Protein AF-K0S4V6-F1 (afdb_monomer)

Foldseek 3Di:
DYDDDDDDDDDDDDDDDDDDDDDDDDDDDDDDDDDDDDDDDDDDDDDDDDDDDDDDDDDDDDDDDDDDDDDDDDDDDDDPDDDDDDDDDDDDDDDDDDDDDDDDDDDDDDDDDDDDDDDDDDDDDDDDDDDDDDDDDDPPPPPPPPPPFDDPQPDPLLPPEAEDDADVCSVPVPQLEGPCLVQQQAKEKEWEAASPDPQRVLCSVLLSLLLVLLQQFQDDTHYHYYYYHCVVSVSQDCPPSHVNDDDPGWMWIDARPHSDIDTADDDPSVPDDDPVSSNVRSVSVCVVRVTDTHPVSVPPRPPPPPDPPDPPPDPPDDDDPVVVVVVVVPPPPPDPPCDDPVNLLLLLLQLLVLVLLLPQADPLHDPLRLVLLLLLLVLQCQLDDPVGLSNVLSVLCNVQVVQVNHDPVSNVVSVVVSDPPVDDRDHPPQCPPDPRRNVVSNLSNQLSSLLSQQPRLPVDPDDDRQALLNSLVSVLSCLLRRPPDDPVLNVLLNVLSVVLSVVVVVVVVVDPDRNSLSSSVSSLVSVLVSQQVVVVVVPPPDPDQRFCVSRPPRCVLQVQQFAPVQQPPVRGRRDPVRGDSVSVSVSSNVD

pLDDT: mean 71.79, std 26.64, range [22.47, 98.56]

Solvent-accessible surface area (backbone atoms only — not comparable to full-atom values): 38513 Å² total; per-residue (Å²): 142,79,90,85,88,90,84,90,82,91,82,89,84,83,91,82,92,82,86,81,90,82,90,85,89,83,91,85,79,88,83,89,85,88,81,84,90,82,92,80,84,86,89,83,82,85,90,81,88,82,90,86,83,87,88,83,88,83,89,84,84,91,86,90,87,87,86,89,88,79,89,83,92,76,86,92,80,86,91,82,89,84,92,87,89,84,86,90,82,90,84,90,90,84,90,82,88,88,88,85,86,92,84,83,90,81,86,90,78,89,86,83,90,82,87,85,84,88,88,86,82,90,90,85,89,77,90,85,90,82,79,90,78,88,76,97,79,84,83,79,72,80,77,71,82,74,72,78,80,63,70,83,46,82,47,82,89,29,57,70,46,41,57,68,68,79,48,74,65,51,66,69,65,69,55,56,53,55,68,84,57,73,65,31,80,46,32,34,40,36,39,38,26,32,71,85,39,69,62,28,62,64,45,48,63,56,52,31,51,31,48,48,47,41,54,72,22,39,77,84,59,72,62,50,38,36,34,40,49,37,77,78,44,44,60,39,33,55,28,91,72,38,69,53,50,91,66,67,60,38,42,35,39,30,43,56,75,39,76,68,67,43,80,51,92,70,79,63,74,90,73,67,84,56,71,72,53,47,57,53,47,26,51,50,54,29,55,77,65,73,49,67,65,44,67,84,73,58,72,65,70,84,57,87,83,65,80,86,80,78,82,92,79,74,92,82,72,94,72,70,73,68,60,68,59,59,64,65,65,72,72,72,79,81,74,83,69,87,68,50,69,60,58,36,47,52,49,24,18,38,48,22,52,51,49,35,59,75,70,48,65,56,80,66,57,51,75,67,57,50,47,41,52,50,53,37,30,52,48,41,45,65,22,38,60,78,89,38,75,50,18,49,51,26,48,53,52,62,74,44,39,73,44,36,59,67,32,66,70,39,38,50,62,58,46,54,79,80,40,68,76,89,48,81,86,77,55,37,74,80,23,49,53,80,88,32,43,57,62,43,9,41,52,40,38,53,50,52,43,27,41,18,46,40,69,36,69,84,70,63,90,62,97,76,78,78,50,64,66,57,56,48,52,38,53,50,47,38,47,73,72,38,61,79,69,57,70,70,56,50,52,52,49,49,56,48,48,50,57,51,51,54,56,47,57,60,47,58,77,74,47,95,68,87,63,48,59,51,50,34,52,49,55,50,51,50,50,36,52,52,42,44,57,52,51,57,70,68,46,84,88,56,96,64,75,78,52,53,84,64,41,78,75,32,63,89,78,36,56,73,24,46,44,82,86,55,43,46,100,84,68,52,51,85,54,84,86,38,50,31,68,67,47,39,49,55,51,63,68,71,97

InterPro domains:
  IPR017905 ERV/ALR sulfhydryl oxidase domain [PF04777] (440-535)
  IPR017905 ERV/ALR sulfhydryl oxidase domain [PS51324] (431-552)
  IPR036249 Thioredoxin-like superfamily [SSF52833] (175-262)
  IPR036774 ERV/ALR sulfhydryl oxidase domain superfamily [G3DSA:1.20.120.310] (429-591)
  IPR036774 ERV/ALR sulfhydryl oxidase domain superfamily [SSF69000] (435-533)
  IPR039798 Sulfhydryl oxidase [PTHR22897] (344-590)

Structure (mmCIF, N/CA/C/O backbone):
data_AF-K0S4V6-F1
#
_entry.id   AF-K0S4V6-F1
#
loop_
_atom_site.group_PDB
_atom_site.id
_atom_site.type_symbol
_atom_site.label_atom_id
_atom_site.label_alt_id
_atom_site.label_comp_id
_atom_site.label_asym_id
_atom_site.label_entity_id
_atom_site.label_seq_id
_atom_site.pdbx_PDB_ins_code
_atom_site.Cartn_x
_atom_site.Cartn_y
_atom_site.Cartn_z
_atom_site.occupancy
_atom_site.B_iso_or_equiv
_atom_site.auth_seq_id
_atom_site.auth_comp_id
_atom_site.auth_asym_id
_atom_site.auth_atom_id
_atom_site.pdbx_PDB_model_num
ATOM 1 N N . ASN A 1 1 ? -47.707 49.809 -16.547 1.00 34.97 1 ASN A N 1
ATOM 2 C CA . ASN A 1 1 ? -46.265 50.135 -16.452 1.00 34.97 1 ASN A CA 1
ATOM 3 C C . ASN A 1 1 ? -45.597 49.041 -15.632 1.00 34.97 1 ASN A C 1
ATOM 5 O O . ASN A 1 1 ? -45.830 49.018 -14.440 1.00 34.97 1 ASN A O 1
ATOM 9 N N . GLY A 1 2 ? -44.877 48.043 -16.131 1.00 33.59 2 GLY A N 1
ATOM 10 C CA . GLY A 1 2 ? -44.271 47.769 -17.430 1.00 33.59 2 GLY A CA 1
ATOM 11 C C . GLY A 1 2 ? -42.982 46.970 -17.162 1.00 33.59 2 GLY A C 1
ATOM 12 O O . GLY A 1 2 ? -42.173 47.460 -16.389 1.00 33.59 2 GLY A O 1
ATOM 13 N N . GLN A 1 3 ? -42.832 45.805 -17.820 1.00 41.16 3 GLN A N 1
ATOM 14 C CA . GLN A 1 3 ? -41.577 45.060 -18.108 1.00 41.16 3 GLN A CA 1
ATOM 15 C C . GLN A 1 3 ? -40.821 44.435 -16.902 1.00 41.16 3 GLN A C 1
ATOM 17 O O . GLN A 1 3 ? -40.793 45.000 -15.823 1.00 41.16 3 GLN A O 1
ATOM 22 N N . ASN A 1 4 ? -40.170 43.265 -16.964 1.00 34.94 4 ASN A N 1
ATOM 23 C CA . ASN A 1 4 ? -39.728 42.414 -18.076 1.00 34.94 4 ASN A CA 1
ATOM 24 C C . ASN A 1 4 ? -39.458 40.953 -17.577 1.00 34.94 4 ASN A C 1
ATOM 26 O O . ASN A 1 4 ? -39.370 40.749 -16.365 1.00 34.94 4 ASN A O 1
ATOM 30 N N . PRO A 1 5 ? -39.308 39.960 -18.484 1.00 54.84 5 PRO A N 1
ATOM 31 C CA . PRO A 1 5 ? -39.377 38.513 -18.233 1.00 54.84 5 PRO A CA 1
ATOM 32 C C . PRO A 1 5 ? -38.027 37.754 -18.372 1.00 54.84 5 PRO A C 1
ATOM 34 O O . PRO A 1 5 ? -36.963 38.354 -18.489 1.00 54.84 5 PRO A O 1
ATOM 37 N N . ASP A 1 6 ? -38.145 36.418 -18.427 1.00 38.53 6 ASP A N 1
ATOM 38 C CA . ASP A 1 6 ? -37.245 35.400 -19.007 1.00 38.53 6 ASP A CA 1
ATOM 39 C C . ASP A 1 6 ? -36.190 34.693 -18.128 1.00 38.53 6 ASP A C 1
ATOM 41 O O . ASP A 1 6 ? -35.001 35.003 -18.110 1.00 38.53 6 ASP A O 1
ATOM 45 N N . ARG A 1 7 ? -36.623 33.563 -17.541 1.00 37.91 7 ARG A N 1
ATOM 46 C CA . ARG A 1 7 ? -35.805 32.349 -17.361 1.00 37.91 7 ARG A CA 1
ATOM 47 C C . ARG A 1 7 ? -36.448 31.198 -18.140 1.00 37.91 7 ARG A C 1
ATOM 49 O O . ARG A 1 7 ? -37.550 30.773 -17.807 1.00 37.91 7 ARG A O 1
ATOM 56 N N . ARG A 1 8 ? -35.751 30.675 -19.156 1.00 40.84 8 ARG A N 1
ATOM 57 C CA . ARG A 1 8 ? -36.116 29.428 -19.848 1.00 40.84 8 ARG A CA 1
ATOM 58 C C . ARG A 1 8 ? -35.541 28.223 -19.103 1.00 40.84 8 ARG A C 1
ATOM 60 O O . ARG A 1 8 ? -34.360 28.204 -18.771 1.00 40.84 8 ARG A O 1
ATOM 67 N N . ILE A 1 9 ? -36.385 27.216 -18.906 1.00 36.53 9 ILE A N 1
ATOM 68 C CA . ILE A 1 9 ? -36.043 25.842 -18.527 1.00 36.53 9 ILE A CA 1
ATOM 69 C C . ILE A 1 9 ? -36.369 24.963 -19.741 1.00 36.53 9 ILE A C 1
ATOM 71 O O . ILE A 1 9 ? -37.448 25.101 -20.313 1.00 36.53 9 ILE A O 1
ATOM 75 N N . PHE A 1 10 ? -35.474 24.041 -20.101 1.00 34.97 10 PHE A N 1
ATOM 76 C CA . PHE A 1 10 ? -35.839 22.815 -20.814 1.00 34.97 10 PHE A CA 1
ATOM 77 C C . PHE A 1 10 ? -35.756 21.656 -19.818 1.00 34.97 10 PHE A C 1
ATOM 79 O O . PHE A 1 10 ? -34.681 21.346 -19.311 1.00 34.97 10 PHE A O 1
ATOM 86 N N . SER A 1 11 ? -36.891 21.019 -19.540 1.00 32.19 11 SER A N 1
ATOM 87 C CA . SER A 1 11 ? -36.967 19.694 -18.931 1.00 32.19 11 SER A CA 1
ATOM 88 C C . SER A 1 11 ? -37.911 18.837 -19.772 1.00 32.19 11 SER A C 1
ATOM 90 O O . SER A 1 11 ? -39.077 19.169 -19.980 1.00 32.19 11 SER A O 1
ATOM 92 N N . VAL A 1 12 ? -37.373 17.741 -20.306 1.00 35.78 12 VAL A N 1
ATOM 93 C CA . VAL A 1 12 ? -38.133 16.677 -20.967 1.00 35.78 12 VAL A CA 1
ATOM 94 C C . VAL A 1 12 ? -38.637 15.745 -19.870 1.00 35.78 12 VAL A C 1
ATOM 96 O O . VAL A 1 12 ? -37.854 15.229 -19.075 1.00 35.78 12 VAL A O 1
ATOM 99 N N . GLY A 1 13 ? -39.957 15.592 -19.788 1.00 29.55 13 GLY A N 1
ATOM 100 C CA . GLY A 1 13 ? -40.622 14.755 -18.799 1.00 29.55 13 GLY A CA 1
ATOM 101 C C . GLY A 1 13 ? -40.742 13.296 -19.233 1.00 29.55 13 GLY A C 1
ATOM 102 O O . GLY A 1 13 ? -40.937 12.998 -20.407 1.00 29.55 13 GLY A O 1
ATOM 103 N N . VAL A 1 14 ? -40.736 12.399 -18.247 1.00 30.50 14 VAL A N 1
ATOM 104 C CA . VAL A 1 14 ? -41.346 11.069 -18.347 1.00 30.50 14 VAL A CA 1
ATOM 105 C C . VAL A 1 14 ? -42.246 10.887 -17.124 1.00 30.50 14 VAL A C 1
ATOM 107 O O . VAL A 1 14 ? -41.799 10.965 -15.982 1.00 30.50 14 VAL A O 1
ATOM 110 N N . LYS A 1 15 ? -43.547 10.716 -17.381 1.00 31.31 15 LYS A N 1
ATOM 111 C CA . LYS A 1 15 ? -44.601 10.432 -16.396 1.00 31.31 15 LYS A CA 1
ATOM 112 C C . LYS A 1 15 ? -44.577 8.950 -16.023 1.00 31.31 15 LYS A C 1
ATOM 114 O O . LYS A 1 15 ? -44.631 8.111 -16.915 1.00 31.31 15 LYS A O 1
ATOM 119 N N . VAL A 1 16 ? -44.676 8.643 -14.730 1.00 31.97 16 VAL A N 1
ATOM 120 C CA . VAL A 1 16 ? -45.232 7.369 -14.247 1.00 31.97 16 VAL A CA 1
ATOM 121 C C . VAL A 1 16 ? -46.293 7.670 -13.189 1.00 31.97 16 VAL A C 1
ATOM 123 O O . VAL A 1 16 ? -46.082 8.452 -12.264 1.00 31.97 16 VAL A O 1
ATOM 126 N N . VAL A 1 17 ? -47.472 7.091 -13.410 1.00 29.92 17 VAL A N 1
ATOM 127 C CA . VAL A 1 17 ? -48.723 7.287 -12.673 1.00 29.92 17 VAL A CA 1
ATOM 128 C C . VAL A 1 17 ? -48.683 6.542 -11.336 1.00 29.92 17 VAL A C 1
ATOM 130 O O . VAL A 1 17 ? -48.290 5.382 -11.272 1.00 29.92 17 VAL A O 1
ATOM 133 N N . LYS A 1 18 ? -49.135 7.214 -10.273 1.00 31.02 18 LYS A N 1
ATOM 134 C CA . LYS A 1 18 ? -49.306 6.689 -8.913 1.00 31.02 18 LYS A CA 1
ATOM 135 C C . LYS A 1 18 ? -50.813 6.577 -8.651 1.00 31.02 18 LYS A C 1
ATOM 137 O O . LYS A 1 18 ? -51.498 7.594 -8.721 1.00 31.02 18 LYS A O 1
ATOM 142 N N . HIS A 1 19 ? -51.334 5.381 -8.373 1.00 31.52 19 HIS A N 1
ATOM 143 C CA . HIS A 1 19 ? -52.726 5.205 -7.935 1.00 31.52 19 HIS A CA 1
ATOM 144 C C . HIS A 1 19 ? -52.827 5.172 -6.406 1.00 31.52 19 HIS A C 1
ATOM 146 O O . HIS A 1 19 ? -52.002 4.572 -5.718 1.00 31.52 19 HIS A O 1
ATOM 152 N N . MET A 1 20 ? -53.840 5.884 -5.912 1.00 29.66 20 MET A N 1
ATOM 153 C CA . MET A 1 20 ? -54.176 6.113 -4.510 1.00 29.66 20 MET A CA 1
ATOM 154 C C . MET A 1 20 ? -54.954 4.951 -3.879 1.00 29.66 20 MET A C 1
ATOM 156 O O . MET A 1 20 ? -55.671 4.210 -4.547 1.00 29.66 20 MET A O 1
ATOM 160 N N . VAL A 1 21 ? -54.830 4.886 -2.554 1.00 36.31 21 VAL A N 1
ATOM 161 C CA . VAL A 1 21 ? -55.610 4.096 -1.595 1.00 36.31 21 VAL A CA 1
ATOM 162 C C . VAL A 1 21 ? -57.058 4.600 -1.526 1.00 36.31 21 VAL A C 1
ATOM 164 O O . VAL A 1 21 ? -57.286 5.808 -1.525 1.00 36.31 21 VAL A O 1
ATOM 167 N N . GLY A 1 22 ? -58.019 3.680 -1.394 1.00 31.30 22 GLY A N 1
ATOM 168 C CA . GLY A 1 22 ? -59.409 3.967 -1.034 1.00 31.30 22 GLY A CA 1
ATOM 169 C C . GLY A 1 22 ? -59.827 3.186 0.214 1.00 31.30 22 GLY A C 1
ATOM 170 O O . GLY A 1 22 ? -59.616 1.978 0.295 1.00 31.30 22 GLY A O 1
ATOM 171 N N . ALA A 1 23 ? -60.400 3.898 1.182 1.00 38.62 23 ALA A N 1
ATOM 172 C CA . ALA A 1 23 ? -61.011 3.377 2.398 1.00 38.62 23 ALA A CA 1
ATOM 173 C C . ALA A 1 23 ? -62.499 3.057 2.168 1.00 38.62 23 ALA A C 1
ATOM 175 O O . ALA A 1 23 ? -63.179 3.838 1.508 1.00 38.62 23 ALA A O 1
ATOM 176 N N . ASN A 1 24 ? -62.992 1.942 2.722 1.00 38.16 24 ASN A N 1
ATOM 177 C CA . ASN A 1 24 ? -64.296 1.805 3.398 1.00 38.16 24 ASN A CA 1
ATOM 178 C C . ASN A 1 24 ? -64.592 0.330 3.708 1.00 38.16 24 ASN A C 1
ATOM 180 O O . ASN A 1 24 ? -64.452 -0.543 2.856 1.00 38.16 24 ASN A O 1
ATOM 184 N N . GLY A 1 25 ? -65.015 0.061 4.944 1.00 35.03 25 GLY A N 1
ATOM 185 C CA . GLY A 1 25 ? -65.530 -1.239 5.360 1.00 35.03 25 GLY A CA 1
ATOM 186 C C . GLY A 1 25 ? -67.044 -1.340 5.191 1.00 35.03 25 GLY A C 1
ATOM 187 O O . GLY A 1 25 ? -67.740 -0.351 5.383 1.00 35.03 25 GLY A O 1
ATOM 188 N N . GLN A 1 26 ? -67.545 -2.542 4.891 1.00 30.14 26 GLN A N 1
ATOM 189 C CA . GLN A 1 26 ? -68.660 -3.210 5.581 1.00 30.14 26 GLN A CA 1
ATOM 190 C C . GLN A 1 26 ? -68.952 -4.592 4.965 1.00 30.14 26 GLN A C 1
ATOM 192 O O . GLN A 1 26 ? -68.542 -4.904 3.852 1.00 30.14 26 GLN A O 1
ATOM 197 N N . ARG A 1 27 ? -69.591 -5.434 5.788 1.00 39.22 27 ARG A N 1
ATOM 198 C CA . ARG A 1 27 ? -69.864 -6.875 5.638 1.00 39.22 27 ARG A CA 1
ATOM 199 C C . ARG A 1 27 ? -70.899 -7.212 4.556 1.00 39.22 27 ARG A C 1
ATOM 201 O O . ARG A 1 27 ? -71.736 -6.377 4.246 1.00 39.22 27 ARG A O 1
ATOM 208 N N . LEU A 1 28 ? -70.886 -8.498 4.166 1.00 31.80 28 LEU A N 1
ATOM 209 C CA . LEU A 1 28 ? -71.962 -9.443 3.763 1.00 31.80 28 LEU A CA 1
ATOM 210 C C . LEU A 1 28 ? -71.355 -10.304 2.636 1.00 31.80 28 LEU A C 1
ATOM 212 O O . LEU A 1 28 ? -70.866 -9.760 1.661 1.00 31.80 28 LEU A O 1
ATOM 216 N N . GLY A 1 29 ? -71.158 -11.615 2.740 1.00 28.92 29 GLY A N 1
ATOM 217 C CA . GLY A 1 29 ? -72.111 -12.693 2.984 1.00 28.92 29 GLY A CA 1
ATOM 218 C C . GLY A 1 29 ? -71.706 -13.840 2.034 1.00 28.92 29 GLY A C 1
ATOM 219 O O . GLY A 1 29 ? -71.252 -13.584 0.922 1.00 28.92 29 GLY A O 1
ATOM 220 N N . HIS A 1 30 ? -71.783 -15.091 2.488 1.00 35.75 30 HIS A N 1
ATOM 221 C CA . HIS A 1 30 ? -71.529 -16.295 1.677 1.00 35.75 30 HIS A CA 1
ATOM 222 C C . HIS A 1 30 ? -72.458 -16.375 0.438 1.00 35.75 30 HIS A C 1
ATOM 224 O O . HIS A 1 30 ? -73.546 -15.801 0.464 1.00 35.75 30 HIS A O 1
ATOM 230 N N . PRO A 1 31 ? -72.082 -17.132 -0.617 1.00 45.75 31 PRO A N 1
ATOM 231 C CA . PRO A 1 31 ? -72.515 -18.531 -0.657 1.00 45.75 31 PRO A CA 1
ATOM 232 C C . PRO A 1 31 ? -71.454 -19.546 -1.117 1.00 45.75 31 PRO A C 1
ATOM 234 O O . PRO A 1 31 ? -70.441 -19.245 -1.739 1.00 45.75 31 PRO A O 1
ATOM 237 N N . PHE A 1 32 ? -71.765 -20.780 -0.738 1.00 36.44 32 PHE A N 1
ATOM 238 C CA . PHE A 1 32 ? -71.146 -22.065 -1.031 1.00 36.44 32 PHE A CA 1
ATOM 239 C C . PHE A 1 32 ? -70.834 -22.323 -2.515 1.00 36.44 32 PHE A C 1
ATOM 241 O O . PHE A 1 32 ? -71.678 -22.082 -3.373 1.00 36.44 32 PHE A O 1
ATOM 248 N N . LEU A 1 33 ? -69.737 -23.047 -2.773 1.00 35.38 33 LEU A N 1
ATOM 249 C CA . LEU A 1 33 ? -69.809 -24.258 -3.599 1.00 35.38 33 LEU A CA 1
ATOM 250 C C . LEU A 1 33 ? -68.686 -25.246 -3.253 1.00 35.38 33 LEU A C 1
ATOM 252 O O . LEU A 1 33 ? -67.505 -24.923 -3.191 1.00 35.38 33 LEU A O 1
ATOM 256 N N . VAL A 1 34 ? -69.136 -26.462 -2.969 1.00 37.47 34 VAL A N 1
ATOM 257 C CA . VAL A 1 34 ? -68.411 -27.647 -2.512 1.00 37.47 34 VAL A CA 1
ATOM 258 C C . VAL A 1 34 ? -67.776 -28.368 -3.702 1.00 37.47 34 VAL A C 1
ATOM 260 O O . VAL A 1 34 ? -68.464 -28.568 -4.701 1.00 37.47 34 VAL A O 1
ATOM 263 N N . LYS A 1 35 ? -66.541 -28.876 -3.555 1.00 35.59 35 LYS A N 1
ATOM 264 C CA . LYS A 1 35 ? -66.165 -30.243 -3.985 1.00 35.59 35 LYS A CA 1
ATOM 265 C C . LYS A 1 35 ? -64.764 -30.664 -3.514 1.00 35.59 35 LYS A C 1
ATOM 267 O O . LYS A 1 35 ? -63.775 -30.101 -3.954 1.00 35.59 35 LYS A O 1
ATOM 272 N N . GLY A 1 36 ? -64.748 -31.717 -2.683 1.00 32.47 36 GLY A N 1
ATOM 273 C CA . GLY A 1 36 ? 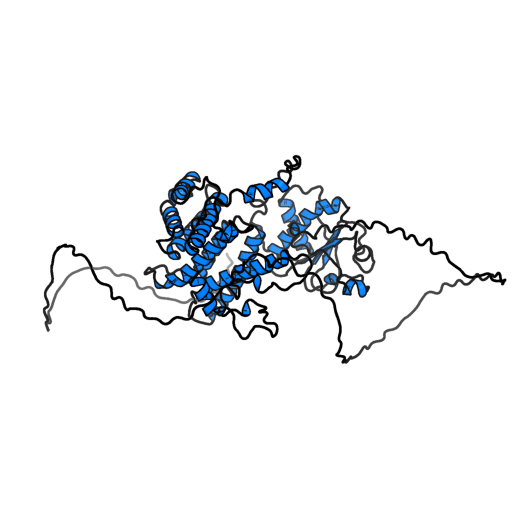-63.691 -32.734 -2.518 1.00 32.47 36 GLY A CA 1
ATOM 274 C C . GLY A 1 36 ? -62.357 -32.249 -1.931 1.00 32.47 36 GLY A C 1
ATOM 275 O O . GLY A 1 36 ? -61.620 -31.537 -2.585 1.00 32.47 36 GLY A O 1
ATOM 276 N N . GLY A 1 37 ? -61.924 -32.606 -0.724 1.00 33.62 37 GLY A N 1
ATOM 277 C CA . GLY A 1 37 ? -62.082 -33.881 -0.033 1.00 33.62 37 GLY A CA 1
ATOM 278 C C . GLY A 1 37 ? -60.794 -34.700 -0.156 1.00 33.62 37 GLY A C 1
ATOM 279 O O . GLY A 1 37 ? -60.650 -35.463 -1.105 1.00 33.62 37 GLY A O 1
ATOM 280 N N . ARG A 1 38 ? -59.885 -34.555 0.817 1.00 36.19 38 ARG A N 1
ATOM 281 C CA . ARG A 1 38 ? -59.048 -35.640 1.361 1.00 36.19 38 ARG A CA 1
ATOM 282 C C . ARG A 1 38 ? -58.453 -35.209 2.704 1.00 36.19 38 ARG A C 1
ATOM 284 O O . ARG A 1 38 ? -57.668 -34.273 2.790 1.00 36.19 38 ARG A O 1
ATOM 291 N N . HIS A 1 39 ? -58.896 -35.908 3.742 1.00 37.38 39 HIS A N 1
ATOM 292 C CA . HIS A 1 39 ? -58.399 -35.862 5.110 1.00 37.38 39 HIS A CA 1
ATOM 293 C C . HIS A 1 39 ? -57.004 -36.488 5.214 1.00 37.38 39 HIS A C 1
ATOM 295 O O . HIS A 1 39 ? -56.842 -37.626 4.786 1.00 37.38 39 HIS A O 1
ATOM 301 N N . ILE A 1 40 ? -56.075 -35.816 5.902 1.00 39.59 40 ILE A N 1
ATOM 302 C CA . ILE A 1 40 ? -55.100 -36.443 6.811 1.00 39.59 40 ILE A CA 1
ATOM 303 C C . ILE A 1 40 ? -54.988 -35.521 8.037 1.00 39.59 40 ILE A C 1
ATOM 305 O O . ILE A 1 40 ? -54.824 -34.311 7.896 1.00 39.59 40 ILE A O 1
ATOM 309 N N . GLY A 1 41 ? -55.196 -36.089 9.228 1.00 36.50 41 GLY A N 1
ATOM 310 C CA . GLY A 1 41 ? -55.280 -35.379 10.507 1.00 36.50 41 GLY A CA 1
ATOM 311 C C . GLY A 1 41 ? -53.931 -34.933 11.099 1.00 36.50 41 GLY A C 1
ATOM 312 O O . GLY A 1 41 ? -52.874 -35.212 10.534 1.00 36.50 41 GLY A O 1
ATOM 313 N N . PRO A 1 42 ? -53.964 -34.235 12.251 1.00 38.06 42 PRO A N 1
ATOM 314 C CA . PRO A 1 42 ? -52.797 -33.603 12.854 1.00 38.06 42 PRO A CA 1
ATOM 315 C C . PRO A 1 42 ? -52.023 -34.571 13.759 1.00 38.06 42 PRO A C 1
ATOM 317 O O . PRO A 1 42 ? -52.577 -35.146 14.695 1.00 38.06 42 PRO A O 1
ATOM 320 N N . PHE A 1 43 ? -50.714 -34.694 13.532 1.00 34.66 43 PHE A N 1
ATOM 321 C CA . PHE A 1 43 ? -49.803 -35.349 14.469 1.00 34.66 43 PHE A CA 1
ATOM 322 C C . PHE A 1 43 ? -49.385 -34.378 15.586 1.00 34.66 43 PHE A C 1
ATOM 324 O O . PHE A 1 43 ? -48.749 -33.354 15.343 1.00 34.66 43 PHE A O 1
ATOM 331 N N . ARG A 1 44 ? -49.717 -34.739 16.830 1.00 42.72 44 ARG A N 1
ATOM 332 C CA . ARG A 1 44 ? -49.036 -34.313 18.064 1.00 42.72 44 ARG A CA 1
ATOM 333 C C . ARG A 1 44 ? -48.214 -35.497 18.570 1.00 42.72 44 ARG A C 1
ATOM 335 O O . ARG A 1 44 ? -48.809 -36.545 18.751 1.00 42.72 44 ARG A O 1
ATOM 342 N N . PHE A 1 45 ? -46.937 -35.301 18.896 1.00 32.97 45 PHE A N 1
ATOM 343 C CA . PHE A 1 45 ? -46.191 -36.016 19.954 1.00 32.97 45 PHE A CA 1
ATOM 344 C C . PHE A 1 45 ? -44.974 -35.136 20.307 1.00 32.97 45 PHE A C 1
ATOM 346 O O . PHE A 1 45 ? -44.260 -34.702 19.413 1.00 32.97 45 PHE A O 1
ATOM 353 N N . GLN A 1 46 ? -44.892 -34.523 21.491 1.00 35.25 46 GLN A N 1
ATOM 354 C CA . GLN A 1 46 ? -44.478 -35.034 22.811 1.00 35.25 46 GLN A CA 1
ATOM 355 C C . GLN A 1 46 ? -43.008 -35.475 22.932 1.00 35.25 46 GLN A C 1
ATOM 357 O O . GLN A 1 46 ? -42.485 -36.252 22.143 1.00 35.25 46 GLN A O 1
ATOM 362 N N . ARG A 1 47 ? -42.388 -34.923 23.986 1.00 40.09 47 ARG A N 1
ATOM 363 C CA . ARG A 1 47 ? -41.039 -35.152 24.513 1.00 40.09 47 ARG A CA 1
ATOM 364 C C . ARG A 1 47 ? -40.782 -36.626 24.837 1.00 40.09 47 ARG A C 1
ATOM 366 O O . ARG A 1 47 ? -41.644 -37.281 25.410 1.00 40.09 47 ARG A O 1
ATOM 373 N N . GLY A 1 48 ? -39.539 -37.056 24.648 1.00 30.38 48 GLY A N 1
ATOM 374 C CA . GLY A 1 48 ? -38.979 -38.254 25.269 1.00 30.38 48 GLY A CA 1
ATOM 375 C C . GLY A 1 48 ? -37.494 -38.367 24.948 1.00 30.38 48 GLY A C 1
ATOM 376 O O . GLY A 1 48 ? -37.128 -38.539 23.792 1.00 30.38 48 GLY A O 1
ATOM 377 N N . GLY A 1 49 ? -36.641 -38.203 25.960 1.00 34.38 49 GLY A N 1
ATOM 378 C CA . GLY A 1 49 ? -35.217 -38.505 25.851 1.00 34.38 49 GLY A CA 1
ATOM 379 C C . GLY A 1 49 ? -34.952 -40.004 25.980 1.00 34.38 49 GLY A C 1
ATOM 380 O O . GLY A 1 49 ? -35.778 -40.723 26.526 1.00 34.38 49 GLY A O 1
ATOM 381 N N . HIS A 1 50 ? -33.795 -40.456 25.501 1.00 31.80 50 HIS A N 1
ATOM 382 C CA . HIS A 1 50 ? -32.871 -41.332 26.229 1.00 31.80 50 HIS A CA 1
ATOM 383 C C . HIS A 1 50 ? -31.611 -41.583 25.390 1.00 31.80 50 HIS A C 1
ATOM 385 O O . HIS A 1 50 ? -31.650 -41.688 24.168 1.00 31.80 50 HIS A O 1
ATOM 391 N N . ALA A 1 51 ? -30.488 -41.645 26.099 1.00 40.91 51 ALA A N 1
ATOM 392 C CA . ALA A 1 51 ? -29.162 -41.988 25.616 1.00 40.91 51 ALA A CA 1
ATOM 393 C C . ALA A 1 51 ? -29.073 -43.439 25.119 1.00 40.91 51 ALA A C 1
ATOM 395 O O . ALA A 1 51 ? -29.666 -44.317 25.736 1.00 40.91 51 ALA A O 1
ATOM 396 N N . PHE A 1 52 ? -28.226 -43.701 24.119 1.00 33.44 52 PHE A N 1
ATOM 397 C CA . PHE A 1 52 ? -27.458 -44.945 24.038 1.00 33.44 52 PHE A CA 1
ATOM 398 C C . PHE A 1 52 ? -26.142 -44.735 23.281 1.00 33.44 52 PHE A C 1
ATOM 400 O O . PHE A 1 52 ? -25.998 -43.859 22.433 1.00 33.44 52 PHE A O 1
ATOM 407 N N . ARG A 1 53 ? -25.168 -45.534 23.699 1.00 34.91 53 ARG A N 1
ATOM 408 C CA . ARG A 1 53 ? -23.730 -45.457 23.469 1.00 34.91 53 ARG A CA 1
ATOM 409 C C . ARG A 1 53 ? -23.333 -46.455 22.367 1.00 34.91 53 ARG A C 1
ATOM 411 O O . ARG A 1 53 ? -23.803 -47.584 22.390 1.00 34.91 53 ARG A O 1
ATOM 418 N N . ASP A 1 54 ? -22.359 -46.045 21.558 1.00 33.16 54 ASP A N 1
ATOM 419 C CA . ASP A 1 54 ? -21.198 -46.819 21.081 1.00 33.16 54 ASP A CA 1
ATOM 420 C C . ASP A 1 54 ? -21.244 -47.837 19.909 1.00 33.16 54 ASP A C 1
ATOM 422 O O . ASP A 1 54 ? -22.125 -48.680 19.787 1.00 33.16 54 ASP A O 1
ATOM 426 N N . ARG A 1 55 ? -20.101 -47.814 19.188 1.00 32.12 55 ARG A N 1
ATOM 427 C CA . ARG A 1 55 ? -19.464 -48.797 18.271 1.00 32.12 55 ARG A CA 1
ATOM 428 C C . ARG A 1 55 ? -19.994 -48.979 16.837 1.00 32.12 55 ARG A C 1
ATOM 430 O O . ARG A 1 55 ? -20.966 -49.681 16.600 1.00 32.12 55 ARG A O 1
ATOM 437 N N . SER A 1 56 ? -19.172 -48.615 15.843 1.00 31.59 56 SER A N 1
ATOM 438 C CA . SER A 1 56 ? -18.155 -49.525 15.254 1.00 31.59 56 SER A CA 1
ATOM 439 C C . SER A 1 56 ? -17.514 -48.972 13.962 1.00 31.59 56 SER A C 1
ATOM 441 O O . SER A 1 56 ? -18.189 -48.545 13.034 1.00 31.59 56 SER A O 1
ATOM 443 N N . SER A 1 57 ? -16.176 -49.006 13.907 1.00 32.94 57 SER A N 1
ATOM 444 C CA . SER A 1 57 ? -15.362 -48.896 12.683 1.00 32.94 57 SER A CA 1
ATOM 445 C C . SER A 1 57 ? -15.385 -50.197 11.870 1.00 32.94 57 SER A C 1
ATOM 447 O O . SER A 1 57 ? -15.523 -51.266 12.468 1.00 32.94 57 SER A O 1
ATOM 449 N N . PRO A 1 58 ? -14.983 -50.152 10.587 1.00 41.84 58 PRO A N 1
ATOM 450 C CA . PRO A 1 58 ? -14.276 -51.265 9.963 1.00 41.84 58 PRO A CA 1
ATOM 451 C C . PRO A 1 58 ? -12.821 -50.900 9.633 1.00 41.84 58 PRO A C 1
ATOM 453 O O . PRO A 1 58 ? -12.530 -49.953 8.907 1.00 41.84 58 PRO A O 1
ATOM 456 N N . LYS A 1 59 ? -11.901 -51.715 10.162 1.00 31.30 59 LYS A N 1
ATOM 457 C CA . LYS A 1 59 ? -10.511 -51.851 9.712 1.00 31.30 59 LYS A CA 1
ATOM 458 C C . LYS A 1 59 ? -10.479 -52.727 8.458 1.00 31.30 59 LYS A C 1
ATOM 460 O O . LYS A 1 59 ? -11.100 -53.785 8.471 1.00 31.30 59 LYS A O 1
ATOM 465 N N . TRP A 1 60 ? -9.661 -52.373 7.469 1.00 31.28 60 TRP A N 1
ATOM 466 C CA . TRP A 1 60 ? -9.081 -53.339 6.530 1.00 31.28 60 TRP A CA 1
ATOM 467 C C . TRP A 1 60 ? -7.553 -53.316 6.610 1.00 31.28 60 TRP A C 1
ATOM 469 O O . TRP A 1 60 ? -6.923 -52.305 6.918 1.00 31.28 60 TRP A O 1
ATOM 479 N N . SER A 1 61 ? -6.995 -54.510 6.457 1.00 30.97 61 SER A N 1
ATOM 480 C CA . SER A 1 61 ? -5.697 -54.973 6.933 1.00 30.97 61 SER A CA 1
ATOM 481 C C . SER A 1 61 ? -4.580 -54.925 5.889 1.00 30.97 61 SER A C 1
ATOM 483 O O . SER A 1 61 ? -4.801 -55.101 4.697 1.00 30.97 61 SER A O 1
ATOM 485 N N . LYS A 1 62 ? -3.354 -54.792 6.407 1.00 34.75 62 LYS A N 1
ATOM 486 C CA . LYS A 1 62 ? -2.039 -54.954 5.761 1.00 34.75 62 LYS A CA 1
ATOM 487 C C . LYS A 1 62 ? -1.740 -56.389 5.282 1.00 34.75 62 LYS A C 1
ATOM 489 O O . LYS A 1 62 ? -2.058 -57.330 6.003 1.00 34.75 62 LYS A O 1
ATOM 494 N N . ARG A 1 63 ? -0.909 -56.515 4.232 1.00 30.44 63 ARG A N 1
ATOM 495 C CA . ARG A 1 63 ? 0.360 -57.307 4.165 1.00 30.44 63 ARG A CA 1
ATOM 496 C C . ARG A 1 63 ? 1.059 -57.027 2.816 1.00 30.44 63 ARG A C 1
ATOM 498 O O . ARG A 1 63 ? 0.419 -57.159 1.788 1.00 30.44 63 ARG A O 1
ATOM 505 N N . TRP A 1 64 ? 2.229 -56.373 2.780 1.00 31.39 64 TRP A N 1
ATOM 506 C CA . TRP A 1 64 ? 3.626 -56.849 2.962 1.00 31.39 64 TRP A CA 1
ATOM 507 C C . TRP A 1 64 ? 4.275 -57.442 1.699 1.00 31.39 64 TRP A C 1
ATOM 509 O O . TRP A 1 64 ? 3.937 -58.552 1.316 1.00 31.39 64 TRP A O 1
ATOM 519 N N . SER A 1 65 ? 5.350 -56.802 1.221 1.00 29.98 65 SER A N 1
ATOM 520 C CA . SER A 1 65 ? 6.672 -57.446 1.166 1.00 29.98 65 SER A CA 1
ATOM 521 C C . SER A 1 65 ? 7.809 -56.421 1.083 1.00 29.98 65 SER A C 1
ATOM 523 O O . SER A 1 65 ? 7.666 -55.334 0.536 1.00 29.98 65 SER A O 1
ATOM 525 N N . ASN A 1 66 ? 8.923 -56.804 1.696 1.00 30.52 66 ASN A N 1
ATOM 526 C CA . ASN A 1 66 ? 10.091 -56.017 2.063 1.00 30.52 66 ASN A CA 1
ATOM 527 C C . ASN A 1 66 ? 11.100 -55.807 0.922 1.00 30.52 66 ASN A C 1
ATOM 529 O O . ASN A 1 66 ? 11.291 -56.690 0.094 1.00 30.52 66 ASN A O 1
ATOM 533 N N . GLY A 1 67 ? 11.879 -54.727 1.028 1.00 26.67 67 GLY A N 1
ATOM 534 C CA . GLY A 1 67 ? 13.197 -54.573 0.408 1.00 26.67 67 GLY A CA 1
ATOM 535 C C . GLY A 1 67 ? 14.032 -53.558 1.194 1.00 26.67 67 GLY A C 1
ATOM 536 O O . GLY A 1 67 ? 13.831 -52.357 1.068 1.00 26.67 67 GLY A O 1
ATOM 537 N N . LYS A 1 68 ? 14.913 -54.043 2.080 1.00 32.50 68 LYS A N 1
ATOM 538 C CA . LYS A 1 68 ? 15.817 -53.249 2.934 1.00 32.50 68 LYS A CA 1
ATOM 539 C C . LYS A 1 68 ? 17.138 -52.922 2.224 1.00 32.50 68 LYS A C 1
ATOM 541 O O . LYS A 1 68 ? 17.666 -53.785 1.530 1.00 32.50 68 LYS A O 1
ATOM 546 N N . LYS A 1 69 ? 17.717 -51.790 2.659 1.00 30.72 69 LYS A N 1
ATOM 547 C CA . LYS A 1 69 ? 19.138 -51.345 2.723 1.00 30.72 69 LYS A CA 1
ATOM 548 C C . LYS A 1 69 ? 19.384 -50.099 1.861 1.00 30.72 69 LYS A C 1
ATOM 550 O O . LYS A 1 69 ? 18.935 -50.060 0.734 1.00 30.72 69 LYS A O 1
ATOM 555 N N . ALA A 1 70 ? 20.137 -49.084 2.273 1.00 28.78 70 ALA A N 1
ATOM 556 C CA . ALA A 1 70 ? 20.680 -48.656 3.560 1.00 28.78 70 ALA A CA 1
ATOM 557 C C . ALA A 1 70 ? 21.253 -47.237 3.345 1.00 28.78 70 ALA A C 1
ATOM 559 O O . ALA A 1 70 ? 21.820 -46.973 2.294 1.00 28.78 70 ALA A O 1
ATOM 560 N N . ALA A 1 71 ? 21.124 -46.383 4.364 1.00 28.17 71 ALA A N 1
ATOM 561 C CA . ALA A 1 71 ? 21.998 -45.262 4.732 1.00 28.17 71 ALA A CA 1
ATOM 562 C C . ALA A 1 71 ? 22.530 -44.294 3.647 1.00 28.17 71 ALA A C 1
ATOM 564 O O . ALA A 1 71 ? 23.460 -44.615 2.916 1.00 28.17 71 ALA A O 1
ATOM 565 N N . ARG A 1 72 ? 22.152 -43.013 3.767 1.00 27.97 72 ARG A N 1
ATOM 566 C CA . ARG A 1 72 ? 23.058 -41.961 4.275 1.00 27.97 72 ARG A CA 1
ATOM 567 C C . ARG A 1 72 ? 22.274 -40.698 4.652 1.00 27.97 72 ARG A C 1
ATOM 569 O O . ARG A 1 72 ? 21.424 -40.230 3.908 1.00 27.97 72 ARG A O 1
ATOM 576 N N . ARG A 1 73 ? 22.567 -40.200 5.856 1.00 32.03 73 ARG A N 1
ATOM 577 C CA . ARG A 1 73 ? 22.199 -38.874 6.366 1.00 32.03 73 ARG A CA 1
ATOM 578 C C . ARG A 1 73 ? 22.984 -37.806 5.591 1.00 32.03 73 ARG A C 1
ATOM 580 O O . ARG A 1 73 ? 24.187 -37.978 5.420 1.00 32.03 73 ARG A O 1
ATOM 587 N N . ALA A 1 74 ? 22.331 -36.709 5.227 1.00 26.02 74 ALA A N 1
ATOM 588 C CA . ALA A 1 74 ? 22.942 -35.400 4.977 1.00 26.02 74 ALA A CA 1
ATOM 589 C C . ALA A 1 74 ? 21.859 -34.361 5.333 1.00 26.02 74 ALA A C 1
ATOM 591 O O . ALA A 1 74 ? 20.789 -34.383 4.738 1.00 26.02 74 ALA A O 1
ATOM 592 N N . ASN A 1 75 ? 21.912 -33.735 6.512 1.00 25.09 75 ASN A N 1
ATOM 593 C CA . ASN A 1 75 ? 22.563 -32.443 6.776 1.00 25.09 75 ASN A CA 1
ATOM 594 C C . ASN A 1 75 ? 22.228 -31.379 5.718 1.00 25.09 75 ASN A C 1
ATOM 596 O O . ASN A 1 75 ? 22.974 -31.170 4.766 1.00 25.09 75 ASN A O 1
ATOM 600 N N . CYS A 1 76 ? 21.088 -30.716 5.919 1.00 25.34 76 CYS A N 1
ATOM 601 C CA . CYS A 1 76 ? 20.755 -29.430 5.320 1.00 25.34 76 CYS A CA 1
ATOM 602 C C . CYS A 1 76 ? 21.342 -28.328 6.202 1.00 25.34 76 CYS A C 1
ATOM 604 O O . CYS A 1 76 ? 20.659 -27.851 7.091 1.00 25.34 76 CYS A O 1
ATOM 606 N N . ASP A 1 77 ? 22.602 -27.980 5.964 1.00 25.42 77 ASP A N 1
ATOM 607 C CA . ASP A 1 77 ? 23.242 -26.750 6.438 1.00 25.42 77 ASP A CA 1
ATOM 608 C C . ASP A 1 77 ? 24.496 -26.561 5.579 1.00 25.42 77 ASP A C 1
ATOM 610 O O . ASP A 1 77 ? 25.527 -27.146 5.894 1.00 25.42 77 ASP A O 1
ATOM 614 N N . GLN A 1 78 ? 24.360 -25.860 4.442 1.00 27.73 78 GLN A N 1
ATOM 615 C CA . GLN A 1 78 ? 25.416 -25.206 3.634 1.00 27.73 78 GLN A CA 1
ATOM 616 C C . GLN A 1 78 ? 24.955 -25.034 2.174 1.00 27.73 78 GLN A C 1
ATOM 618 O O . GLN A 1 78 ? 25.328 -25.809 1.301 1.00 27.73 78 GLN A O 1
ATOM 623 N N . VAL A 1 79 ? 24.174 -23.988 1.883 1.00 24.47 79 VAL A N 1
ATOM 624 C CA . VAL A 1 79 ? 24.136 -23.385 0.533 1.00 24.47 79 VAL A CA 1
ATOM 625 C C . VAL A 1 79 ? 24.000 -21.869 0.676 1.00 24.47 79 VAL A C 1
ATOM 627 O O . VAL A 1 79 ? 22.980 -21.279 0.348 1.00 24.47 79 VAL A O 1
ATOM 630 N N . PHE A 1 80 ? 25.033 -21.241 1.228 1.00 24.78 80 PHE A N 1
ATOM 631 C CA . PHE A 1 80 ? 25.277 -19.801 1.140 1.00 24.78 80 PHE A CA 1
ATOM 632 C C . PHE A 1 80 ? 26.782 -19.603 1.327 1.00 24.78 80 PHE A C 1
ATOM 634 O O . PHE A 1 80 ? 27.203 -19.396 2.452 1.00 24.78 80 PHE A O 1
ATOM 641 N N . ASP A 1 81 ? 27.580 -19.793 0.261 1.00 25.62 81 ASP A N 1
ATOM 642 C CA . ASP A 1 81 ? 28.948 -19.225 0.168 1.00 25.62 81 ASP A CA 1
ATOM 643 C C . ASP A 1 81 ? 29.683 -19.390 -1.182 1.00 25.62 81 ASP A C 1
ATOM 645 O O . ASP A 1 81 ? 30.896 -19.203 -1.277 1.00 25.62 81 ASP A O 1
ATOM 649 N N . HIS A 1 82 ? 28.993 -19.656 -2.292 1.00 25.08 82 HIS A N 1
ATOM 650 C CA . HIS A 1 82 ? 29.645 -19.678 -3.607 1.00 25.08 82 HIS A CA 1
ATOM 651 C C . HIS A 1 82 ? 28.808 -18.941 -4.632 1.00 25.08 82 HIS A C 1
ATOM 653 O O . HIS A 1 82 ? 27.846 -19.517 -5.099 1.00 25.08 82 HIS A O 1
ATOM 659 N N . PHE A 1 83 ? 29.169 -17.698 -4.976 1.00 25.28 83 PHE A N 1
ATOM 660 C CA . PHE A 1 83 ? 28.974 -17.136 -6.325 1.00 25.28 83 PHE A CA 1
ATOM 661 C C . PHE A 1 83 ? 29.769 -15.822 -6.496 1.00 25.28 83 PHE A C 1
ATOM 663 O O . PHE A 1 83 ? 29.207 -14.738 -6.629 1.00 25.28 83 PHE A O 1
ATOM 670 N N . CYS A 1 84 ? 31.103 -15.932 -6.517 1.00 22.97 84 CYS A N 1
ATOM 671 C CA . CYS A 1 84 ? 32.018 -14.933 -7.083 1.00 22.97 84 CYS A CA 1
ATOM 672 C C . CYS A 1 84 ? 33.109 -15.658 -7.890 1.00 22.97 84 CYS A C 1
ATOM 674 O O . CYS A 1 84 ? 33.992 -16.260 -7.289 1.00 22.97 84 CYS A O 1
ATOM 676 N N . ASN A 1 85 ? 33.005 -15.586 -9.225 1.00 23.58 85 ASN A N 1
ATOM 677 C CA . ASN A 1 85 ? 34.045 -15.677 -10.273 1.00 23.58 85 ASN A CA 1
ATOM 678 C C . ASN A 1 85 ? 33.628 -16.561 -11.456 1.00 23.58 85 ASN A C 1
ATOM 680 O O . ASN A 1 85 ? 33.318 -17.736 -11.296 1.00 23.58 85 ASN A O 1
ATOM 684 N N . GLY A 1 86 ? 33.693 -15.976 -12.654 1.00 22.47 86 GLY A N 1
ATOM 685 C CA . GLY A 1 86 ? 33.548 -16.659 -13.938 1.00 22.47 86 GLY A CA 1
ATOM 686 C C . GLY A 1 86 ? 33.418 -15.656 -15.086 1.00 22.47 86 GLY A C 1
ATOM 687 O O . GLY A 1 86 ? 32.323 -15.178 -15.353 1.00 22.47 86 GLY A O 1
ATOM 688 N N . GLN A 1 87 ? 34.556 -15.298 -15.686 1.00 22.72 87 GLN A N 1
ATOM 689 C CA . GLN A 1 87 ? 34.718 -14.524 -16.928 1.00 22.72 87 GLN A CA 1
ATOM 690 C C . GLN A 1 87 ? 34.469 -15.378 -18.195 1.00 22.72 87 GLN A C 1
ATOM 692 O O . GLN A 1 87 ? 34.464 -16.600 -18.077 1.00 22.72 87 GLN A O 1
ATOM 697 N N . THR A 1 88 ? 34.467 -14.671 -19.351 1.00 25.88 88 THR A N 1
ATOM 698 C CA . THR A 1 88 ? 34.681 -15.042 -20.789 1.00 25.88 88 THR A CA 1
ATOM 699 C C . THR A 1 88 ? 33.427 -15.297 -21.647 1.00 25.88 88 THR A C 1
ATOM 701 O O . THR A 1 88 ? 32.408 -15.716 -21.114 1.00 25.88 88 THR A O 1
ATOM 704 N N . HIS A 1 89 ? 33.415 -15.160 -22.989 1.00 22.59 89 HIS A N 1
ATOM 705 C CA . HIS A 1 89 ? 33.918 -14.170 -23.985 1.00 22.59 89 HIS A CA 1
ATOM 706 C C . HIS A 1 89 ? 33.115 -14.429 -25.302 1.00 22.59 89 HIS A C 1
ATOM 708 O O . HIS A 1 89 ? 32.794 -15.583 -25.570 1.00 22.59 89 HIS A O 1
ATOM 714 N N . ASP A 1 90 ? 32.853 -13.372 -26.088 1.00 26.67 90 ASP A N 1
ATOM 715 C CA . ASP A 1 90 ? 32.604 -13.249 -27.555 1.00 26.67 90 ASP A CA 1
ATOM 716 C C . ASP A 1 90 ? 31.526 -14.070 -28.318 1.00 26.67 90 ASP A C 1
ATOM 718 O O . ASP A 1 90 ? 31.599 -15.294 -28.386 1.00 26.67 90 ASP A O 1
ATOM 722 N N . ARG A 1 91 ? 30.632 -13.393 -29.080 1.00 25.31 91 ARG A N 1
ATOM 723 C CA . ARG A 1 91 ? 30.753 -13.136 -30.550 1.00 25.31 91 ARG A CA 1
ATOM 724 C C . ARG A 1 91 ? 29.479 -12.547 -31.215 1.00 25.31 91 ARG A C 1
ATOM 726 O O . ARG A 1 91 ? 28.406 -13.122 -31.118 1.00 25.31 91 ARG A O 1
ATOM 733 N N . GLU A 1 92 ? 29.694 -11.416 -31.897 1.00 26.22 92 GLU A N 1
ATOM 734 C CA . GLU A 1 92 ? 29.317 -10.955 -33.261 1.00 26.22 92 GLU A CA 1
ATOM 735 C C . GLU A 1 92 ? 27.988 -11.316 -33.997 1.00 26.22 92 GLU A C 1
ATOM 737 O O . GLU A 1 92 ? 27.509 -12.445 -33.983 1.00 26.22 92 GLU A O 1
ATOM 742 N N . ILE A 1 93 ? 27.604 -10.338 -34.852 1.00 25.27 93 ILE A N 1
ATOM 743 C CA . ILE A 1 93 ? 26.868 -10.353 -36.150 1.00 25.27 93 ILE A CA 1
ATOM 744 C C . ILE A 1 93 ? 25.378 -9.924 -36.139 1.00 25.27 93 ILE A C 1
ATOM 746 O O . ILE A 1 93 ? 24.506 -10.712 -35.792 1.00 25.27 93 ILE A O 1
ATOM 750 N N . PHE A 1 94 ? 25.080 -8.704 -36.634 1.00 25.97 94 PHE A N 1
ATOM 751 C CA . PHE A 1 94 ? 24.452 -8.459 -37.958 1.00 25.97 94 PHE A CA 1
ATOM 752 C C . PHE A 1 94 ? 24.437 -6.961 -38.350 1.00 25.97 94 PHE A C 1
ATOM 754 O O . PHE A 1 94 ? 23.916 -6.118 -37.624 1.00 25.97 94 PHE A O 1
ATOM 761 N N . ASP A 1 95 ? 24.977 -6.676 -39.541 1.00 25.86 95 ASP A N 1
ATOM 762 C CA . ASP A 1 95 ? 24.772 -5.468 -40.358 1.00 25.86 95 ASP A CA 1
ATOM 763 C C . ASP A 1 95 ? 23.412 -5.508 -41.089 1.00 25.86 95 ASP A C 1
ATOM 765 O O . ASP A 1 95 ? 22.985 -6.597 -41.479 1.00 25.86 95 ASP A O 1
ATOM 769 N N . GLN A 1 96 ? 22.810 -4.330 -41.364 1.00 28.09 96 GLN A N 1
ATOM 770 C CA . GLN A 1 96 ? 22.273 -3.860 -42.677 1.00 28.09 96 GLN A CA 1
ATOM 771 C C . GLN A 1 96 ? 21.207 -2.723 -42.553 1.00 28.09 96 GLN A C 1
ATOM 773 O O . GLN A 1 96 ? 20.043 -2.979 -42.273 1.00 28.09 96 GLN A O 1
ATOM 778 N N . VAL A 1 97 ? 21.641 -1.455 -42.717 1.00 26.34 97 VAL A N 1
ATOM 779 C CA . VAL A 1 97 ? 21.295 -0.406 -43.742 1.00 26.34 97 VAL A CA 1
ATOM 780 C C . VAL A 1 97 ? 19.904 -0.535 -44.454 1.00 26.34 97 VAL A C 1
ATOM 782 O O . VAL A 1 97 ? 19.569 -1.661 -44.807 1.00 26.34 97 VAL A O 1
ATOM 785 N N . PRO A 1 98 ? 19.111 0.537 -44.791 1.00 38.28 98 PRO A N 1
ATOM 786 C CA . PRO A 1 98 ? 19.574 1.794 -45.403 1.00 38.28 98 PRO A CA 1
ATOM 787 C C . PRO A 1 98 ? 18.934 3.149 -45.027 1.00 38.28 98 PRO A C 1
ATOM 789 O O . PRO A 1 98 ? 17.814 3.279 -44.544 1.00 38.28 98 PRO A O 1
ATOM 792 N N . ALA A 1 99 ? 19.727 4.166 -45.379 1.00 29.44 99 ALA A N 1
ATOM 793 C CA . ALA A 1 99 ? 19.509 5.608 -45.379 1.00 29.44 99 ALA A CA 1
ATOM 794 C C . ALA A 1 99 ? 18.478 6.121 -46.403 1.00 29.44 99 ALA A C 1
ATOM 796 O O . ALA A 1 99 ? 18.264 5.482 -47.427 1.00 29.44 99 ALA A O 1
ATOM 797 N N . PHE A 1 100 ? 17.968 7.342 -46.174 1.00 28.44 100 PHE A N 1
ATOM 798 C CA . PHE A 1 100 ? 17.386 8.265 -47.171 1.00 28.44 100 PHE A CA 1
ATOM 799 C C . PHE A 1 100 ? 17.371 9.720 -46.617 1.00 28.44 100 PHE A C 1
ATOM 801 O O . PHE A 1 100 ? 17.648 9.906 -45.434 1.00 28.44 100 PHE A O 1
ATOM 808 N N . PRO A 1 101 ? 17.208 10.779 -47.443 1.00 40.06 101 PRO A N 1
ATOM 809 C CA . PRO A 1 101 ? 18.309 11.694 -47.736 1.00 40.06 101 PRO A CA 1
ATOM 810 C C . PRO A 1 101 ? 18.145 13.122 -47.184 1.00 40.06 101 PRO A C 1
ATOM 812 O O . PRO A 1 101 ? 17.048 13.663 -47.061 1.00 40.06 101 PRO A O 1
ATOM 815 N N . LEU A 1 102 ? 19.292 13.770 -46.976 1.00 29.28 102 LEU A N 1
ATOM 816 C CA . LEU A 1 102 ? 19.440 15.206 -46.747 1.00 29.28 102 LEU A CA 1
ATOM 817 C C . LEU A 1 102 ? 19.278 15.997 -48.053 1.00 29.28 102 LEU A C 1
ATOM 819 O O . LEU A 1 102 ? 20.021 15.796 -49.010 1.00 29.28 102 LEU A O 1
ATOM 823 N N . THR A 1 103 ? 18.375 16.977 -48.047 1.00 29.09 103 THR A N 1
ATOM 824 C CA . THR A 1 103 ? 18.430 18.150 -48.933 1.00 29.09 103 THR A CA 1
ATOM 825 C C . THR A 1 103 ? 17.975 19.389 -48.164 1.00 29.09 103 THR A C 1
ATOM 827 O O . THR A 1 103 ? 16.803 19.506 -47.833 1.00 29.09 103 THR A O 1
ATOM 830 N N . ARG A 1 104 ? 18.878 20.344 -47.909 1.00 28.69 104 ARG A N 1
ATOM 831 C CA . ARG A 1 104 ? 18.835 21.678 -48.538 1.00 28.69 104 ARG A CA 1
ATOM 832 C C . ARG A 1 104 ? 19.939 22.599 -48.022 1.00 28.69 104 ARG A C 1
ATOM 834 O O . ARG A 1 104 ? 20.096 22.844 -46.835 1.00 28.69 104 ARG A O 1
ATOM 841 N N . VAL A 1 105 ? 20.638 23.138 -49.009 1.00 30.25 105 VAL A N 1
ATOM 842 C CA . VAL A 1 105 ? 21.525 24.299 -49.009 1.00 30.25 105 VAL A CA 1
ATOM 843 C C . VAL A 1 105 ? 20.755 25.563 -48.615 1.00 30.25 105 VAL A C 1
ATOM 845 O O . VAL A 1 105 ? 19.689 25.784 -49.184 1.00 30.25 105 VAL A O 1
ATOM 848 N N . MET A 1 106 ? 21.334 26.424 -47.767 1.00 28.91 106 MET A N 1
ATOM 849 C CA . MET A 1 106 ? 21.215 27.890 -47.874 1.00 28.91 106 MET A CA 1
ATOM 850 C C . MET A 1 106 ? 22.463 28.603 -47.313 1.00 28.91 106 MET A C 1
ATOM 852 O O . MET A 1 106 ? 22.711 28.624 -46.115 1.00 28.91 106 MET A O 1
ATOM 856 N N . THR A 1 107 ? 23.249 29.132 -48.256 1.00 28.91 107 THR A N 1
ATOM 857 C CA . THR A 1 107 ? 23.889 30.465 -48.305 1.00 28.91 107 THR A CA 1
ATOM 858 C C . THR A 1 107 ? 24.505 31.093 -47.046 1.00 28.91 107 THR A C 1
ATOM 860 O O . THR A 1 107 ? 23.812 31.600 -46.170 1.00 28.91 107 THR A O 1
ATOM 863 N N . LEU A 1 108 ? 25.838 31.207 -47.098 1.00 29.62 108 LEU A N 1
ATOM 864 C CA . LEU A 1 108 ? 26.682 32.173 -46.390 1.00 29.62 108 LEU A CA 1
ATOM 865 C C . LEU A 1 108 ? 26.699 33.533 -47.121 1.00 29.62 108 LEU A C 1
ATOM 867 O O . LEU A 1 108 ? 26.992 33.574 -48.315 1.00 29.62 108 LEU A O 1
ATOM 871 N N . GLU A 1 109 ? 26.545 34.634 -46.381 1.00 30.25 109 GLU A N 1
ATOM 872 C CA . GLU A 1 109 ? 27.121 35.945 -46.717 1.00 30.25 109 GLU A CA 1
ATOM 873 C C . GLU A 1 109 ? 27.768 36.597 -45.477 1.00 30.25 109 GLU A C 1
ATOM 875 O O . GLU A 1 109 ? 27.112 36.748 -44.455 1.00 30.25 109 GLU A O 1
ATOM 880 N N . LYS A 1 110 ? 29.054 36.973 -45.651 1.00 32.41 110 LYS A N 1
ATOM 881 C CA . LYS A 1 110 ? 29.829 38.149 -45.165 1.00 32.41 110 LYS A CA 1
ATOM 882 C C . LYS A 1 110 ? 29.726 38.546 -43.672 1.00 32.41 110 LYS A C 1
ATOM 884 O O . LYS A 1 110 ? 28.648 38.691 -43.131 1.00 32.41 110 LYS A O 1
ATOM 889 N N . PHE A 1 111 ? 30.793 38.846 -42.925 1.00 30.38 111 PHE A N 1
ATOM 890 C CA . PHE A 1 111 ? 31.944 39.739 -43.150 1.00 30.38 111 PHE A CA 1
ATOM 891 C C . PHE A 1 111 ? 33.003 39.461 -42.058 1.00 30.38 111 PHE A C 1
ATOM 893 O O . PHE A 1 111 ? 32.642 39.047 -40.961 1.00 30.38 111 PHE A O 1
ATOM 900 N N . GLY A 1 112 ? 34.269 39.830 -42.303 1.00 28.42 112 GLY A N 1
ATOM 901 C CA . GLY A 1 112 ? 35.150 40.297 -41.220 1.00 28.42 112 GLY A CA 1
ATOM 902 C C . GLY A 1 112 ? 36.582 39.764 -41.221 1.00 28.42 112 GLY A C 1
ATOM 903 O O . GLY A 1 112 ? 36.924 38.888 -40.439 1.00 28.42 112 GLY A O 1
ATOM 904 N N . LEU A 1 113 ? 37.428 40.344 -42.072 1.00 32.56 113 LEU A N 1
ATOM 905 C CA . LEU A 1 113 ? 38.888 40.236 -42.034 1.00 32.56 113 LEU A CA 1
ATOM 906 C C . LEU A 1 113 ? 39.456 40.896 -40.767 1.00 32.56 113 LEU A C 1
ATOM 908 O O . LEU A 1 113 ? 39.173 42.069 -40.547 1.00 32.56 113 LEU A O 1
ATOM 912 N N . VAL A 1 114 ? 40.358 40.221 -40.048 1.00 32.47 114 VAL A N 1
ATOM 913 C CA . VAL A 1 114 ? 41.510 40.862 -39.384 1.00 32.47 114 VAL A CA 1
ATOM 914 C C . VAL A 1 114 ? 42.711 39.921 -39.495 1.00 32.47 114 VAL A C 1
ATOM 916 O O . VAL A 1 114 ? 42.649 38.757 -39.110 1.00 32.47 114 VAL A O 1
ATOM 919 N N . SER A 1 115 ? 43.797 40.439 -40.066 1.00 35.41 115 SER A N 1
ATOM 920 C CA . SER A 1 115 ? 45.088 39.768 -40.215 1.00 35.41 115 SER A CA 1
ATOM 921 C C . SER A 1 115 ? 45.952 39.955 -38.969 1.00 35.41 115 SER A C 1
ATOM 923 O O . SER A 1 115 ? 45.928 41.049 -38.411 1.00 35.41 115 SER A O 1
ATOM 925 N N . GLN A 1 116 ? 46.839 39.006 -38.665 1.00 33.03 116 GLN A N 1
ATOM 926 C CA . GLN A 1 116 ? 48.242 39.345 -38.397 1.00 33.03 116 GLN A CA 1
ATOM 927 C C . GLN A 1 116 ? 49.149 38.113 -38.481 1.00 33.03 116 GLN A C 1
ATOM 929 O O . GLN A 1 116 ? 49.006 37.147 -37.737 1.00 33.03 116 GLN A O 1
ATOM 934 N N . ASP A 1 117 ? 50.086 38.199 -39.420 1.00 36.75 117 ASP A N 1
ATOM 935 C CA . ASP A 1 117 ? 51.279 37.372 -39.555 1.00 36.75 117 ASP A CA 1
ATOM 936 C C . ASP A 1 117 ? 52.440 37.952 -38.721 1.00 36.75 117 ASP A C 1
ATOM 938 O O . ASP A 1 117 ? 52.439 39.136 -38.380 1.00 36.75 117 ASP A O 1
ATOM 942 N N . GLN A 1 118 ? 53.489 37.129 -38.572 1.00 33.69 118 GLN A N 1
ATOM 943 C CA . GLN A 1 118 ? 54.827 37.360 -37.983 1.00 33.69 118 GLN A CA 1
ATOM 944 C C . GLN A 1 118 ? 54.928 36.982 -36.493 1.00 33.69 118 GLN A C 1
ATOM 946 O O . GLN A 1 118 ? 54.221 37.505 -35.649 1.00 33.69 118 GLN A O 1
ATOM 951 N N . ILE A 1 119 ? 55.786 36.036 -36.086 1.00 34.66 119 ILE A N 1
ATOM 952 C CA . ILE A 1 119 ? 57.257 36.106 -36.147 1.00 34.66 119 ILE A CA 1
ATOM 953 C C . ILE A 1 119 ? 57.883 34.708 -36.368 1.00 34.66 119 ILE A C 1
ATOM 955 O O . ILE A 1 119 ? 57.583 33.745 -35.665 1.00 34.66 119 ILE A O 1
ATOM 959 N N . LYS A 1 120 ? 58.832 34.626 -37.313 1.00 40.09 120 LYS A N 1
ATOM 960 C CA . LYS A 1 120 ? 59.831 33.549 -37.470 1.00 40.09 120 LYS A CA 1
ATOM 961 C C . LYS A 1 120 ? 61.194 34.038 -36.964 1.00 40.09 120 LYS A C 1
ATOM 963 O O . LYS A 1 120 ? 61.598 35.145 -37.298 1.00 40.09 120 LYS A O 1
ATOM 968 N N . GLY A 1 121 ? 61.960 33.160 -36.313 1.00 31.44 121 GLY A N 1
ATOM 969 C CA . GLY A 1 121 ? 63.409 33.324 -36.106 1.00 31.44 121 GLY A CA 1
ATOM 970 C C . GLY A 1 121 ? 63.958 32.332 -35.071 1.00 31.44 121 GLY A C 1
ATOM 971 O O . GLY A 1 121 ? 63.825 32.572 -33.886 1.00 31.44 121 GLY A O 1
ATOM 972 N N . ARG A 1 122 ? 64.372 31.112 -35.445 1.00 35.75 122 ARG A N 1
ATOM 973 C CA . ARG A 1 122 ? 65.702 30.729 -35.978 1.00 35.75 122 ARG A CA 1
ATOM 974 C C . ARG A 1 122 ? 66.767 30.610 -34.875 1.00 35.75 122 ARG A C 1
ATOM 976 O O . ARG A 1 122 ? 67.305 31.623 -34.468 1.00 35.75 122 ARG A O 1
ATOM 983 N N . LEU A 1 123 ? 67.160 29.376 -34.534 1.00 34.41 123 LEU A N 1
ATOM 984 C CA . LEU A 1 123 ? 68.561 28.976 -34.314 1.00 34.41 123 LEU A CA 1
ATOM 985 C C . LEU A 1 123 ? 68.713 27.454 -34.524 1.00 34.41 123 LEU A C 1
ATOM 987 O O . LEU A 1 123 ? 67.886 26.658 -34.091 1.00 34.41 123 LEU A O 1
ATOM 991 N N . LYS A 1 124 ? 69.747 27.096 -35.292 1.00 44.09 124 LYS A N 1
ATOM 992 C CA . LYS A 1 124 ? 70.156 25.755 -35.740 1.00 44.09 124 LYS A CA 1
ATOM 993 C C . LYS A 1 124 ? 71.357 25.275 -34.914 1.00 44.09 124 LYS A C 1
ATOM 995 O O . LYS A 1 124 ? 72.198 26.097 -34.568 1.00 44.09 124 LYS A O 1
ATOM 1000 N N . GLY A 1 125 ? 71.513 23.949 -34.845 1.00 32.56 125 GLY A N 1
ATOM 1001 C CA . GLY A 1 125 ? 72.785 23.231 -34.633 1.00 32.56 125 GLY A CA 1
ATOM 1002 C C . GLY A 1 125 ? 72.894 22.612 -33.238 1.00 32.56 125 GLY A C 1
ATOM 1003 O O . GLY A 1 125 ? 72.554 23.265 -32.268 1.00 32.56 125 GLY A O 1
ATOM 1004 N N . GLY A 1 126 ? 73.322 21.370 -33.028 1.00 33.84 126 GLY A N 1
ATOM 1005 C CA . GLY A 1 126 ? 73.830 20.303 -33.886 1.00 33.84 126 GLY A CA 1
ATOM 1006 C C . GLY A 1 126 ? 74.170 19.090 -32.993 1.00 33.84 126 GLY A C 1
ATOM 1007 O O . GLY A 1 126 ? 74.351 19.257 -31.792 1.00 33.84 126 GLY A O 1
ATOM 1008 N N . ARG A 1 127 ? 74.161 17.896 -33.607 1.00 40.94 127 ARG A N 1
ATOM 1009 C CA . ARG A 1 127 ? 74.869 16.623 -33.303 1.00 40.94 127 ARG A CA 1
ATOM 1010 C C . ARG A 1 127 ? 75.939 16.669 -32.181 1.00 40.94 127 ARG A C 1
ATOM 1012 O O . ARG A 1 127 ? 76.661 17.646 -32.099 1.00 40.94 127 ARG A O 1
ATOM 1019 N N . ASP A 1 128 ? 76.136 15.683 -31.299 1.00 35.62 128 ASP A N 1
ATOM 1020 C CA . ASP A 1 128 ? 76.258 14.224 -31.473 1.00 35.62 128 ASP A CA 1
ATOM 1021 C C . ASP A 1 128 ? 75.945 13.453 -30.167 1.00 35.62 128 ASP A C 1
ATOM 1023 O O . ASP A 1 128 ? 75.832 14.031 -29.087 1.00 35.62 128 ASP A O 1
ATOM 1027 N N . GLY A 1 129 ? 75.749 12.135 -30.289 1.00 41.72 129 GLY A N 1
ATOM 1028 C CA . GLY A 1 129 ? 75.081 11.287 -29.300 1.00 41.72 129 GLY A CA 1
ATOM 1029 C C . GLY A 1 129 ? 75.904 10.707 -28.148 1.00 41.72 129 GLY A C 1
ATOM 1030 O O . GLY A 1 129 ? 77.125 10.773 -28.113 1.00 41.72 129 GLY A O 1
ATOM 1031 N N . LEU A 1 130 ? 75.192 10.047 -27.227 1.00 36.25 130 LEU A N 1
ATOM 1032 C CA . LEU A 1 130 ? 75.746 9.081 -26.280 1.00 36.25 130 LEU A CA 1
ATOM 1033 C C . LEU A 1 130 ? 74.631 8.209 -25.660 1.00 36.25 130 LEU A C 1
ATOM 1035 O O . LEU A 1 130 ? 73.751 8.711 -24.975 1.00 36.25 130 LEU A O 1
ATOM 1039 N N . LYS A 1 131 ? 74.740 6.900 -25.930 1.00 37.22 131 LYS A N 1
ATOM 1040 C CA . LYS A 1 131 ? 74.439 5.712 -25.099 1.00 37.22 131 LYS A CA 1
ATOM 1041 C C . LYS A 1 131 ? 73.054 5.528 -24.432 1.00 37.22 131 LYS A C 1
ATOM 1043 O O . LYS A 1 131 ? 72.612 6.315 -23.605 1.00 37.22 131 LYS A O 1
ATOM 1048 N N . LEU A 1 132 ? 72.477 4.345 -24.710 1.00 47.25 132 LEU A N 1
ATOM 1049 C CA . LEU A 1 132 ? 71.581 3.570 -23.828 1.00 47.25 132 LEU A CA 1
ATOM 1050 C C . LEU A 1 132 ? 72.101 3.629 -22.370 1.00 47.25 132 LEU A C 1
ATOM 1052 O O . LEU A 1 132 ? 73.310 3.546 -22.169 1.00 47.25 132 LEU A O 1
ATOM 1056 N N . ASN A 1 133 ? 71.301 3.754 -21.308 1.00 37.25 133 ASN A N 1
ATOM 1057 C CA . ASN A 1 133 ? 70.347 2.774 -20.791 1.00 37.25 133 ASN A CA 1
ATOM 1058 C C . ASN A 1 133 ? 69.739 3.337 -19.485 1.00 37.25 133 ASN A C 1
ATOM 1060 O O . ASN A 1 133 ? 70.397 4.097 -18.783 1.00 37.25 133 ASN A O 1
ATOM 1064 N N . GLU A 1 134 ? 68.543 2.853 -19.149 1.00 39.28 134 GLU A N 1
ATOM 1065 C CA . GLU A 1 134 ? 67.960 2.756 -17.799 1.00 39.28 134 GLU A CA 1
ATOM 1066 C C . GLU A 1 134 ? 67.714 4.021 -16.957 1.00 39.28 134 GLU A C 1
ATOM 1068 O O . GLU A 1 134 ? 68.610 4.731 -16.515 1.00 39.28 134 GLU A O 1
ATOM 1073 N N . GLY A 1 135 ? 66.445 4.205 -16.573 1.00 35.34 135 GLY A N 1
ATOM 1074 C CA . GLY A 1 135 ? 66.118 5.076 -15.447 1.00 35.34 135 GLY A CA 1
ATOM 1075 C C . GLY A 1 135 ? 64.665 5.503 -15.338 1.00 35.34 135 GLY A C 1
ATOM 1076 O O . GLY A 1 135 ? 64.385 6.693 -15.266 1.00 35.34 135 GLY A O 1
ATOM 1077 N N . LYS A 1 136 ? 63.726 4.547 -15.285 1.00 46.75 136 LYS A N 1
ATOM 1078 C CA . LYS A 1 136 ? 62.354 4.768 -14.794 1.00 46.75 136 LYS A CA 1
ATOM 1079 C C . LYS A 1 136 ? 62.386 5.587 -13.495 1.00 46.75 136 LYS A C 1
ATOM 1081 O O . LYS A 1 136 ? 62.661 5.014 -12.444 1.00 46.75 136 LYS A O 1
ATOM 1086 N N . ARG A 1 137 ? 62.060 6.883 -13.525 1.00 47.97 137 ARG A N 1
ATOM 1087 C CA . ARG A 1 137 ? 61.572 7.645 -12.359 1.00 47.97 137 ARG A CA 1
ATOM 1088 C C . ARG A 1 137 ? 61.130 9.053 -12.765 1.00 47.97 137 ARG A C 1
ATOM 1090 O O . ARG A 1 137 ? 61.868 9.769 -13.422 1.00 47.97 137 ARG A O 1
ATOM 1097 N N . ARG A 1 138 ? 59.963 9.443 -12.234 1.00 47.16 138 ARG A N 1
ATOM 1098 C CA . ARG A 1 138 ? 59.294 10.763 -12.276 1.00 47.16 138 ARG A CA 1
ATOM 1099 C C . ARG A 1 138 ? 58.292 11.009 -13.410 1.00 47.16 138 ARG A C 1
ATOM 1101 O O . ARG A 1 138 ? 58.361 11.996 -14.121 1.00 47.16 138 ARG A O 1
ATOM 1108 N N . ALA A 1 139 ? 57.232 10.207 -13.398 1.00 45.31 139 ALA A N 1
ATOM 1109 C CA . ALA A 1 139 ? 55.876 10.721 -13.586 1.00 45.31 139 ALA A CA 1
ATOM 1110 C C . ALA A 1 139 ? 55.042 10.306 -12.363 1.00 45.31 139 ALA A C 1
ATOM 1112 O O . ALA A 1 139 ? 54.231 9.387 -12.410 1.00 45.31 139 ALA A O 1
ATOM 1113 N N . LYS A 1 140 ? 55.314 10.923 -11.203 1.00 44.25 140 LYS A N 1
ATOM 1114 C CA . LYS A 1 140 ? 54.434 10.800 -10.034 1.00 44.25 140 LYS A CA 1
ATOM 1115 C C . LYS A 1 140 ? 53.303 11.798 -10.261 1.00 44.25 140 LYS A C 1
ATOM 1117 O O . LYS A 1 140 ? 53.377 12.933 -9.802 1.00 44.25 140 LYS A O 1
ATOM 1122 N N . ALA A 1 141 ? 52.322 11.384 -11.061 1.00 47.94 141 ALA A N 1
ATOM 1123 C CA . ALA A 1 141 ? 51.057 12.084 -11.189 1.00 47.94 141 ALA A CA 1
ATOM 1124 C C . ALA A 1 141 ? 50.521 12.332 -9.774 1.00 47.94 141 ALA A C 1
ATOM 1126 O O . ALA A 1 141 ? 50.384 11.395 -8.980 1.00 47.94 141 ALA A O 1
ATOM 1127 N N . LYS A 1 142 ? 50.287 13.604 -9.435 1.00 45.09 142 LYS A N 1
ATOM 1128 C CA . LYS A 1 142 ? 49.446 13.974 -8.299 1.00 45.09 142 LYS A CA 1
ATOM 1129 C C . LYS A 1 142 ? 48.091 13.327 -8.570 1.00 45.09 142 LYS A C 1
ATOM 1131 O O . LYS A 1 142 ? 47.322 13.830 -9.378 1.00 45.09 142 LYS A O 1
ATOM 1136 N N . LYS A 1 143 ? 47.836 12.173 -7.955 1.00 48.28 143 LYS A N 1
ATOM 1137 C CA . LYS A 1 143 ? 46.496 11.603 -7.862 1.00 48.28 143 LYS A CA 1
ATOM 1138 C C . LYS A 1 143 ? 45.752 12.522 -6.905 1.00 48.28 143 LYS A C 1
ATOM 1140 O O . LYS A 1 143 ? 45.832 12.359 -5.691 1.00 48.28 143 LYS A O 1
ATOM 1145 N N . GLU A 1 144 ? 45.205 13.589 -7.472 1.00 53.09 144 GLU A N 1
ATOM 1146 C CA . GLU A 1 144 ? 44.346 14.529 -6.777 1.00 53.09 144 GLU A CA 1
ATOM 1147 C C . GLU A 1 144 ? 43.248 13.695 -6.119 1.00 53.09 144 GLU A C 1
ATOM 1149 O O . GLU A 1 144 ? 42.625 12.842 -6.758 1.00 53.09 144 GLU A O 1
ATOM 1154 N N . VAL A 1 145 ? 43.118 13.828 -4.801 1.00 50.31 145 VAL A N 1
ATOM 1155 C CA . VAL A 1 145 ? 42.057 13.168 -4.050 1.00 50.31 145 VAL A CA 1
ATOM 1156 C C . VAL A 1 145 ? 40.779 13.877 -4.470 1.00 50.31 145 VAL A C 1
ATOM 1158 O O . VAL A 1 145 ? 40.386 14.866 -3.862 1.00 50.31 145 VAL A O 1
ATOM 1161 N N . VAL A 1 146 ? 40.173 13.407 -5.561 1.00 56.53 146 VAL A N 1
ATOM 1162 C CA . VAL A 1 146 ? 38.825 13.793 -5.958 1.00 56.53 146 VAL A CA 1
ATOM 1163 C C . VAL A 1 146 ? 37.923 13.245 -4.863 1.00 56.53 146 VAL A C 1
ATOM 1165 O O . VAL A 1 146 ? 37.544 12.073 -4.863 1.00 56.53 146 VAL A O 1
ATOM 1168 N N . THR A 1 147 ? 37.660 14.069 -3.852 1.00 63.84 147 THR A N 1
ATOM 1169 C CA . THR A 1 147 ? 36.594 13.831 -2.891 1.00 63.84 147 THR A CA 1
ATOM 1170 C C . THR A 1 147 ? 35.322 13.702 -3.709 1.00 63.84 147 THR A C 1
ATOM 1172 O O . THR A 1 147 ? 34.833 14.677 -4.270 1.00 63.84 147 THR A O 1
ATOM 1175 N N . SER A 1 148 ? 34.838 12.466 -3.848 1.00 79.56 148 SER A N 1
ATOM 1176 C CA . SER A 1 148 ? 33.611 12.150 -4.572 1.00 79.56 148 SER A CA 1
ATOM 1177 C C . SER A 1 148 ? 32.485 13.017 -4.018 1.00 79.56 148 SER A C 1
ATOM 1179 O O . SER A 1 148 ? 31.970 12.744 -2.933 1.00 79.56 148 SER A O 1
ATOM 1181 N N . LEU A 1 149 ? 32.127 14.079 -4.741 1.00 85.25 149 LEU A N 1
ATOM 1182 C CA . LEU A 1 149 ? 31.029 14.959 -4.369 1.00 85.25 149 LEU A CA 1
ATOM 1183 C C . LEU A 1 149 ? 29.747 14.125 -4.350 1.00 85.25 149 LEU A C 1
ATOM 1185 O O . LEU A 1 149 ? 29.345 13.555 -5.364 1.00 85.25 149 LEU A O 1
ATOM 1189 N N . THR A 1 150 ? 29.134 14.013 -3.175 1.00 90.94 150 THR A N 1
ATOM 1190 C CA . THR A 1 150 ? 27.884 13.280 -2.997 1.00 90.94 150 THR A CA 1
ATOM 1191 C C . THR A 1 150 ? 26.719 14.102 -3.532 1.00 90.94 150 THR A C 1
ATOM 1193 O O . THR A 1 150 ? 26.630 15.311 -3.313 1.00 90.94 150 THR A O 1
ATOM 1196 N N . ASN A 1 151 ? 25.818 13.437 -4.247 1.00 93.94 151 ASN A N 1
ATOM 1197 C CA . ASN A 1 151 ? 24.583 14.041 -4.731 1.00 93.94 151 ASN A CA 1
ATOM 1198 C C . ASN A 1 151 ? 23.631 14.316 -3.560 1.00 93.94 151 ASN A C 1
ATOM 1200 O O . ASN A 1 151 ? 23.501 13.484 -2.658 1.00 93.94 151 ASN A O 1
ATOM 1204 N N . LEU A 1 152 ? 22.955 15.469 -3.577 1.00 92.69 152 LEU A N 1
ATOM 1205 C CA . LEU A 1 152 ? 21.961 15.808 -2.564 1.00 92.69 152 LEU A CA 1
ATOM 1206 C C . LEU A 1 152 ? 20.662 15.024 -2.754 1.00 92.69 152 LEU A C 1
ATOM 1208 O O . LEU A 1 152 ? 20.043 14.763 -1.734 1.00 92.69 152 LEU A O 1
ATOM 1212 N N . PHE A 1 153 ? 20.244 14.643 -3.971 1.00 93.00 153 PHE A N 1
ATOM 1213 C CA . PHE A 1 153 ? 18.924 14.038 -4.227 1.00 93.00 153 PHE A CA 1
ATOM 1214 C C . PHE A 1 153 ? 18.950 12.524 -4.536 1.00 93.00 153 PHE A C 1
ATOM 1216 O O . PHE A 1 153 ? 17.976 11.969 -5.038 1.00 93.00 153 PHE A O 1
ATOM 1223 N N . ASP A 1 154 ? 20.040 11.821 -4.204 1.00 86.50 154 ASP A N 1
ATOM 1224 C CA . ASP A 1 154 ? 20.212 10.374 -4.465 1.00 86.50 154 ASP A CA 1
ATOM 1225 C C . ASP A 1 154 ? 19.646 9.462 -3.348 1.00 86.50 154 ASP A C 1
ATOM 1227 O O . ASP A 1 154 ? 19.934 8.263 -3.271 1.00 86.50 154 ASP A O 1
ATOM 1231 N N . SER A 1 155 ? 18.861 10.026 -2.424 1.00 83.31 155 SER A N 1
ATOM 1232 C CA . SER A 1 155 ? 18.252 9.332 -1.288 1.00 83.31 155 SER A CA 1
ATOM 1233 C C . SER A 1 155 ? 16.756 9.071 -1.510 1.00 83.31 155 SER A C 1
ATOM 1235 O O . SER A 1 155 ? 16.035 9.816 -2.172 1.00 83.31 155 SER A O 1
ATOM 1237 N N . LYS A 1 156 ? 16.241 7.994 -0.904 1.00 67.69 156 LYS A N 1
ATOM 1238 C CA . LYS A 1 156 ? 14.819 7.612 -1.008 1.00 67.69 156 LYS A CA 1
ATOM 1239 C C . LYS A 1 156 ? 13.876 8.646 -0.393 1.00 67.69 156 LYS A C 1
ATOM 1241 O O . LYS A 1 156 ? 12.729 8.757 -0.822 1.00 67.69 156 LYS A O 1
ATOM 1246 N N . GLU A 1 157 ? 14.348 9.393 0.598 1.00 74.38 157 GLU A N 1
ATOM 1247 C CA . GLU A 1 157 ? 13.573 10.434 1.278 1.00 74.38 157 GLU A CA 1
ATOM 1248 C C . GLU A 1 157 ? 13.299 11.631 0.366 1.00 74.38 157 GLU A C 1
ATOM 1250 O O . GLU A 1 157 ? 12.406 12.424 0.655 1.00 74.38 157 GLU A O 1
ATOM 1255 N N . GLN A 1 158 ? 14.014 11.727 -0.759 1.00 87.94 158 GLN A N 1
ATOM 1256 C CA . GLN A 1 158 ? 13.883 12.804 -1.733 1.00 87.94 158 GLN A CA 1
ATOM 1257 C C . GLN A 1 158 ? 12.964 12.454 -2.909 1.00 87.94 158 GLN A C 1
ATOM 1259 O O . GLN A 1 158 ? 12.744 13.297 -3.769 1.00 87.94 158 GLN A O 1
ATOM 1264 N N . HIS A 1 159 ? 12.343 11.267 -2.944 1.00 81.25 159 HIS A N 1
ATOM 1265 C CA . HIS A 1 159 ? 11.313 10.972 -3.949 1.00 81.25 159 HIS A CA 1
ATOM 1266 C C . HIS A 1 159 ? 10.158 11.999 -3.840 1.00 81.25 159 HIS A C 1
ATOM 1268 O O . HIS A 1 159 ? 9.668 12.224 -2.720 1.00 81.25 159 HIS A O 1
ATOM 1274 N N . PRO A 1 160 ? 9.697 12.619 -4.951 1.00 91.81 160 PRO A N 1
ATOM 1275 C CA . PRO A 1 160 ? 9.806 12.170 -6.346 1.00 91.81 160 PRO A CA 1
ATOM 1276 C C . PRO A 1 160 ? 10.930 12.782 -7.202 1.00 91.81 160 PRO A C 1
ATOM 1278 O O . PRO A 1 160 ? 10.839 12.690 -8.422 1.00 91.81 160 PRO A O 1
ATOM 1281 N N . ILE A 1 161 ? 11.959 13.393 -6.610 1.00 96.19 161 ILE A N 1
ATOM 1282 C CA . ILE A 1 161 ? 13.050 14.024 -7.370 1.00 96.19 161 ILE A CA 1
ATOM 1283 C C . ILE A 1 161 ? 13.918 12.973 -8.084 1.00 96.19 161 ILE A C 1
ATOM 1285 O O . ILE A 1 161 ? 14.276 11.954 -7.489 1.00 96.19 161 ILE A O 1
ATOM 1289 N N . ILE A 1 162 ? 14.266 13.238 -9.344 1.00 93.69 162 ILE A N 1
ATOM 1290 C CA . ILE A 1 162 ? 15.166 12.438 -10.181 1.00 93.69 162 ILE A CA 1
ATOM 1291 C C . ILE A 1 162 ? 16.524 13.147 -10.242 1.00 93.69 162 ILE A C 1
ATOM 1293 O O . ILE A 1 162 ? 16.660 14.223 -10.819 1.00 93.69 162 ILE A O 1
ATOM 1297 N N . GLU A 1 163 ? 17.549 12.563 -9.628 1.00 96.12 163 GLU A N 1
ATOM 1298 C CA . GLU A 1 163 ? 18.914 13.088 -9.724 1.00 96.12 163 GLU A CA 1
ATOM 1299 C C . GLU A 1 163 ? 19.490 12.802 -11.118 1.00 96.12 163 GLU A C 1
ATOM 1301 O O . GLU A 1 163 ? 19.568 11.642 -11.530 1.00 96.12 163 GLU A O 1
ATOM 1306 N N . PHE A 1 164 ? 19.936 13.844 -11.818 1.00 95.19 164 PHE A N 1
ATOM 1307 C CA . PHE A 1 164 ? 20.557 13.706 -13.127 1.00 95.19 164 PHE A CA 1
ATOM 1308 C C . PHE A 1 164 ? 21.886 12.950 -13.028 1.00 95.19 164 PHE A C 1
ATOM 1310 O O . PHE A 1 164 ? 22.813 13.318 -12.295 1.00 95.19 164 PHE A O 1
ATOM 1317 N N . LYS A 1 165 ? 21.974 11.868 -13.796 1.00 93.62 165 LYS A N 1
ATOM 1318 C CA . LYS A 1 165 ? 23.183 11.081 -14.007 1.00 93.62 165 LYS A CA 1
ATOM 1319 C C . LYS A 1 165 ? 23.245 10.829 -15.515 1.00 93.62 165 LYS A C 1
ATOM 1321 O O . LYS A 1 165 ? 22.352 10.132 -15.985 1.00 93.62 165 LYS A O 1
ATOM 1326 N N . PRO A 1 166 ? 24.207 11.419 -16.248 1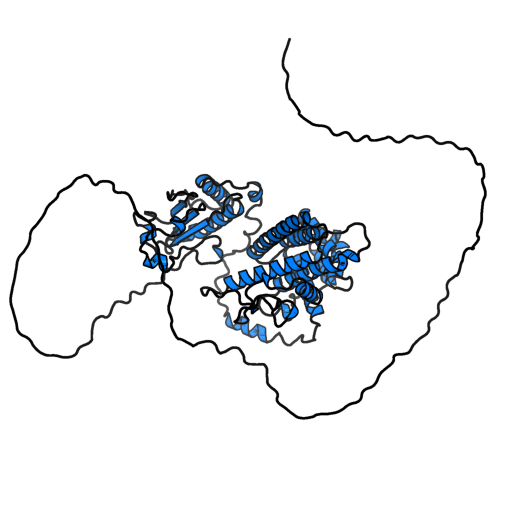.00 88.19 166 PRO A N 1
ATOM 1327 C CA . PRO A 1 166 ? 24.338 11.144 -17.671 1.00 88.19 166 PRO A CA 1
ATOM 1328 C C . PRO A 1 166 ? 24.554 9.643 -17.850 1.00 88.19 166 PRO A C 1
ATOM 1330 O O . PRO A 1 166 ? 25.303 9.032 -17.073 1.00 88.19 166 PRO A O 1
ATOM 1333 N N . GLU A 1 167 ? 23.859 9.052 -18.817 1.00 83.56 167 GLU A N 1
ATOM 1334 C CA . GLU A 1 167 ? 24.147 7.680 -19.223 1.00 83.56 167 GLU A CA 1
ATOM 1335 C C . GLU A 1 167 ? 25.543 7.622 -19.866 1.00 83.56 167 GLU A C 1
ATOM 1337 O O . GLU A 1 167 ? 26.106 8.653 -20.241 1.00 83.56 167 GLU A O 1
ATOM 1342 N N . GLU A 1 168 ? 26.152 6.435 -19.956 1.00 81.00 168 GLU A N 1
ATOM 1343 C CA . GLU A 1 168 ? 27.465 6.305 -20.615 1.00 81.00 168 GLU A CA 1
ATOM 1344 C C . GLU A 1 168 ? 27.409 6.837 -22.061 1.00 81.00 168 GLU A C 1
ATOM 1346 O O . GLU A 1 168 ? 28.333 7.515 -22.497 1.00 81.00 168 GLU A O 1
ATOM 1351 N N . GLU A 1 169 ? 26.273 6.668 -22.744 1.00 73.94 169 GLU A N 1
ATOM 1352 C CA . GLU A 1 169 ? 26.022 7.212 -24.085 1.00 73.94 169 GLU A CA 1
ATOM 1353 C C . GLU A 1 169 ? 25.957 8.756 -24.112 1.00 73.94 169 GLU A C 1
ATOM 1355 O O . GLU A 1 169 ? 26.512 9.389 -25.015 1.00 73.94 169 GLU A O 1
ATOM 1360 N N . ASP A 1 170 ? 25.355 9.390 -23.097 1.00 70.88 170 ASP A N 1
ATOM 1361 C CA . ASP A 1 170 ? 25.340 10.858 -22.944 1.00 70.88 170 ASP A CA 1
ATOM 1362 C C . ASP A 1 170 ? 26.751 11.400 -22.650 1.00 70.88 170 ASP A C 1
ATOM 1364 O O . ASP A 1 170 ? 27.116 12.501 -23.062 1.00 70.88 170 ASP A O 1
ATOM 1368 N N . ALA A 1 171 ? 27.562 10.622 -21.925 1.00 74.44 171 ALA A N 1
ATOM 1369 C CA . ALA A 1 171 ? 28.944 10.979 -21.625 1.00 74.44 171 ALA A CA 1
ATOM 1370 C C . ALA A 1 171 ? 29.856 10.876 -22.862 1.00 74.44 171 ALA A C 1
ATOM 1372 O O . ALA A 1 171 ? 30.807 11.651 -22.982 1.00 74.44 171 ALA A O 1
ATOM 1373 N N . GLU A 1 172 ? 29.573 9.946 -23.778 1.00 75.69 172 GLU A N 1
ATOM 1374 C CA . GLU A 1 172 ? 30.351 9.726 -25.004 1.00 75.69 172 GLU A CA 1
ATOM 1375 C C . GLU A 1 172 ? 29.941 10.643 -26.163 1.00 75.69 172 GLU A C 1
ATOM 1377 O O . GLU A 1 172 ? 30.793 11.065 -26.948 1.00 75.69 172 GLU A O 1
ATOM 1382 N N . SER A 1 173 ? 28.658 10.995 -26.266 1.00 69.94 173 SER A N 1
ATOM 1383 C CA . SER A 1 173 ? 28.114 11.780 -27.385 1.00 69.94 173 SER A CA 1
ATOM 1384 C C . SER A 1 173 ? 28.490 13.267 -27.366 1.00 69.94 173 SER A C 1
ATOM 1386 O O . SER A 1 173 ? 28.181 13.987 -28.317 1.00 69.94 173 SER A O 1
ATOM 1388 N N . ALA A 1 174 ? 29.184 13.740 -26.323 1.00 58.72 174 ALA A N 1
ATOM 1389 C CA . ALA A 1 174 ? 29.592 15.136 -26.127 1.00 58.72 174 ALA A CA 1
ATOM 1390 C C . ALA A 1 174 ? 28.444 16.163 -26.238 1.00 58.72 174 ALA A C 1
ATOM 1392 O O . ALA A 1 174 ? 28.701 17.370 -26.285 1.00 58.72 174 ALA A O 1
ATOM 1393 N N . SER A 1 175 ? 27.179 15.725 -26.258 1.00 67.88 175 SER A N 1
ATOM 1394 C CA . SER A 1 175 ? 26.044 16.633 -26.214 1.00 67.88 175 SER A CA 1
ATOM 1395 C C . SER A 1 175 ? 25.910 17.150 -24.787 1.00 67.88 175 SER A C 1
ATOM 1397 O O . SER A 1 175 ? 25.488 16.435 -23.882 1.00 67.88 175 SER A O 1
ATOM 1399 N N . LEU A 1 176 ? 26.279 18.413 -24.582 1.00 74.75 176 LEU A N 1
ATOM 1400 C CA . LEU A 1 176 ? 26.187 19.091 -23.285 1.00 74.75 176 LEU A CA 1
ATOM 1401 C C . LEU A 1 176 ? 24.741 19.242 -22.784 1.00 74.75 176 LEU A C 1
ATOM 1403 O O . LEU A 1 176 ? 24.521 19.558 -21.615 1.00 74.75 176 LEU A O 1
ATOM 1407 N N . THR A 1 177 ? 23.762 19.021 -23.661 1.00 84.44 177 THR A N 1
ATOM 1408 C CA . THR A 1 177 ? 22.336 19.097 -23.363 1.00 84.44 177 THR A CA 1
ATOM 1409 C C . THR A 1 177 ? 21.846 17.763 -22.788 1.00 84.44 177 THR A C 1
ATOM 1411 O O . THR A 1 177 ? 21.866 16.761 -23.499 1.00 84.44 177 THR A O 1
ATOM 1414 N N . PRO A 1 178 ? 21.377 17.718 -21.526 1.00 88.44 178 PRO A N 1
ATOM 1415 C CA . PRO A 1 178 ? 20.851 16.493 -20.932 1.00 88.44 178 PRO A CA 1
ATOM 1416 C C . PRO A 1 178 ? 19.694 15.896 -21.739 1.00 88.44 178 PRO A C 1
ATOM 1418 O O . PRO A 1 178 ? 18.845 16.632 -22.241 1.00 88.44 178 PRO A O 1
ATOM 1421 N N . SER A 1 179 ? 19.579 14.569 -21.775 1.00 86.81 179 SER A N 1
ATOM 1422 C CA . SER A 1 179 ? 18.474 13.854 -22.439 1.00 86.81 179 SER A CA 1
ATOM 1423 C C . SER A 1 179 ? 17.083 14.317 -21.971 1.00 86.81 179 SER A C 1
ATOM 1425 O O . SER A 1 179 ? 16.176 14.522 -22.781 1.00 86.81 179 SER A O 1
ATOM 1427 N N . PHE A 1 180 ? 16.934 14.636 -20.678 1.00 87.19 180 PHE A N 1
ATOM 1428 C CA . PHE A 1 180 ? 15.698 15.212 -20.129 1.00 87.19 180 PHE A CA 1
ATOM 1429 C C . PHE A 1 180 ? 15.405 16.651 -20.603 1.00 87.19 180 PHE A C 1
ATOM 1431 O O . PHE A 1 180 ? 14.365 17.206 -20.262 1.00 87.19 180 PHE A O 1
ATOM 1438 N N . VAL A 1 181 ? 16.283 17.298 -21.364 1.00 88.25 181 VAL A N 1
ATOM 1439 C CA . VAL A 1 181 ? 15.995 18.572 -22.045 1.00 88.25 181 VAL A CA 1
ATOM 1440 C C . VAL A 1 181 ? 15.543 18.327 -23.486 1.00 88.25 181 VAL A C 1
ATOM 1442 O O . VAL A 1 181 ? 14.765 19.111 -24.017 1.00 88.25 181 VAL A O 1
ATOM 1445 N N . LEU A 1 182 ? 15.965 17.226 -24.109 1.00 83.50 182 LEU A N 1
ATOM 1446 C CA . LEU A 1 182 ? 15.649 16.910 -25.505 1.00 83.50 182 LEU A CA 1
ATOM 1447 C C . LEU A 1 182 ? 14.258 16.275 -25.659 1.00 83.50 182 LEU A C 1
ATOM 1449 O O . LEU A 1 182 ? 13.516 16.597 -26.585 1.00 83.50 182 LEU A O 1
ATOM 1453 N N . GLU A 1 183 ? 13.857 15.415 -24.723 1.00 75.75 183 GLU A N 1
ATOM 1454 C CA . GLU A 1 183 ? 12.593 14.676 -24.810 1.00 75.75 183 GLU A CA 1
ATOM 1455 C C . GLU A 1 183 ? 11.446 15.398 -24.091 1.00 75.75 183 GLU A C 1
ATOM 1457 O O . GLU A 1 183 ? 10.951 14.922 -23.071 1.00 75.75 183 GLU A O 1
ATOM 1462 N N . VAL A 1 184 ? 11.037 16.592 -24.529 1.00 66.81 184 VAL A N 1
ATOM 1463 C CA . VAL A 1 184 ? 10.085 17.438 -23.769 1.00 66.81 184 VAL A CA 1
ATOM 1464 C C . VAL A 1 184 ? 8.618 17.026 -23.944 1.00 66.81 184 VAL A C 1
ATOM 1466 O O . VAL A 1 184 ? 7.760 17.831 -24.302 1.00 66.81 184 VAL A O 1
ATOM 1469 N N . THR A 1 185 ? 8.279 15.766 -23.680 1.00 79.44 185 THR A N 1
ATOM 1470 C CA . THR A 1 185 ? 6.874 15.324 -23.699 1.00 79.44 185 THR A CA 1
ATOM 1471 C C . THR A 1 185 ? 6.083 15.898 -22.522 1.00 79.44 185 THR A C 1
ATOM 1473 O O . THR A 1 185 ? 4.905 16.226 -22.661 1.00 79.44 185 THR A O 1
ATOM 1476 N N . TRP A 1 186 ? 6.730 16.095 -21.370 1.00 89.12 186 TRP A N 1
ATOM 1477 C CA . TRP A 1 186 ? 6.081 16.490 -20.118 1.00 89.12 186 TRP A CA 1
ATOM 1478 C C . TRP A 1 186 ? 6.694 17.760 -19.520 1.00 89.12 186 TRP A C 1
ATOM 1480 O O . TRP A 1 186 ? 7.878 18.018 -19.733 1.00 89.12 186 TRP A O 1
ATOM 1490 N N . PRO A 1 187 ? 5.925 18.557 -18.754 1.00 94.06 187 PRO A N 1
ATOM 1491 C CA . PRO A 1 187 ? 6.479 19.672 -17.996 1.00 94.06 187 PRO A CA 1
ATOM 1492 C C . PRO A 1 187 ? 7.507 19.180 -16.971 1.00 94.06 187 PRO A C 1
ATOM 1494 O O . PRO A 1 187 ? 7.248 18.219 -16.238 1.00 94.06 187 PRO A O 1
ATOM 1497 N N . ARG A 1 188 ? 8.651 19.862 -16.882 1.00 95.44 188 ARG A N 1
ATOM 1498 C CA . ARG A 1 188 ? 9.725 19.520 -15.939 1.00 95.44 188 ARG A CA 1
ATOM 1499 C C . ARG A 1 188 ? 10.106 20.714 -15.086 1.00 95.44 188 ARG A C 1
ATOM 1501 O O . ARG A 1 188 ? 10.159 21.841 -15.567 1.00 95.44 188 ARG A O 1
ATOM 1508 N N . VAL A 1 189 ? 10.404 20.456 -13.821 1.00 96.69 189 VAL A N 1
ATOM 1509 C CA . VAL A 1 189 ? 10.980 21.444 -12.907 1.00 96.69 189 VAL A CA 1
ATOM 1510 C C . VAL A 1 189 ? 12.363 20.954 -12.512 1.00 96.69 189 VAL A C 1
ATOM 1512 O O . VAL A 1 189 ? 12.491 19.885 -11.922 1.00 96.69 189 VAL A O 1
ATOM 1515 N N . VAL A 1 190 ? 13.399 21.724 -12.820 1.00 97.25 190 VAL A N 1
ATOM 1516 C CA . VAL A 1 190 ? 14.802 21.338 -12.643 1.00 97.25 190 VAL A CA 1
ATOM 1517 C C . VAL A 1 190 ? 15.432 22.215 -11.568 1.00 97.25 190 VAL A C 1
ATOM 1519 O O . VAL A 1 190 ? 15.419 23.437 -11.679 1.00 97.25 190 VAL A O 1
ATOM 1522 N N . LEU A 1 191 ? 15.988 21.606 -10.523 1.00 97.62 191 LEU A N 1
ATOM 1523 C CA . LEU A 1 191 ? 16.800 22.295 -9.524 1.00 97.62 191 LEU A CA 1
ATOM 1524 C C . LEU A 1 191 ? 18.284 22.116 -9.843 1.00 97.62 191 LEU A C 1
ATOM 1526 O O . LEU A 1 191 ? 18.835 21.023 -9.705 1.00 97.62 191 LEU A O 1
ATOM 1530 N N . LEU A 1 192 ? 18.952 23.210 -10.186 1.00 97.69 192 LEU A N 1
ATOM 1531 C CA . LEU A 1 192 ? 20.401 23.255 -10.323 1.00 97.69 192 LEU A CA 1
ATOM 1532 C C . LEU A 1 192 ? 21.023 23.624 -8.975 1.00 97.69 192 LEU A C 1
ATOM 1534 O O . LEU A 1 192 ? 20.685 24.650 -8.377 1.00 97.69 192 LEU A O 1
ATOM 1538 N N . TYR A 1 193 ? 21.905 22.768 -8.459 1.00 97.88 193 TYR A N 1
ATOM 1539 C CA . TYR A 1 193 ? 22.426 22.896 -7.100 1.00 97.88 193 TYR A CA 1
ATOM 1540 C C . TYR A 1 193 ? 23.914 22.554 -7.000 1.00 97.88 193 TYR A C 1
ATOM 1542 O O . TYR A 1 193 ? 24.478 21.863 -7.841 1.00 97.88 193 TYR A O 1
ATOM 1550 N N . HIS A 1 194 ? 24.552 22.987 -5.910 1.00 97.06 194 HIS A N 1
ATOM 1551 C CA . HIS A 1 194 ? 25.902 22.556 -5.546 1.00 97.06 194 HIS A CA 1
ATOM 1552 C C . HIS A 1 194 ? 25.892 21.920 -4.146 1.00 97.06 194 HIS A C 1
ATOM 1554 O O . HIS A 1 194 ? 25.429 22.563 -3.197 1.00 97.06 194 HIS A O 1
ATOM 1560 N N . PRO A 1 195 ? 26.411 20.693 -3.952 1.00 95.44 195 PRO A N 1
ATOM 1561 C CA . PRO A 1 195 ? 26.265 19.942 -2.699 1.00 95.44 195 PRO A CA 1
ATOM 1562 C C . PRO A 1 195 ? 26.965 20.601 -1.507 1.00 95.44 195 PRO A C 1
ATOM 1564 O O . PRO A 1 195 ? 26.582 20.387 -0.358 1.00 95.44 195 PRO A O 1
ATOM 1567 N N . GLN A 1 196 ? 27.970 21.444 -1.759 1.00 95.56 196 GLN A N 1
ATOM 1568 C CA . GLN A 1 196 ? 28.649 22.214 -0.713 1.00 95.56 196 GLN A CA 1
ATOM 1569 C C . GLN A 1 196 ? 27.959 23.550 -0.387 1.00 95.56 196 GLN A C 1
ATOM 1571 O O . GLN A 1 196 ? 28.285 24.153 0.631 1.00 95.56 196 GLN A O 1
ATOM 1576 N N . SER A 1 197 ? 26.996 24.013 -1.196 1.00 95.88 197 SER A N 1
ATOM 1577 C CA . SER A 1 197 ? 26.303 25.285 -0.954 1.00 95.88 197 SER A CA 1
ATOM 1578 C C . SER A 1 197 ? 25.324 25.158 0.225 1.00 95.88 197 SER A C 1
ATOM 1580 O O . SER A 1 197 ? 24.377 24.365 0.154 1.00 95.88 197 SER A O 1
ATOM 1582 N N . PRO A 1 198 ? 25.470 25.958 1.302 1.00 94.94 198 PRO A N 1
ATOM 1583 C CA . PRO A 1 198 ? 24.540 25.929 2.433 1.00 94.94 198 PRO A CA 1
ATOM 1584 C C . PRO A 1 198 ? 23.105 26.294 2.035 1.00 94.94 198 PRO A C 1
ATOM 1586 O O . PRO A 1 198 ? 22.151 25.766 2.603 1.00 94.94 198 PRO A O 1
ATOM 1589 N N . ARG A 1 199 ? 22.939 27.166 1.030 1.00 93.94 199 ARG A N 1
ATOM 1590 C CA . ARG A 1 199 ? 21.623 27.521 0.480 1.00 93.94 199 ARG A CA 1
ATOM 1591 C C . ARG A 1 199 ? 20.959 26.325 -0.210 1.00 93.94 199 ARG A C 1
ATOM 1593 O O . ARG A 1 199 ? 19.782 26.078 0.032 1.00 93.94 199 ARG A O 1
ATOM 1600 N N . CYS A 1 200 ? 21.722 25.546 -0.981 1.00 95.81 200 CYS A N 1
ATOM 1601 C CA . CYS A 1 200 ? 21.230 24.329 -1.640 1.00 95.81 200 CYS A CA 1
ATOM 1602 C C . CYS A 1 200 ? 20.805 23.246 -0.632 1.00 95.81 200 CYS A C 1
ATOM 1604 O O . CYS A 1 200 ? 19.804 22.566 -0.831 1.00 95.81 200 CYS A O 1
ATOM 1606 N N . LYS A 1 201 ? 21.518 23.114 0.492 1.00 94.38 201 LYS A N 1
ATOM 1607 C CA . LYS A 1 201 ? 21.112 22.194 1.568 1.00 94.38 201 LYS A CA 1
ATOM 1608 C C . LYS A 1 201 ? 19.804 22.627 2.235 1.00 94.38 201 LYS A C 1
ATOM 1610 O O . LYS A 1 201 ? 18.952 21.793 2.507 1.00 94.38 201 LYS A O 1
ATOM 1615 N N . LYS A 1 202 ? 19.615 23.933 2.460 1.00 91.81 202 LYS A N 1
ATOM 1616 C CA . LYS A 1 202 ? 18.382 24.471 3.064 1.00 91.81 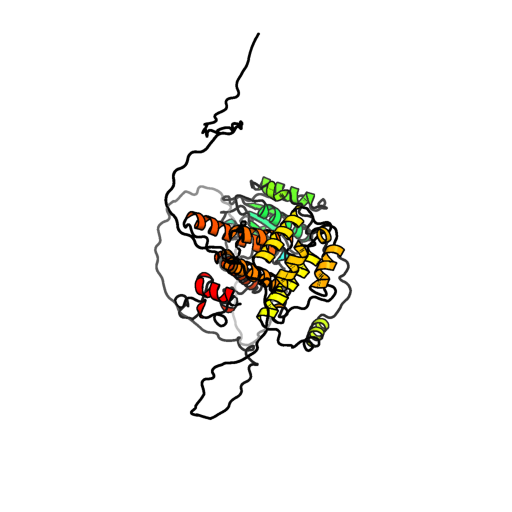202 LYS A CA 1
ATOM 1617 C C . LYS A 1 202 ? 17.155 24.315 2.158 1.00 91.81 202 LYS A C 1
ATOM 1619 O O . LYS A 1 202 ? 16.080 24.001 2.656 1.00 91.81 202 LYS A O 1
ATOM 1624 N N . ILE A 1 203 ? 17.300 24.511 0.844 1.00 93.94 203 ILE A N 1
ATOM 1625 C CA . ILE A 1 203 ? 16.174 24.402 -0.104 1.00 93.94 203 ILE A CA 1
ATOM 1626 C C . ILE A 1 203 ? 15.763 22.948 -0.381 1.00 93.94 203 ILE A C 1
ATOM 1628 O O . ILE A 1 203 ? 14.639 22.708 -0.809 1.00 93.94 203 ILE A O 1
ATOM 1632 N N . GLN A 1 204 ? 16.640 21.976 -0.110 1.00 93.88 204 GLN A N 1
ATOM 1633 C CA . GLN A 1 204 ? 16.438 20.557 -0.414 1.00 93.88 204 GLN A CA 1
ATOM 1634 C C . GLN A 1 204 ? 15.093 20.019 0.091 1.00 93.88 204 GLN A C 1
ATOM 1636 O O . GLN A 1 204 ? 14.332 19.439 -0.681 1.00 93.88 204 GLN A O 1
ATOM 1641 N N . PHE A 1 205 ? 14.777 20.244 1.369 1.00 92.31 205 PHE A N 1
ATOM 1642 C CA . PHE A 1 205 ? 13.512 19.802 1.956 1.00 92.31 205 PHE A CA 1
ATOM 1643 C C . PHE A 1 205 ? 12.310 20.467 1.275 1.00 92.31 205 PHE A C 1
ATOM 1645 O O . PHE A 1 205 ? 11.363 19.785 0.887 1.00 92.31 205 PHE A O 1
ATOM 1652 N N . LEU A 1 206 ? 12.368 21.788 1.079 1.00 93.75 206 LEU A N 1
ATOM 1653 C CA . LEU A 1 206 ? 11.286 22.550 0.458 1.00 93.75 206 LEU A CA 1
ATOM 1654 C C . LEU A 1 206 ? 11.027 22.083 -0.980 1.00 93.75 206 LEU A C 1
ATOM 1656 O O . LEU A 1 206 ? 9.879 21.863 -1.351 1.00 93.75 206 LEU A O 1
ATOM 1660 N N . TYR A 1 207 ? 12.083 21.855 -1.761 1.00 96.06 207 TYR A N 1
ATOM 1661 C CA . TYR A 1 207 ? 11.979 21.366 -3.134 1.00 96.06 207 TYR A CA 1
ATOM 1662 C C . TYR A 1 207 ? 11.301 19.988 -3.210 1.00 96.06 207 TYR A C 1
ATOM 1664 O O . TYR A 1 207 ? 10.385 19.792 -4.009 1.00 96.06 207 TYR A O 1
ATOM 1672 N N . VAL A 1 208 ? 11.658 19.061 -2.312 1.00 94.06 208 VAL A N 1
ATOM 1673 C CA . VAL A 1 208 ? 11.005 17.741 -2.212 1.00 94.06 208 VAL A CA 1
ATOM 1674 C C . VAL A 1 208 ? 9.521 17.875 -1.854 1.00 94.06 208 VAL A C 1
ATOM 1676 O O . VAL A 1 208 ? 8.680 17.185 -2.437 1.00 94.06 208 VAL A O 1
ATOM 1679 N N . GLN A 1 209 ? 9.171 18.758 -0.914 1.00 93.19 209 GLN A N 1
ATOM 1680 C CA . GLN A 1 209 ? 7.774 18.967 -0.520 1.00 93.19 209 GLN A CA 1
ATOM 1681 C C . GLN A 1 209 ? 6.945 19.597 -1.641 1.00 93.19 209 GLN A C 1
ATOM 1683 O O . GLN A 1 209 ? 5.826 19.148 -1.897 1.00 93.19 209 GLN A O 1
ATOM 1688 N N . VAL A 1 210 ? 7.508 20.569 -2.361 1.00 95.12 210 VAL A N 1
ATOM 1689 C CA . VAL A 1 210 ? 6.865 21.171 -3.534 1.00 95.12 210 VAL A CA 1
ATOM 1690 C C . VAL A 1 210 ? 6.632 20.119 -4.615 1.00 95.12 210 VAL A C 1
ATOM 1692 O O . VAL A 1 210 ? 5.513 19.998 -5.108 1.00 95.12 210 VAL A O 1
ATOM 1695 N N . ALA A 1 211 ? 7.629 19.281 -4.908 1.00 95.75 211 ALA A N 1
ATOM 1696 C CA . ALA A 1 211 ? 7.494 18.204 -5.884 1.00 95.75 211 ALA A CA 1
ATOM 1697 C C . ALA A 1 211 ? 6.375 17.215 -5.527 1.00 95.75 211 ALA A C 1
ATOM 1699 O O . ALA A 1 211 ? 5.563 16.840 -6.374 1.00 95.75 211 ALA A O 1
ATOM 1700 N N . ARG A 1 212 ? 6.269 16.836 -4.248 1.00 91.69 212 ARG A N 1
ATOM 1701 C CA . ARG A 1 212 ? 5.165 16.000 -3.742 1.00 91.69 212 ARG A CA 1
ATOM 1702 C C . ARG A 1 212 ? 3.816 16.700 -3.824 1.00 91.69 212 ARG A C 1
ATOM 1704 O O . ARG A 1 212 ? 2.812 16.044 -4.088 1.00 91.69 212 ARG A O 1
ATOM 1711 N N . GLY A 1 213 ? 3.762 17.996 -3.534 1.00 91.38 213 GLY A N 1
ATOM 1712 C CA . GLY A 1 213 ? 2.541 18.794 -3.609 1.00 91.38 213 GLY A CA 1
ATOM 1713 C C . GLY A 1 213 ? 2.016 18.886 -5.039 1.00 91.38 213 GLY A C 1
ATOM 1714 O O . GLY A 1 213 ? 0.871 18.513 -5.291 1.00 91.38 213 GLY A O 1
ATOM 1715 N N . VAL A 1 214 ? 2.877 19.290 -5.976 1.00 94.25 214 VAL A N 1
ATOM 1716 C CA . VAL A 1 214 ? 2.537 19.409 -7.401 1.00 94.25 214 VAL A CA 1
ATOM 1717 C C . VAL A 1 214 ? 2.118 18.054 -7.964 1.00 94.25 214 VAL A C 1
ATOM 1719 O O . VAL A 1 214 ? 1.016 17.948 -8.491 1.00 94.25 214 VAL A O 1
ATOM 1722 N N . LYS A 1 215 ? 2.920 16.996 -7.772 1.00 90.75 215 LYS A N 1
ATOM 1723 C CA . LYS A 1 215 ? 2.632 15.660 -8.324 1.00 90.75 215 LYS A CA 1
ATOM 1724 C C . LYS A 1 215 ? 1.317 15.060 -7.813 1.00 90.75 215 LYS A C 1
ATOM 1726 O O . LYS A 1 215 ? 0.618 14.392 -8.564 1.00 90.75 215 LYS A O 1
ATOM 1731 N N . ARG A 1 216 ? 0.954 15.301 -6.546 1.00 87.31 216 ARG A N 1
ATOM 1732 C CA . ARG A 1 216 ? -0.327 14.832 -5.979 1.00 87.31 216 ARG A CA 1
ATOM 1733 C C . ARG A 1 216 ? -1.537 15.584 -6.534 1.00 87.31 216 ARG A C 1
ATOM 1735 O O . ARG A 1 216 ? -2.624 15.015 -6.613 1.00 87.31 216 ARG A O 1
ATOM 1742 N N . ARG A 1 217 ? -1.370 16.868 -6.861 1.00 89.50 217 ARG A N 1
ATOM 1743 C CA . ARG A 1 217 ? -2.472 17.769 -7.230 1.00 89.50 217 ARG A CA 1
ATOM 1744 C C . ARG A 1 217 ? -2.600 17.991 -8.738 1.00 89.50 217 ARG A C 1
ATOM 1746 O O . ARG A 1 217 ? -3.654 18.442 -9.175 1.00 89.50 217 ARG A O 1
ATOM 1753 N N . SER A 1 218 ? -1.590 17.659 -9.537 1.00 89.38 218 SER A N 1
ATOM 1754 C CA . SER A 1 218 ? -1.660 17.690 -10.999 1.00 89.38 218 SER A CA 1
ATOM 1755 C C . SER A 1 218 ? -2.577 16.574 -11.507 1.00 89.38 218 SER A C 1
ATOM 1757 O O . SER A 1 218 ? -2.270 15.396 -11.339 1.00 89.38 218 SER A O 1
ATOM 1759 N N . SER A 1 219 ? -3.710 16.928 -12.116 1.00 74.69 219 SER A N 1
ATOM 1760 C CA . SER A 1 219 ? -4.726 15.957 -12.557 1.00 74.69 219 SER A CA 1
ATOM 1761 C C . SER A 1 219 ? -4.633 15.566 -14.033 1.00 74.69 219 SER A C 1
ATOM 1763 O O . SER A 1 219 ? -5.220 14.564 -14.425 1.00 74.69 219 SER A O 1
ATOM 1765 N N . ARG A 1 220 ? -3.932 16.355 -14.860 1.00 76.00 220 ARG A N 1
ATOM 1766 C CA . ARG A 1 220 ? -3.973 16.217 -16.329 1.00 76.00 220 ARG A CA 1
ATOM 1767 C C . ARG A 1 220 ? -2.660 15.808 -16.975 1.00 76.00 220 ARG A C 1
ATOM 1769 O O . ARG A 1 220 ? -2.689 15.116 -17.983 1.00 76.00 220 ARG A O 1
ATOM 1776 N N . LEU A 1 221 ? -1.535 16.268 -16.436 1.00 79.19 221 LEU A N 1
ATOM 1777 C CA . LEU A 1 221 ? -0.214 16.020 -17.004 1.00 79.19 221 LEU A CA 1
ATOM 1778 C C . LEU A 1 221 ? 0.736 15.588 -15.883 1.00 79.19 221 LEU A C 1
ATOM 1780 O O . LEU A 1 221 ? 0.763 16.261 -14.846 1.00 79.19 221 LEU A O 1
ATOM 1784 N N . PRO A 1 222 ? 1.502 14.498 -16.059 1.00 85.56 222 PRO A N 1
ATOM 1785 C CA . PRO A 1 222 ? 2.595 14.175 -15.161 1.00 85.56 222 PRO A CA 1
ATOM 1786 C C . PRO A 1 222 ? 3.638 15.295 -15.224 1.00 85.56 222 PRO A C 1
ATOM 1788 O O . PRO A 1 222 ? 3.983 15.782 -16.297 1.00 85.56 222 PRO A O 1
ATOM 1791 N N . VAL A 1 223 ? 4.111 15.715 -14.054 1.00 93.88 223 VAL A N 1
ATOM 1792 C CA . VAL A 1 223 ? 5.175 16.713 -13.913 1.00 93.88 223 VAL A CA 1
ATOM 1793 C C . VAL A 1 223 ? 6.382 16.013 -13.324 1.00 93.88 223 VAL A C 1
ATOM 1795 O O . VAL A 1 223 ? 6.281 15.368 -12.273 1.00 93.88 223 VAL A O 1
ATOM 1798 N N . GLU A 1 224 ? 7.518 16.136 -13.995 1.00 94.69 224 GLU A N 1
ATOM 1799 C CA . GLU A 1 224 ? 8.768 15.545 -13.536 1.00 94.69 224 GLU A CA 1
ATOM 1800 C C . GLU A 1 224 ? 9.607 16.580 -12.789 1.00 94.69 224 GLU A C 1
ATOM 1802 O O . GLU A 1 224 ? 9.620 17.764 -13.125 1.00 94.69 224 GLU A O 1
ATOM 1807 N N . PHE A 1 225 ? 10.319 16.126 -11.763 1.00 96.94 225 PHE A N 1
ATOM 1808 C CA . PHE A 1 225 ? 11.203 16.973 -10.977 1.00 96.94 225 PHE A CA 1
ATOM 1809 C C . PHE A 1 225 ? 12.616 16.413 -11.050 1.00 96.94 225 PHE A C 1
ATOM 1811 O O . PHE A 1 225 ? 12.834 15.271 -10.647 1.00 96.94 225 PHE A O 1
ATOM 1818 N N . TYR A 1 226 ? 13.559 17.213 -11.539 1.00 97.06 226 TYR A N 1
ATOM 1819 C CA . TYR A 1 226 ? 14.957 16.824 -11.712 1.00 97.06 226 TYR A CA 1
ATOM 1820 C C . TYR A 1 226 ? 15.876 17.648 -10.820 1.00 97.06 226 TYR A C 1
ATOM 1822 O O . TYR A 1 226 ? 15.607 18.812 -10.542 1.00 97.06 226 TYR A O 1
ATOM 1830 N N . ALA A 1 227 ? 17.001 17.071 -10.414 1.00 97.69 227 ALA A N 1
ATOM 1831 C CA . ALA A 1 227 ? 18.065 17.805 -9.743 1.00 97.69 227 ALA A CA 1
ATOM 1832 C C . ALA A 1 227 ? 19.403 17.598 -10.458 1.00 97.69 227 ALA A C 1
ATOM 1834 O O . ALA A 1 227 ? 19.765 16.466 -10.771 1.00 97.69 227 ALA A O 1
ATOM 1835 N N . VAL A 1 228 ? 20.138 18.686 -10.697 1.00 97.12 228 VAL A N 1
ATOM 1836 C CA . VAL A 1 228 ? 21.439 18.680 -11.381 1.00 97.12 228 VAL A CA 1
ATOM 1837 C C . VAL A 1 228 ? 22.523 19.164 -10.424 1.00 97.12 228 VAL A C 1
ATOM 1839 O O . VAL A 1 228 ? 22.514 20.312 -9.973 1.00 97.12 228 VAL A O 1
ATOM 1842 N N . ASN A 1 229 ? 23.480 18.284 -10.126 1.00 97.06 229 ASN A N 1
ATOM 1843 C CA . ASN A 1 229 ? 24.652 18.602 -9.316 1.00 97.06 229 ASN A CA 1
ATOM 1844 C C . ASN A 1 229 ? 25.697 19.384 -10.132 1.00 97.06 229 ASN A C 1
ATOM 1846 O O . ASN A 1 229 ? 26.566 18.787 -10.767 1.00 97.06 229 ASN A O 1
ATOM 1850 N N . CYS A 1 230 ? 25.676 20.712 -10.059 1.00 96.88 230 CYS A N 1
ATOM 1851 C CA . CYS A 1 230 ? 26.627 21.589 -10.751 1.00 96.88 230 CYS A CA 1
ATOM 1852 C C . CYS A 1 230 ? 28.067 21.483 -10.234 1.00 96.88 230 CYS A C 1
ATOM 1854 O O . CYS A 1 230 ? 28.992 21.904 -10.919 1.00 96.88 230 CYS A O 1
ATOM 1856 N N . GLY A 1 231 ? 28.284 20.900 -9.048 1.00 95.06 231 GLY A N 1
ATOM 1857 C CA . GLY A 1 231 ? 29.635 20.575 -8.581 1.00 95.06 231 GLY A CA 1
ATOM 1858 C C . GLY A 1 231 ? 30.255 19.404 -9.345 1.00 95.06 231 GLY A C 1
ATOM 1859 O O . GLY A 1 231 ? 31.475 19.292 -9.414 1.00 95.06 231 GLY A O 1
ATOM 1860 N N . LYS A 1 232 ? 29.416 18.535 -9.922 1.00 94.12 232 LYS A N 1
ATOM 1861 C CA . LYS A 1 232 ? 29.839 17.378 -10.717 1.00 94.12 232 LYS A CA 1
ATOM 1862 C C . LYS A 1 232 ? 29.693 17.611 -12.224 1.00 94.12 232 LYS A C 1
ATOM 1864 O O . LYS A 1 232 ? 30.554 17.176 -12.977 1.00 94.12 232 LYS A O 1
ATOM 1869 N N . TYR A 1 233 ? 28.633 18.294 -12.652 1.00 94.00 233 TYR A N 1
ATOM 1870 C CA . TYR A 1 233 ? 28.283 18.518 -14.059 1.00 94.00 233 TYR A CA 1
ATOM 1871 C C . TYR A 1 233 ? 28.340 20.009 -14.397 1.00 94.00 233 TYR A C 1
ATOM 1873 O O . TYR A 1 233 ? 27.330 20.635 -14.713 1.00 94.00 233 TYR A O 1
ATOM 1881 N N . ARG A 1 234 ? 29.535 20.592 -14.270 1.00 93.50 234 ARG A N 1
ATOM 1882 C CA . ARG A 1 234 ? 29.743 22.033 -14.440 1.00 93.50 234 ARG A CA 1
ATOM 1883 C C . ARG A 1 234 ? 29.337 22.519 -15.830 1.00 93.50 234 ARG A C 1
ATOM 1885 O O . ARG A 1 234 ? 28.653 23.530 -15.930 1.00 93.50 234 ARG A O 1
ATOM 1892 N N . ASP A 1 235 ? 29.673 21.758 -16.868 1.00 91.69 235 ASP A N 1
ATOM 1893 C CA . ASP A 1 235 ? 29.399 22.140 -18.256 1.00 91.69 235 ASP A CA 1
ATOM 1894 C C . ASP A 1 235 ? 27.893 22.205 -18.556 1.00 91.69 235 ASP A C 1
ATOM 1896 O O . ASP A 1 235 ? 27.445 23.101 -19.262 1.00 91.69 235 ASP A O 1
ATOM 1900 N N . VAL A 1 236 ? 27.082 21.338 -17.942 1.00 92.88 236 VAL A N 1
ATOM 1901 C CA . VAL A 1 236 ? 25.611 21.389 -18.059 1.00 92.88 236 VAL A CA 1
ATOM 1902 C C . VAL A 1 236 ? 25.049 22.678 -17.444 1.00 92.88 236 VAL A C 1
ATOM 1904 O O . VAL A 1 236 ? 24.076 23.241 -17.945 1.00 92.88 236 VAL A O 1
ATOM 1907 N N . CYS A 1 237 ? 25.652 23.157 -16.354 1.00 95.25 237 CYS A N 1
ATOM 1908 C CA . CYS A 1 237 ? 25.173 24.331 -15.630 1.00 95.25 237 CYS A CA 1
ATOM 1909 C C . CYS A 1 237 ? 25.686 25.656 -16.217 1.00 95.25 237 CYS A C 1
ATOM 1911 O O . CYS A 1 237 ? 24.906 26.595 -16.333 1.00 95.25 237 CYS A O 1
ATOM 1913 N N . GLU A 1 238 ? 26.973 25.745 -16.565 1.00 93.44 238 GLU A N 1
ATOM 1914 C CA . GLU A 1 238 ? 27.635 27.003 -16.950 1.00 93.44 238 GLU A CA 1
ATOM 1915 C C . GLU A 1 238 ? 27.705 27.236 -18.465 1.00 93.44 238 GLU A C 1
ATOM 1917 O O . GLU A 1 238 ? 27.890 28.379 -18.874 1.00 93.44 238 GLU A O 1
ATOM 1922 N N . SER A 1 239 ? 27.578 26.204 -19.308 1.00 87.44 239 SER A N 1
ATOM 1923 C CA . SER A 1 239 ? 27.746 26.397 -20.754 1.00 87.44 239 SER A CA 1
ATOM 1924 C C . SER A 1 239 ? 26.597 27.186 -21.391 1.00 87.44 239 SER A C 1
ATOM 1926 O O . SER A 1 239 ? 25.443 27.113 -20.956 1.00 87.44 239 SER A O 1
ATOM 1928 N N . ASP A 1 240 ? 26.912 27.883 -22.486 1.00 85.06 240 ASP A N 1
ATOM 1929 C CA . ASP A 1 240 ? 25.938 28.561 -23.359 1.00 85.06 240 ASP A CA 1
ATOM 1930 C C . ASP A 1 240 ? 24.974 27.573 -24.049 1.00 85.06 240 ASP A C 1
ATOM 1932 O O . ASP A 1 240 ? 23.924 27.964 -24.548 1.00 85.06 240 ASP A O 1
ATOM 1936 N N . GLN A 1 241 ? 25.339 26.286 -24.096 1.00 81.81 241 GLN A N 1
ATOM 1937 C CA . GLN A 1 241 ? 24.515 25.194 -24.636 1.00 81.81 241 GLN A CA 1
ATOM 1938 C C . GLN A 1 241 ? 23.693 24.468 -23.553 1.00 81.81 241 GLN A C 1
ATOM 1940 O O . GLN A 1 241 ? 22.871 23.607 -23.874 1.00 81.81 241 GLN A O 1
ATOM 1945 N N . GLY A 1 242 ? 23.951 24.777 -22.280 1.00 85.56 242 GLY A N 1
ATOM 1946 C CA . GLY A 1 242 ? 23.270 24.229 -21.114 1.00 85.56 242 GLY A CA 1
ATOM 1947 C C . GLY A 1 242 ? 22.249 25.214 -20.550 1.00 85.56 242 GLY A C 1
ATOM 1948 O O . GLY A 1 242 ? 21.485 25.829 -21.286 1.00 85.56 242 GLY A O 1
ATOM 1949 N N . PHE A 1 243 ? 22.232 25.364 -19.224 1.00 90.50 243 PHE A N 1
ATOM 1950 C CA . PHE A 1 243 ? 21.311 26.285 -18.541 1.00 90.50 243 PHE A CA 1
ATOM 1951 C C . PHE A 1 243 ? 21.873 27.702 -18.334 1.00 90.50 243 PHE A C 1
ATOM 1953 O O . PHE A 1 243 ? 21.136 28.575 -17.879 1.00 90.50 243 PHE A O 1
ATOM 1960 N N . SER A 1 244 ? 23.162 27.930 -18.620 1.00 93.75 244 SER A N 1
ATOM 1961 C CA . SER A 1 244 ? 23.856 29.223 -18.468 1.00 93.75 244 SER A CA 1
ATOM 1962 C C . SER A 1 244 ? 23.624 29.915 -17.112 1.00 93.75 244 SER A C 1
ATOM 1964 O O . SER A 1 244 ? 23.478 31.138 -17.025 1.00 93.75 244 SER A O 1
ATOM 1966 N N . ILE A 1 245 ? 23.574 29.138 -16.026 1.00 94.62 245 ILE A N 1
ATOM 1967 C CA . ILE A 1 245 ? 23.282 29.669 -14.693 1.00 94.62 245 ILE A CA 1
ATOM 1968 C C . ILE A 1 245 ? 24.531 30.249 -14.028 1.00 94.62 245 ILE A C 1
ATOM 1970 O O . ILE A 1 245 ? 25.604 29.651 -14.022 1.00 94.62 245 ILE A O 1
ATOM 1974 N N . GLN A 1 246 ? 24.376 31.409 -13.391 1.00 94.62 246 GLN A N 1
ATOM 1975 C CA . GLN A 1 246 ? 25.476 32.084 -12.688 1.00 94.62 246 GLN A CA 1
ATOM 1976 C C . GLN A 1 246 ? 25.522 31.759 -11.191 1.00 94.62 246 GLN A C 1
ATOM 1978 O O . GLN A 1 246 ? 26.559 31.912 -10.545 1.00 94.62 246 GLN A O 1
ATOM 1983 N N . THR A 1 247 ? 24.394 31.343 -10.608 1.00 95.38 247 THR A N 1
ATOM 1984 C CA . THR A 1 247 ? 24.281 31.099 -9.166 1.00 95.38 247 THR A CA 1
ATOM 1985 C C . THR A 1 247 ? 23.488 29.830 -8.865 1.00 95.38 247 THR A C 1
ATOM 1987 O O . THR A 1 247 ? 22.792 29.295 -9.725 1.00 95.38 247 THR A O 1
ATOM 1990 N N . VAL A 1 248 ? 23.632 29.313 -7.641 1.00 96.25 248 VAL A N 1
ATOM 1991 C CA . VAL A 1 248 ? 22.876 28.162 -7.124 1.00 96.25 248 VAL A CA 1
ATOM 1992 C C . VAL A 1 248 ? 22.368 28.442 -5.699 1.00 96.25 248 VAL A C 1
ATOM 1994 O O . VAL A 1 248 ? 23.073 29.090 -4.910 1.00 96.25 248 VAL A O 1
ATOM 1997 N N . PRO A 1 249 ? 21.204 27.901 -5.291 1.00 96.88 249 PRO A N 1
ATOM 1998 C CA . PRO A 1 249 ? 20.291 27.088 -6.099 1.00 96.88 249 PRO A CA 1
ATOM 1999 C C . PRO A 1 249 ? 19.522 27.929 -7.126 1.00 96.88 249 PRO A C 1
ATOM 2001 O O . PRO A 1 249 ? 19.114 29.036 -6.794 1.00 96.88 249 PRO A O 1
ATOM 2004 N N . THR A 1 250 ? 19.285 27.368 -8.311 1.00 96.50 250 THR A N 1
ATOM 2005 C CA . THR A 1 250 ? 18.445 27.971 -9.363 1.00 96.50 250 THR A CA 1
ATOM 2006 C C . THR A 1 250 ? 17.386 26.959 -9.777 1.00 96.50 250 THR A C 1
ATOM 2008 O O . THR A 1 250 ? 17.715 25.793 -10.008 1.00 96.50 250 THR A O 1
ATOM 2011 N N . LEU A 1 251 ? 16.116 27.372 -9.819 1.00 96.25 251 LEU A N 1
ATOM 2012 C CA . LEU A 1 251 ? 15.035 26.539 -10.340 1.00 96.25 251 LEU A CA 1
ATOM 2013 C C . LEU A 1 251 ? 14.691 26.966 -11.757 1.00 96.25 251 LEU A C 1
ATOM 2015 O O . LEU A 1 251 ? 14.480 28.142 -12.027 1.00 96.25 251 LEU A O 1
ATOM 2019 N N . VAL A 1 252 ? 14.550 25.978 -12.626 1.00 96.56 252 VAL A N 1
ATOM 2020 C CA . VAL A 1 252 ? 14.212 26.176 -14.026 1.00 96.56 252 VAL A CA 1
ATOM 2021 C C . VAL A 1 252 ? 12.964 25.370 -14.362 1.00 96.56 252 VAL A C 1
ATOM 2023 O O . VAL A 1 252 ? 12.852 24.195 -14.008 1.00 96.56 252 VAL A O 1
ATOM 2026 N N . GLY A 1 253 ? 12.010 26.008 -15.030 1.00 96.12 253 GLY A N 1
ATOM 2027 C CA . GLY A 1 253 ? 10.830 25.375 -15.600 1.00 96.12 253 GLY A CA 1
ATOM 2028 C C . GLY A 1 253 ? 11.028 25.069 -17.082 1.00 96.12 253 GLY A C 1
ATOM 2029 O O . GLY A 1 253 ? 11.448 25.939 -17.840 1.00 96.12 253 GLY A O 1
ATOM 2030 N N . LEU A 1 254 ? 10.687 23.849 -17.498 1.00 95.25 254 LEU A N 1
ATOM 2031 C CA . LEU A 1 254 ? 10.600 23.427 -18.899 1.00 95.25 254 LEU A CA 1
ATOM 2032 C C . LEU A 1 254 ? 9.136 23.103 -19.217 1.00 95.25 254 LEU A C 1
ATOM 2034 O O . LEU A 1 254 ? 8.537 22.226 -18.582 1.00 95.25 254 LEU A O 1
ATOM 2038 N N . ARG A 1 255 ? 8.526 23.822 -20.164 1.00 92.56 255 ARG A N 1
ATOM 2039 C CA . ARG A 1 255 ? 7.124 23.584 -20.554 1.00 92.56 255 ARG A CA 1
ATOM 2040 C C . ARG A 1 255 ? 7.037 22.393 -21.501 1.00 92.56 255 ARG A C 1
ATOM 2042 O O . ARG A 1 255 ? 7.941 22.164 -22.291 1.00 92.56 255 ARG A O 1
ATOM 2049 N N . SER A 1 256 ? 5.927 21.658 -21.459 1.00 87.31 256 SER A N 1
ATOM 2050 C CA . SER A 1 256 ? 5.687 20.560 -22.408 1.00 87.31 256 SER A CA 1
ATOM 2051 C C . SER A 1 256 ? 5.813 21.064 -23.853 1.00 87.31 256 SER A C 1
ATOM 2053 O O . SER A 1 256 ? 5.211 22.077 -24.214 1.00 87.31 256 SER A O 1
ATOM 2055 N N . GLY A 1 257 ? 6.624 20.375 -24.655 1.00 81.62 257 GLY A N 1
ATOM 2056 C CA . GLY A 1 257 ? 6.883 20.689 -26.059 1.00 81.62 257 GLY A CA 1
ATOM 2057 C C . GLY A 1 257 ? 7.790 21.896 -26.322 1.00 81.62 257 GLY A C 1
ATOM 2058 O O . GLY A 1 257 ? 7.941 22.265 -27.484 1.00 81.62 257 GLY A O 1
ATOM 2059 N N . GLN A 1 258 ? 8.380 22.523 -25.297 1.00 84.94 258 GLN A N 1
ATOM 2060 C CA . GLN A 1 258 ? 9.277 23.674 -25.456 1.00 84.94 258 GLN A CA 1
ATOM 2061 C C . GLN A 1 258 ? 10.629 23.410 -24.791 1.00 84.94 258 GLN A C 1
ATOM 2063 O O . GLN A 1 258 ? 10.692 23.009 -23.634 1.00 84.94 258 GLN A O 1
ATOM 2068 N N . ILE A 1 259 ? 11.710 23.669 -25.528 1.00 82.62 259 ILE A N 1
ATOM 2069 C CA . ILE A 1 259 ? 13.088 23.588 -25.011 1.00 82.62 259 ILE A CA 1
ATOM 2070 C C . ILE A 1 259 ? 13.430 24.853 -24.206 1.00 82.62 259 ILE A C 1
ATOM 2072 O O . ILE A 1 259 ? 14.296 24.819 -23.334 1.00 82.62 259 ILE A O 1
ATOM 2076 N N . ASP A 1 260 ? 12.710 25.951 -24.460 1.00 85.06 260 ASP A N 1
ATOM 2077 C CA . ASP A 1 260 ? 12.905 27.218 -23.767 1.00 85.06 260 ASP A CA 1
ATOM 2078 C C . ASP A 1 260 ? 12.680 27.050 -22.267 1.00 85.06 260 ASP A C 1
ATOM 2080 O O . ASP A 1 260 ? 11.597 26.696 -21.783 1.00 85.06 260 ASP A O 1
ATOM 2084 N N . SER A 1 261 ? 13.749 27.320 -21.535 1.00 88.56 261 SER A N 1
ATOM 2085 C CA . SER A 1 261 ? 13.780 27.250 -20.090 1.00 88.56 261 SER A CA 1
ATOM 2086 C C . SER A 1 261 ? 13.518 28.635 -19.503 1.00 88.56 261 SER A C 1
ATOM 2088 O O . SER A 1 261 ? 13.969 29.640 -20.054 1.00 88.56 261 SER A O 1
ATOM 2090 N N . PHE A 1 262 ? 12.779 28.708 -18.400 1.00 92.75 262 PHE A N 1
ATOM 2091 C CA . PHE A 1 262 ? 12.556 29.963 -17.681 1.00 92.75 262 PHE A CA 1
ATOM 2092 C C . PHE A 1 262 ? 12.835 29.779 -16.193 1.00 92.75 262 PHE A C 1
ATOM 2094 O O . PHE A 1 262 ? 12.564 28.719 -15.625 1.00 92.75 262 PHE A O 1
ATOM 2101 N N . GLU A 1 263 ? 13.402 30.804 -15.563 1.00 94.12 263 GLU A N 1
ATOM 2102 C CA . GLU A 1 263 ? 13.694 30.776 -14.133 1.00 94.12 263 GLU A CA 1
ATOM 2103 C C . GLU A 1 263 ? 12.391 30.854 -13.328 1.00 94.12 263 GLU A C 1
ATOM 2105 O O . GLU A 1 263 ? 11.490 31.634 -13.646 1.00 94.12 263 GLU A O 1
ATOM 2110 N N . LEU A 1 264 ? 12.274 30.001 -12.309 1.00 91.19 264 LEU A N 1
ATOM 2111 C CA . LEU A 1 264 ? 11.127 29.959 -11.407 1.00 91.19 264 LEU A CA 1
ATOM 2112 C C . LEU A 1 264 ? 11.464 30.682 -10.106 1.00 91.19 264 LEU A C 1
ATOM 2114 O O . LEU A 1 264 ? 12.402 30.304 -9.399 1.00 91.19 264 LEU A O 1
ATOM 2118 N N . ASP A 1 265 ? 10.623 31.642 -9.729 1.00 88.44 265 ASP A N 1
ATOM 2119 C CA . ASP A 1 265 ? 10.773 32.350 -8.461 1.00 88.44 265 ASP A CA 1
ATOM 2120 C C . ASP A 1 265 ? 10.386 31.443 -7.287 1.00 88.44 265 ASP A C 1
ATOM 2122 O O . ASP A 1 265 ? 9.207 31.165 -7.032 1.00 88.44 265 ASP A O 1
ATOM 2126 N N . PHE A 1 266 ? 11.392 30.992 -6.535 1.00 82.75 266 PHE A N 1
ATOM 2127 C CA . PHE A 1 266 ? 11.189 30.336 -5.248 1.00 82.75 266 PHE A CA 1
ATOM 2128 C C . PHE A 1 266 ? 11.151 31.389 -4.141 1.00 82.75 266 PHE A C 1
ATOM 2130 O O . PHE A 1 266 ? 12.074 32.193 -4.005 1.00 82.75 266 PHE A O 1
ATOM 2137 N N . ALA A 1 267 ? 10.099 31.374 -3.317 1.00 76.12 267 ALA A N 1
ATOM 2138 C CA . ALA A 1 267 ? 10.008 32.276 -2.174 1.00 76.12 267 ALA A CA 1
ATOM 2139 C C . ALA A 1 267 ? 11.282 32.167 -1.318 1.00 76.12 267 ALA A C 1
ATOM 2141 O O . ALA A 1 267 ? 11.704 31.064 -0.957 1.00 76.12 267 ALA A O 1
ATOM 2142 N N . SER A 1 268 ? 11.911 33.312 -1.019 1.00 71.31 268 SER A N 1
ATOM 2143 C CA . SER A 1 268 ? 13.206 33.333 -0.336 1.00 71.31 268 SER A CA 1
ATOM 2144 C C . SER A 1 268 ? 13.148 32.513 0.964 1.00 71.31 268 SER A C 1
ATOM 2146 O O . SER A 1 268 ? 12.290 32.783 1.820 1.00 71.31 268 SER A O 1
ATOM 2148 N N . PRO A 1 269 ? 14.081 31.559 1.170 1.00 63.28 269 PRO A N 1
ATOM 2149 C CA . PRO A 1 269 ? 14.077 30.657 2.321 1.00 63.28 269 PRO A CA 1
ATOM 2150 C C . PRO A 1 269 ? 14.194 31.383 3.669 1.00 63.28 269 PRO A C 1
ATOM 2152 O O . PRO A 1 269 ? 13.916 30.790 4.705 1.00 63.28 269 PRO A O 1
ATOM 2155 N N . SER A 1 270 ? 14.565 32.669 3.680 1.00 63.59 270 SER A N 1
ATOM 2156 C CA . SER A 1 270 ? 14.612 33.505 4.887 1.00 63.59 270 SER A CA 1
ATOM 2157 C C . SER A 1 270 ? 13.243 33.770 5.530 1.00 63.59 270 SER A C 1
ATOM 2159 O O . SER A 1 270 ? 13.206 34.233 6.663 1.00 63.59 270 SER A O 1
ATOM 2161 N N . SER A 1 271 ? 12.137 33.482 4.836 1.00 57.50 271 SER A N 1
ATOM 2162 C CA . SER A 1 271 ? 10.762 33.707 5.320 1.00 57.50 271 SER A CA 1
ATOM 2163 C C . SER A 1 271 ? 9.960 32.420 5.564 1.00 57.50 271 SER A C 1
ATOM 2165 O O . SER A 1 271 ? 8.791 32.472 5.942 1.00 57.50 271 SER A O 1
ATOM 2167 N N . VAL A 1 272 ? 10.570 31.250 5.350 1.00 55.53 272 VAL A N 1
ATOM 2168 C CA . VAL A 1 272 ? 9.867 29.960 5.355 1.00 55.53 272 VAL A CA 1
ATOM 2169 C C . VAL A 1 272 ? 9.895 29.360 6.761 1.00 55.53 272 VAL A C 1
ATOM 2171 O O . VAL A 1 272 ? 10.712 28.499 7.075 1.00 55.53 272 VAL A O 1
ATOM 2174 N N . GLN A 1 273 ? 8.990 29.819 7.621 1.00 52.78 273 GLN A N 1
ATOM 2175 C CA . GLN A 1 273 ? 8.594 29.090 8.826 1.00 52.78 273 GLN A CA 1
ATOM 2176 C C . GLN A 1 273 ? 7.094 28.791 8.734 1.00 52.78 273 GLN A C 1
ATOM 2178 O O . GLN A 1 273 ? 6.273 29.542 9.247 1.00 52.78 273 GLN A O 1
ATOM 2183 N N . GLY A 1 274 ? 6.718 27.717 8.029 1.00 65.88 274 GLY A N 1
ATOM 2184 C CA . GLY A 1 274 ? 5.329 27.247 8.027 1.00 65.88 274 GLY A CA 1
ATOM 2185 C C . GLY A 1 274 ? 4.918 26.373 6.840 1.00 65.88 274 GLY A C 1
ATOM 2186 O O . GLY A 1 274 ? 5.425 26.512 5.729 1.00 65.88 274 GLY A O 1
ATOM 2187 N N . ILE A 1 275 ? 3.942 25.489 7.081 1.00 61.84 275 ILE A N 1
ATOM 2188 C CA . ILE A 1 275 ? 3.261 24.673 6.055 1.00 61.84 275 ILE A CA 1
ATOM 2189 C C . ILE A 1 275 ? 2.513 25.548 5.045 1.00 61.84 275 ILE A C 1
ATOM 2191 O O . ILE A 1 275 ? 2.510 25.247 3.855 1.00 61.84 275 ILE A O 1
ATOM 2195 N N . GLU A 1 276 ? 1.945 26.666 5.501 1.00 75.00 276 GLU A N 1
ATOM 2196 C CA . GLU A 1 276 ? 1.227 27.615 4.644 1.00 75.00 276 GLU A CA 1
ATOM 2197 C C . GLU A 1 276 ? 2.118 28.154 3.511 1.00 75.00 276 GLU A C 1
ATOM 2199 O O . GLU A 1 276 ? 1.646 28.471 2.418 1.00 75.00 276 GLU A O 1
ATOM 2204 N N . THR A 1 277 ? 3.431 28.202 3.740 1.00 81.94 277 THR A N 1
ATOM 2205 C CA . THR A 1 277 ? 4.408 28.627 2.740 1.00 81.94 277 THR A CA 1
ATOM 2206 C C . THR A 1 277 ? 4.623 27.566 1.657 1.00 81.94 277 THR A C 1
ATOM 2208 O O . THR A 1 277 ? 4.866 27.921 0.504 1.00 81.94 277 THR A O 1
ATOM 2211 N N . ILE A 1 278 ? 4.487 26.272 1.978 1.00 89.44 278 ILE A N 1
ATOM 2212 C CA . ILE A 1 278 ? 4.661 25.171 1.014 1.00 89.44 278 ILE A CA 1
ATOM 2213 C C . ILE A 1 278 ? 3.506 25.158 0.017 1.00 89.44 278 ILE A C 1
ATOM 2215 O O . ILE A 1 278 ? 3.756 25.129 -1.184 1.00 89.44 278 ILE A O 1
ATOM 2219 N N . ASP A 1 279 ? 2.261 25.242 0.487 1.00 88.88 279 ASP A N 1
ATOM 2220 C CA . ASP A 1 279 ? 1.092 25.225 -0.399 1.00 88.88 279 ASP A CA 1
ATOM 2221 C C . ASP A 1 279 ? 1.076 26.443 -1.329 1.00 88.88 279 ASP A C 1
ATOM 2223 O O . ASP A 1 279 ? 0.864 26.296 -2.532 1.00 88.88 279 ASP A O 1
ATOM 2227 N N . LYS A 1 280 ? 1.415 27.635 -0.818 1.00 91.50 280 LYS A N 1
ATOM 2228 C CA . LYS A 1 280 ? 1.593 28.835 -1.655 1.00 91.50 280 LYS A CA 1
ATOM 2229 C C . LYS A 1 280 ? 2.692 28.649 -2.705 1.00 91.50 280 LYS A C 1
ATOM 2231 O O . LYS A 1 280 ? 2.530 29.085 -3.842 1.00 91.50 280 LYS A O 1
ATOM 2236 N N . THR A 1 281 ? 3.788 27.977 -2.346 1.00 93.12 281 THR A N 1
ATOM 2237 C CA . THR A 1 281 ? 4.886 27.677 -3.281 1.00 93.12 281 THR A CA 1
ATOM 2238 C C . THR A 1 281 ? 4.453 26.659 -4.337 1.00 93.12 281 THR A C 1
ATOM 2240 O O . THR A 1 281 ? 4.762 26.836 -5.510 1.00 93.12 281 THR A O 1
ATOM 2243 N N . VAL A 1 282 ? 3.689 25.630 -3.958 1.00 94.50 282 VAL A N 1
ATOM 2244 C CA . VAL A 1 282 ? 3.112 24.640 -4.884 1.00 94.50 282 VAL A CA 1
ATOM 2245 C C . VAL A 1 282 ? 2.191 25.313 -5.901 1.00 94.50 282 VAL A C 1
ATOM 2247 O O . VAL A 1 282 ? 2.328 25.060 -7.096 1.00 94.50 282 VAL A O 1
ATOM 2250 N N . GLU A 1 283 ? 1.292 26.188 -5.445 1.00 94.19 283 GLU A N 1
ATOM 2251 C CA . GLU A 1 283 ? 0.402 26.960 -6.324 1.00 94.19 283 GLU A CA 1
ATOM 2252 C C . GLU A 1 283 ? 1.194 27.901 -7.240 1.00 94.19 283 GLU A C 1
ATOM 2254 O O . GLU A 1 283 ? 0.937 27.938 -8.439 1.00 94.19 283 GLU A O 1
ATOM 2259 N N . SER A 1 284 ? 2.198 28.606 -6.705 1.00 94.81 284 SER A N 1
ATOM 2260 C CA . SER A 1 284 ? 3.055 29.508 -7.486 1.00 94.81 284 SER A CA 1
ATOM 2261 C C . SER A 1 284 ? 3.817 28.768 -8.588 1.00 94.81 284 SER A C 1
ATOM 2263 O O . SER A 1 284 ? 3.766 29.169 -9.751 1.00 94.81 284 SER A O 1
ATOM 2265 N N . VAL A 1 285 ? 4.470 27.646 -8.257 1.00 95.25 285 VAL A N 1
ATOM 2266 C CA . VAL A 1 285 ? 5.192 26.822 -9.239 1.00 95.25 285 VAL A CA 1
ATOM 2267 C C . VAL A 1 285 ? 4.228 26.283 -10.291 1.00 95.25 285 VAL A C 1
ATOM 2269 O O . VAL A 1 285 ? 4.510 26.370 -11.483 1.00 95.25 285 VAL A O 1
ATOM 2272 N N . ALA A 1 286 ? 3.063 25.773 -9.886 1.00 94.69 286 ALA A N 1
ATOM 2273 C CA . ALA A 1 286 ? 2.074 25.283 -10.836 1.00 94.69 286 ALA A CA 1
ATOM 2274 C C . ALA A 1 286 ? 1.549 26.387 -11.761 1.00 94.69 286 ALA A C 1
ATOM 2276 O O . ALA A 1 286 ? 1.455 26.172 -12.968 1.00 94.69 286 ALA A O 1
ATOM 2277 N N . GLN A 1 287 ? 1.275 27.578 -11.226 1.00 94.81 287 GLN A N 1
ATOM 2278 C CA . GLN A 1 287 ? 0.821 28.728 -12.001 1.00 94.81 287 GLN A CA 1
ATOM 2279 C C . GLN A 1 287 ? 1.870 29.169 -13.029 1.00 94.81 287 GLN A C 1
ATOM 2281 O O . GLN A 1 287 ? 1.532 29.354 -14.197 1.00 94.81 287 GLN A O 1
ATOM 2286 N N . GLN A 1 288 ? 3.139 29.287 -12.624 1.00 94.81 288 GLN A N 1
ATOM 2287 C CA . GLN A 1 288 ? 4.245 29.654 -13.518 1.00 94.81 288 GLN A CA 1
ATOM 2288 C C . GLN A 1 288 ? 4.461 28.609 -14.631 1.00 94.81 288 GLN A C 1
ATOM 2290 O O . GLN A 1 288 ? 4.749 28.960 -15.779 1.00 94.81 288 GLN A O 1
ATOM 2295 N N . MET A 1 289 ? 4.237 27.330 -14.314 1.00 94.12 289 MET A N 1
ATOM 2296 C CA . MET A 1 289 ? 4.315 26.203 -15.251 1.00 94.12 289 MET A CA 1
ATOM 2297 C C . MET A 1 289 ? 3.047 26.004 -16.102 1.00 94.12 289 MET A C 1
ATOM 2299 O O . MET A 1 289 ? 3.027 25.122 -16.960 1.00 94.12 289 MET A O 1
ATOM 2303 N N . GLY A 1 290 ? 1.980 26.783 -15.884 1.00 94.06 290 GLY A N 1
ATOM 2304 C CA . GLY A 1 290 ? 0.702 26.615 -16.588 1.00 94.06 290 GLY A CA 1
ATOM 2305 C C . GLY A 1 290 ? -0.038 25.314 -16.240 1.00 94.06 290 GLY A C 1
ATOM 2306 O O . GLY A 1 290 ? -0.813 24.799 -17.045 1.00 94.06 290 GLY A O 1
ATOM 2307 N N . LEU A 1 291 ? 0.209 24.756 -15.054 1.00 93.19 291 LEU A N 1
ATOM 2308 C CA . LEU A 1 291 ? -0.377 23.507 -14.579 1.00 93.19 291 LEU A CA 1
ATOM 2309 C C . LEU A 1 291 ? -1.704 23.765 -13.858 1.00 93.19 291 LEU A C 1
ATOM 2311 O O . LEU A 1 291 ? -1.809 24.629 -12.990 1.00 93.19 291 LEU A O 1
ATOM 2315 N N . SER A 1 292 ? -2.722 22.962 -14.170 1.00 93.12 292 SER A N 1
ATOM 2316 C CA . SER A 1 292 ? -3.988 22.972 -13.432 1.00 93.12 292 SER A CA 1
ATOM 2317 C C . SER A 1 292 ? -3.893 22.035 -12.228 1.00 93.12 292 SER A C 1
ATOM 2319 O O . SER A 1 292 ? -3.756 20.820 -12.394 1.00 93.12 292 SER A O 1
ATOM 2321 N N . LEU A 1 293 ? -3.953 22.603 -11.020 1.00 93.75 293 LEU A N 1
ATOM 2322 C CA . LEU A 1 293 ? -4.010 21.835 -9.778 1.00 93.75 293 LEU A CA 1
ATOM 2323 C C . LEU A 1 293 ? -5.456 21.589 -9.348 1.00 93.75 293 LEU A C 1
ATOM 2325 O O . LEU A 1 293 ? -6.290 22.495 -9.339 1.00 93.75 293 LEU A O 1
ATOM 2329 N N . ASP A 1 294 ? -5.734 20.363 -8.920 1.00 87.19 294 ASP A N 1
ATOM 2330 C CA . ASP A 1 294 ? -6.998 20.003 -8.297 1.00 87.19 294 ASP A CA 1
ATOM 2331 C C . ASP A 1 294 ? -7.071 20.600 -6.880 1.00 87.19 294 ASP A C 1
ATOM 2333 O O . ASP A 1 294 ? -6.239 20.322 -6.004 1.00 87.19 294 ASP A O 1
ATOM 2337 N N . LYS A 1 295 ? -8.061 21.472 -6.658 1.00 84.19 295 LYS A N 1
ATOM 2338 C CA . LYS A 1 295 ? -8.317 22.100 -5.355 1.00 84.19 295 LYS A CA 1
ATOM 2339 C C . LYS A 1 295 ? -8.905 21.105 -4.353 1.00 84.19 295 LYS A C 1
ATOM 2341 O O . LYS A 1 295 ? -8.602 21.217 -3.169 1.00 84.19 295 LYS A O 1
ATOM 2346 N N . ALA A 1 296 ? -9.676 20.115 -4.811 1.00 76.00 296 ALA A N 1
ATOM 2347 C CA . ALA A 1 296 ? -10.304 19.125 -3.935 1.00 76.00 296 ALA A CA 1
ATOM 2348 C C . ALA A 1 296 ? -9.265 18.206 -3.271 1.00 76.00 296 ALA A C 1
ATOM 2350 O O . ALA A 1 296 ? -9.432 17.807 -2.123 1.00 76.00 296 ALA A O 1
ATOM 2351 N N . LYS A 1 297 ? -8.139 17.946 -3.950 1.00 75.06 297 LYS A N 1
ATOM 2352 C CA . LYS A 1 297 ? -7.009 17.179 -3.398 1.00 75.06 297 LYS A CA 1
ATOM 2353 C C . LYS A 1 297 ? -6.129 17.976 -2.421 1.00 75.06 297 LYS A C 1
ATOM 2355 O O . LYS A 1 297 ? -5.278 17.388 -1.761 1.00 75.06 297 LYS A O 1
ATOM 2360 N N . GLY A 1 298 ? -6.291 19.301 -2.344 1.00 59.84 298 GLY A N 1
ATOM 2361 C CA . GLY A 1 298 ? -5.442 20.198 -1.549 1.00 59.84 298 GLY A CA 1
ATOM 2362 C C . GLY A 1 298 ? -5.986 20.570 -0.166 1.00 59.84 298 GLY A C 1
ATOM 2363 O O . GLY A 1 298 ? -5.231 21.074 0.655 1.00 59.84 298 GLY A O 1
ATOM 2364 N N . SER A 1 299 ? -7.270 20.330 0.125 1.00 53.94 299 SER A N 1
ATOM 2365 C CA . SER A 1 299 ? -7.891 20.756 1.393 1.00 53.94 299 SER A CA 1
ATOM 2366 C C . SER A 1 299 ? -7.582 19.852 2.594 1.00 53.94 299 SER A C 1
ATOM 2368 O O . SER A 1 299 ? -7.953 20.180 3.720 1.00 53.94 299 SER A O 1
ATOM 2370 N N . GLY A 1 300 ? -6.901 18.721 2.386 1.00 57.50 300 GLY A N 1
ATOM 2371 C CA . GLY A 1 300 ? -6.338 17.922 3.472 1.00 57.50 300 GLY A CA 1
ATOM 2372 C C . GLY A 1 300 ? -5.025 18.543 3.940 1.00 57.50 300 GLY A C 1
ATOM 2373 O O . GLY A 1 300 ? -4.015 18.392 3.260 1.00 57.50 300 GLY A O 1
ATOM 2374 N N . SER A 1 301 ? -5.045 19.251 5.076 1.00 45.88 301 SER A N 1
ATOM 2375 C CA . SER A 1 301 ? -3.859 19.852 5.706 1.00 45.88 301 SER A CA 1
ATOM 2376 C C . SER A 1 301 ? -2.650 18.914 5.636 1.00 45.88 301 SER A C 1
ATOM 2378 O O . SER A 1 301 ? -2.677 17.807 6.174 1.00 45.88 301 SER A O 1
ATOM 2380 N N . VAL A 1 302 ? -1.562 19.382 5.017 1.00 52.69 302 VAL A N 1
ATOM 2381 C CA . VAL A 1 302 ? -0.276 18.668 4.904 1.00 52.69 302 VAL A CA 1
ATOM 2382 C C . VAL A 1 302 ? 0.322 18.335 6.290 1.00 52.69 302 VAL A C 1
ATOM 2384 O O . VAL A 1 302 ? 1.259 17.545 6.382 1.00 52.69 302 VAL A O 1
ATOM 2387 N N . SER A 1 303 ? -0.236 18.876 7.385 1.00 46.25 303 SER A N 1
ATOM 2388 C CA . SER A 1 303 ? 0.397 18.894 8.703 1.00 46.25 303 SER A CA 1
ATOM 2389 C C . SER A 1 303 ? -0.200 18.013 9.807 1.00 46.25 303 SER A C 1
ATOM 2391 O O . SER A 1 303 ? 0.436 17.937 10.857 1.00 46.25 303 SER A O 1
ATOM 2393 N N . SER A 1 304 ? -1.329 17.308 9.650 1.00 40.25 304 SER A N 1
ATOM 2394 C CA . SER A 1 304 ? -1.732 16.371 10.729 1.00 40.25 304 SER A CA 1
ATOM 2395 C C . SER A 1 304 ? -0.919 15.067 10.737 1.00 40.25 304 SER A C 1
ATOM 2397 O O . SER A 1 304 ? -0.987 14.315 11.703 1.00 40.25 304 SER A O 1
ATOM 2399 N N . ALA A 1 305 ? -0.118 14.809 9.694 1.00 40.84 305 ALA A N 1
ATOM 2400 C CA . ALA A 1 305 ? 0.585 13.537 9.512 1.00 40.84 305 ALA A CA 1
ATOM 2401 C C . ALA A 1 305 ? 2.119 13.589 9.689 1.00 40.84 305 ALA A C 1
ATOM 2403 O O . ALA A 1 305 ? 2.740 12.532 9.674 1.00 40.84 305 ALA A O 1
ATOM 2404 N N . PHE A 1 306 ? 2.748 14.767 9.838 1.00 38.19 306 PHE A N 1
ATOM 2405 C CA . PHE A 1 306 ? 4.223 14.874 9.780 1.00 38.19 306 PHE A CA 1
ATOM 2406 C C . PHE A 1 306 ? 4.898 15.762 10.839 1.00 38.19 306 PHE A C 1
ATOM 2408 O O . PHE A 1 306 ? 6.122 15.803 10.877 1.00 38.19 306 PHE A O 1
ATOM 2415 N N . ALA A 1 307 ? 4.160 16.465 11.703 1.00 32.69 307 ALA A N 1
ATOM 2416 C CA . ALA A 1 307 ? 4.765 17.451 12.611 1.00 32.69 307 ALA A CA 1
ATOM 2417 C C . ALA A 1 307 ? 5.275 16.892 13.959 1.00 32.69 307 ALA A C 1
ATOM 2419 O O . ALA A 1 307 ? 5.735 17.678 14.778 1.00 32.69 307 ALA A O 1
ATOM 2420 N N . HIS A 1 308 ? 5.211 15.578 14.210 1.00 35.75 308 HIS A N 1
ATOM 2421 C CA . HIS A 1 308 ? 5.515 15.015 15.537 1.00 35.75 308 HIS A CA 1
ATOM 2422 C C . HIS A 1 308 ? 6.801 14.191 15.660 1.00 35.75 308 HIS A C 1
ATOM 2424 O O . HIS A 1 308 ? 7.023 13.625 16.722 1.00 35.75 308 HIS A O 1
ATOM 2430 N N . ASP A 1 309 ? 7.651 14.123 14.634 1.00 37.00 309 ASP A N 1
ATOM 2431 C CA . ASP A 1 309 ? 8.769 13.170 14.661 1.00 37.00 309 ASP A CA 1
ATOM 2432 C C . ASP A 1 309 ? 10.073 13.767 14.122 1.00 37.00 309 ASP A C 1
ATOM 2434 O O . ASP A 1 309 ? 10.628 13.285 13.143 1.00 37.00 309 ASP A O 1
ATOM 2438 N N . MET A 1 310 ? 10.533 14.865 14.736 1.00 36.38 310 MET A N 1
ATOM 2439 C CA . MET A 1 310 ? 11.946 15.276 14.755 1.00 36.38 310 MET A CA 1
ATOM 2440 C C . MET A 1 310 ? 12.224 16.136 16.001 1.00 36.38 310 MET A C 1
ATOM 2442 O O . MET A 1 310 ? 12.440 17.342 15.894 1.00 36.38 310 MET A O 1
ATOM 2446 N N . ASP A 1 311 ? 12.254 15.515 17.183 1.00 32.19 311 ASP A N 1
ATOM 2447 C CA . ASP A 1 311 ? 12.975 16.094 18.322 1.00 32.19 311 ASP A CA 1
ATOM 2448 C C . ASP A 1 311 ? 14.478 15.899 18.081 1.00 32.19 311 ASP A C 1
ATOM 2450 O O . ASP A 1 311 ? 15.015 14.789 18.104 1.00 32.19 311 ASP A O 1
ATOM 2454 N N . ALA A 1 312 ? 15.163 17.002 17.789 1.00 31.28 312 ALA A N 1
ATOM 2455 C CA . ALA A 1 312 ? 16.569 17.061 17.397 1.00 31.28 312 ALA A CA 1
ATOM 2456 C C . ALA A 1 312 ? 17.559 16.929 18.578 1.00 31.28 312 ALA A C 1
ATOM 2458 O O . ALA A 1 312 ? 18.651 17.491 18.519 1.00 31.28 312 ALA A O 1
ATOM 2459 N N . GLU A 1 313 ? 17.213 16.191 19.639 1.00 31.23 313 GLU A N 1
ATOM 2460 C CA . GLU A 1 313 ? 17.962 16.218 20.909 1.00 31.23 313 GLU A CA 1
ATOM 2461 C C . GLU A 1 313 ? 18.359 14.836 21.472 1.00 31.23 313 GLU A C 1
ATOM 2463 O O . GLU A 1 313 ? 18.688 14.716 22.644 1.00 31.23 313 GLU A O 1
ATOM 2468 N N . SER A 1 314 ? 18.400 13.774 20.651 1.00 32.12 314 SER A N 1
ATOM 2469 C CA . SER A 1 314 ? 18.891 12.445 21.095 1.00 32.12 314 SER A CA 1
ATOM 2470 C C . SER A 1 314 ? 20.188 11.956 20.434 1.00 32.12 314 SER A C 1
ATOM 2472 O O . SER A 1 314 ? 20.636 10.839 20.688 1.00 32.12 314 SER A O 1
ATOM 2474 N N . VAL A 1 315 ? 20.863 12.784 19.631 1.00 35.44 315 VAL A N 1
ATOM 2475 C CA . VAL A 1 315 ? 22.170 12.431 19.044 1.00 35.44 315 VAL A CA 1
ATOM 2476 C C . VAL A 1 315 ? 23.289 12.948 19.938 1.00 35.44 315 VAL A C 1
ATOM 2478 O O . VAL A 1 315 ? 23.960 13.898 19.566 1.00 35.44 315 VAL A O 1
ATOM 2481 N N . LEU A 1 316 ? 23.469 12.352 21.118 1.00 32.78 316 LEU A N 1
ATOM 2482 C CA . LEU A 1 316 ? 24.715 12.394 21.897 1.00 32.78 316 LEU A CA 1
ATOM 2483 C C . LEU A 1 316 ? 24.629 11.385 23.059 1.00 32.78 316 LEU A C 1
ATOM 2485 O O . LEU A 1 316 ? 24.620 11.770 24.214 1.00 32.78 316 LEU A O 1
ATOM 2489 N N . GLU A 1 317 ? 24.576 10.085 22.765 1.00 31.72 317 GLU A N 1
ATOM 2490 C CA . GLU A 1 317 ? 25.126 9.061 23.668 1.00 31.72 317 GLU A CA 1
ATOM 2491 C C . GLU A 1 317 ? 25.394 7.772 22.878 1.00 31.72 317 GLU A C 1
ATOM 2493 O O . GLU A 1 317 ? 24.503 7.152 22.298 1.00 31.72 317 GLU A O 1
ATOM 2498 N N . GLY A 1 318 ? 26.678 7.428 22.758 1.00 34.41 318 GLY A N 1
ATOM 2499 C CA . GLY A 1 318 ? 27.154 6.292 21.980 1.00 34.41 318 GLY A CA 1
ATOM 2500 C C . GLY A 1 318 ? 26.805 4.973 22.656 1.00 34.41 318 GLY A C 1
ATOM 2501 O O . GLY A 1 318 ? 27.439 4.597 23.638 1.00 34.41 318 GLY A O 1
ATOM 2502 N N . VAL A 1 319 ? 25.841 4.250 22.092 1.00 35.53 319 VAL A N 1
ATOM 2503 C CA . VAL A 1 319 ? 25.573 2.851 22.437 1.00 35.53 319 VAL A CA 1
ATOM 2504 C C . VAL A 1 319 ? 25.934 1.976 21.237 1.00 35.53 319 VAL A C 1
ATOM 2506 O O . VAL A 1 319 ? 25.467 2.191 20.118 1.00 35.53 319 VAL A O 1
ATOM 2509 N N . ASP A 1 320 ? 26.821 1.016 21.483 1.00 36.16 320 ASP A N 1
ATOM 2510 C CA . ASP A 1 320 ? 27.407 0.099 20.507 1.00 36.16 320 ASP A CA 1
ATOM 2511 C C . ASP A 1 320 ? 26.340 -0.821 19.879 1.00 36.16 320 ASP A C 1
ATOM 2513 O O . ASP A 1 320 ? 25.743 -1.676 20.540 1.00 36.16 320 ASP A O 1
ATOM 2517 N N . ALA A 1 321 ? 26.116 -0.659 18.572 1.00 36.38 321 ALA A N 1
ATOM 2518 C CA . ALA A 1 321 ? 25.153 -1.426 17.780 1.00 36.38 321 ALA A CA 1
ATOM 2519 C C . ALA A 1 321 ? 25.438 -2.945 17.753 1.00 36.38 321 ALA A C 1
ATOM 2521 O O . ALA A 1 321 ? 24.560 -3.729 17.381 1.00 36.38 321 ALA A O 1
ATOM 2522 N N . SER A 1 322 ? 26.629 -3.373 18.179 1.00 33.78 322 SER A N 1
ATOM 2523 C CA . SER A 1 322 ? 27.035 -4.781 18.222 1.00 33.78 322 SER A CA 1
ATOM 2524 C C . SER A 1 322 ? 26.319 -5.562 19.335 1.00 33.78 322 SER A C 1
ATOM 2526 O O . SER A 1 322 ? 25.931 -6.712 19.125 1.00 33.78 322 SER A O 1
ATOM 2528 N N . GLN A 1 323 ? 26.014 -4.930 20.478 1.00 38.62 323 GLN A N 1
ATOM 2529 C CA . GLN A 1 323 ? 25.326 -5.599 21.597 1.00 38.62 323 GLN A CA 1
ATOM 2530 C C . GLN A 1 323 ? 23.825 -5.837 21.343 1.00 38.62 323 GLN A C 1
ATOM 2532 O O . GLN A 1 323 ? 23.246 -6.793 21.866 1.00 38.62 323 GLN A O 1
ATOM 2537 N N . MET A 1 324 ? 23.185 -5.041 20.476 1.00 42.56 324 MET A N 1
ATOM 2538 C CA . MET A 1 324 ? 21.777 -5.254 20.101 1.00 42.56 324 MET A CA 1
ATOM 2539 C C . MET A 1 324 ? 21.552 -6.510 19.244 1.00 42.56 324 MET A C 1
ATOM 2541 O O . MET A 1 324 ? 20.431 -7.029 19.215 1.00 42.56 324 MET A O 1
ATOM 2545 N N . PHE A 1 325 ? 22.576 -7.007 18.543 1.00 40.34 325 PHE A N 1
ATOM 2546 C CA . PHE A 1 325 ? 22.450 -8.191 17.688 1.00 40.34 325 PHE A CA 1
ATOM 2547 C C . PHE A 1 325 ? 22.653 -9.511 18.445 1.00 40.34 325 PHE A C 1
ATOM 2549 O O . PHE A 1 325 ? 21.978 -10.490 18.124 1.00 40.34 325 PHE A O 1
ATOM 2556 N N . GLU A 1 326 ? 23.497 -9.548 19.478 1.00 36.50 326 GLU A N 1
ATOM 2557 C CA . GLU A 1 326 ? 23.720 -10.767 20.275 1.00 36.50 326 GLU A CA 1
ATOM 2558 C C . GLU A 1 326 ? 22.598 -11.030 21.287 1.00 36.50 326 GLU A C 1
ATOM 2560 O O . GLU A 1 326 ? 22.175 -12.176 21.451 1.00 36.50 326 GLU A O 1
ATOM 2565 N N . SER A 1 327 ? 22.004 -9.979 21.864 1.00 35.12 327 SER A N 1
ATOM 2566 C CA . SER A 1 327 ? 20.878 -10.125 22.799 1.00 35.12 327 SER A CA 1
ATOM 2567 C C . SER A 1 327 ? 19.609 -10.704 22.137 1.00 35.12 327 SER A C 1
ATOM 2569 O O . SER A 1 327 ? 18.802 -11.344 22.804 1.00 35.12 327 SER A O 1
ATOM 2571 N N . ARG A 1 328 ? 19.460 -10.607 20.803 1.00 47.62 328 ARG A N 1
ATOM 2572 C CA . ARG A 1 328 ? 18.334 -11.219 20.060 1.00 47.62 328 ARG A CA 1
ATOM 2573 C C . ARG A 1 328 ? 18.460 -12.727 19.817 1.00 47.62 328 ARG A C 1
ATOM 2575 O O . ARG A 1 328 ? 17.484 -13.333 19.382 1.00 47.62 328 ARG A O 1
ATOM 2582 N N . ARG A 1 329 ? 19.623 -13.348 20.055 1.00 47.94 329 ARG A N 1
ATOM 2583 C CA . ARG A 1 329 ? 19.807 -14.798 19.841 1.00 47.94 329 ARG A CA 1
ATOM 2584 C C . ARG A 1 329 ? 19.454 -15.647 21.064 1.00 47.94 329 ARG A C 1
ATOM 2586 O O . ARG A 1 329 ? 19.114 -16.811 20.884 1.00 47.94 329 ARG A O 1
ATOM 2593 N N . ALA A 1 330 ? 19.510 -15.084 22.272 1.00 43.88 330 ALA A N 1
ATOM 2594 C CA . ALA A 1 330 ? 19.348 -15.849 23.512 1.00 43.88 330 ALA A CA 1
ATOM 2595 C C . ALA A 1 330 ? 17.878 -16.106 23.913 1.00 43.88 330 ALA A C 1
ATOM 2597 O O . ALA A 1 330 ? 17.593 -17.139 24.511 1.00 43.88 330 ALA A O 1
ATOM 2598 N N . ASP A 1 331 ? 16.936 -15.244 23.513 1.00 48.47 331 ASP A N 1
ATOM 2599 C CA . ASP A 1 331 ? 15.526 -15.345 23.943 1.00 48.47 331 ASP A CA 1
ATOM 2600 C C . ASP A 1 331 ? 14.621 -16.185 23.017 1.00 48.47 331 ASP A C 1
ATOM 2602 O O . ASP A 1 331 ? 13.446 -16.396 23.315 1.00 48.47 331 ASP A O 1
ATOM 2606 N N . ASN A 1 332 ? 15.142 -16.719 21.906 1.00 52.75 332 ASN A N 1
ATOM 2607 C CA . ASN A 1 332 ? 14.330 -17.459 20.925 1.00 52.75 332 ASN A CA 1
ATOM 2608 C C . ASN A 1 332 ? 14.056 -18.933 21.286 1.00 52.75 332 ASN A C 1
ATOM 2610 O O . ASN A 1 332 ? 13.340 -19.603 20.550 1.00 52.75 332 ASN A O 1
ATOM 2614 N N . ASN A 1 333 ? 14.577 -19.449 22.404 1.00 49.09 333 ASN A N 1
ATOM 2615 C CA . ASN A 1 333 ? 14.469 -20.875 22.757 1.00 49.09 333 ASN A CA 1
ATOM 2616 C C . ASN A 1 333 ? 13.283 -21.240 23.676 1.00 49.09 333 ASN A C 1
ATOM 2618 O O . ASN A 1 333 ? 13.185 -22.386 24.107 1.00 49.09 333 ASN A O 1
ATOM 2622 N N . VAL A 1 334 ? 12.390 -20.300 24.017 1.00 50.72 334 VAL A N 1
ATOM 2623 C CA . VAL A 1 334 ? 11.426 -20.500 25.125 1.00 50.72 334 VAL A CA 1
ATOM 2624 C C . VAL A 1 334 ? 9.993 -20.864 24.681 1.00 50.72 334 VAL A C 1
ATOM 2626 O O . VAL A 1 334 ? 9.192 -21.267 25.517 1.00 50.72 334 VAL A O 1
ATOM 2629 N N . TYR A 1 335 ? 9.647 -20.837 23.389 1.00 51.88 335 TYR A N 1
ATOM 2630 C CA . TYR A 1 335 ? 8.302 -21.232 22.918 1.00 51.88 335 TYR A CA 1
ATOM 2631 C C . TYR A 1 335 ? 8.341 -22.014 21.599 1.00 51.88 335 TYR A C 1
ATOM 2633 O O . TYR A 1 335 ? 7.842 -21.559 20.577 1.00 51.88 335 TYR A O 1
ATOM 2641 N N . ASP A 1 336 ? 8.897 -23.224 21.634 1.00 54.78 336 ASP A N 1
ATOM 2642 C CA . ASP A 1 336 ? 8.905 -24.146 20.486 1.00 54.78 336 ASP A CA 1
ATOM 2643 C C . ASP A 1 336 ? 7.816 -25.229 20.622 1.00 54.78 336 ASP A C 1
ATOM 2645 O O . ASP A 1 336 ? 8.017 -26.415 20.364 1.00 54.78 336 ASP A O 1
ATOM 2649 N N . SER A 1 337 ? 6.623 -24.833 21.083 1.00 58.28 337 SER A N 1
ATOM 2650 C CA . SER A 1 337 ? 5.443 -25.665 20.831 1.00 58.28 337 SER A CA 1
ATOM 2651 C C . SER A 1 337 ? 5.084 -25.512 19.354 1.00 58.28 337 SER A C 1
ATOM 2653 O O . SER A 1 337 ? 4.917 -24.373 18.913 1.00 58.28 337 SER A O 1
ATOM 2655 N N . PRO A 1 338 ? 4.953 -26.607 18.583 1.00 74.06 338 PRO A N 1
ATOM 2656 C CA . PRO A 1 338 ? 4.652 -26.548 17.159 1.00 74.06 338 PRO A CA 1
ATOM 2657 C C . PRO A 1 338 ? 3.210 -26.072 16.961 1.00 74.06 338 PRO A C 1
ATOM 2659 O O . PRO A 1 338 ? 2.282 -26.865 16.805 1.00 74.06 338 PRO A O 1
ATOM 2662 N N . VAL A 1 339 ? 3.012 -24.755 17.004 1.00 79.94 339 VAL A N 1
ATOM 2663 C CA . VAL A 1 339 ? 1.773 -24.113 16.573 1.00 79.94 339 VAL A CA 1
ATOM 2664 C C . VAL A 1 339 ? 1.579 -24.491 15.111 1.00 79.94 339 VAL A C 1
ATOM 2666 O O . VAL A 1 339 ? 2.493 -24.342 14.295 1.00 79.94 339 VAL A O 1
ATOM 2669 N N . SER A 1 340 ? 0.405 -25.027 14.777 1.00 90.44 340 SER A N 1
ATOM 2670 C CA . SER A 1 340 ? 0.108 -25.384 13.390 1.00 90.44 340 SER A CA 1
ATOM 2671 C C . SER A 1 340 ? 0.256 -24.154 12.488 1.00 90.44 340 SER A C 1
ATOM 2673 O O . SER A 1 340 ? -0.027 -23.030 12.904 1.00 90.44 340 SER A O 1
ATOM 2675 N N . PHE A 1 341 ? 0.678 -24.354 11.239 1.00 87.69 341 PHE A N 1
ATOM 2676 C CA . PHE A 1 341 ? 0.863 -23.256 10.288 1.00 87.69 341 PHE A CA 1
ATOM 2677 C C . PHE A 1 341 ? -0.394 -22.374 10.162 1.00 87.69 341 PHE A C 1
ATOM 2679 O O . PHE A 1 341 ? -0.296 -21.149 10.197 1.00 87.69 341 PHE A O 1
ATOM 2686 N N . THR A 1 342 ? -1.579 -22.986 10.100 1.00 87.44 342 THR A N 1
ATOM 2687 C CA . THR A 1 342 ? -2.862 -22.272 10.052 1.00 87.44 342 THR A CA 1
ATOM 2688 C C . THR A 1 342 ? -3.087 -21.431 11.307 1.00 87.44 342 THR A C 1
ATOM 2690 O O . THR A 1 342 ? -3.468 -20.266 11.220 1.00 87.44 342 THR A O 1
ATOM 2693 N N . GLU A 1 343 ? -2.800 -21.973 12.492 1.00 92.00 343 GLU A N 1
ATOM 2694 C CA . GLU A 1 343 ? -2.938 -21.205 13.729 1.00 92.00 343 GLU A CA 1
ATOM 2695 C C . GLU A 1 343 ? -1.942 -20.035 13.789 1.00 92.00 343 GLU A C 1
ATOM 2697 O O . GLU A 1 343 ? -2.305 -18.963 14.272 1.00 92.00 343 GLU A O 1
ATOM 2702 N N . ALA A 1 344 ? -0.744 -20.186 13.215 1.00 93.19 344 ALA A N 1
ATOM 2703 C CA . ALA A 1 344 ? 0.225 -19.101 13.070 1.00 93.19 344 ALA A CA 1
ATOM 2704 C C . ALA A 1 344 ? -0.280 -17.972 12.146 1.00 93.19 344 ALA A C 1
ATOM 2706 O O . ALA A 1 344 ? -0.157 -16.801 12.500 1.00 93.19 344 ALA A O 1
ATOM 2707 N N . VAL A 1 345 ? -0.906 -18.302 11.007 1.00 94.12 345 VAL A N 1
ATOM 2708 C CA . VAL A 1 345 ? -1.517 -17.324 10.078 1.00 94.12 345 VAL A CA 1
ATOM 2709 C C . VAL A 1 345 ? -2.570 -16.468 10.794 1.00 94.12 345 VAL A C 1
ATOM 2711 O O . VAL A 1 345 ? -2.492 -15.238 10.785 1.00 94.12 345 VAL A O 1
ATOM 2714 N N . PHE A 1 346 ? -3.533 -17.107 11.466 1.00 95.56 346 PHE A N 1
ATOM 2715 C CA . PHE A 1 346 ? -4.589 -16.395 12.196 1.00 95.56 346 PHE A CA 1
ATOM 2716 C C . PHE A 1 346 ? -4.061 -15.649 13.424 1.00 95.56 346 PHE A C 1
ATOM 2718 O O . PHE A 1 346 ? -4.591 -14.594 13.781 1.00 95.56 346 PHE A O 1
ATOM 2725 N N . HIS A 1 347 ? -3.028 -16.182 14.078 1.00 95.25 347 HIS A N 1
ATOM 2726 C CA . HIS A 1 347 ? -2.357 -15.509 15.181 1.00 95.25 347 HIS A CA 1
ATOM 2727 C C . HIS A 1 347 ? -1.740 -14.181 14.729 1.00 95.25 347 HIS A C 1
ATOM 2729 O O . HIS A 1 347 ? -2.005 -13.153 15.352 1.00 95.25 347 HIS A O 1
ATOM 2735 N N . ASP A 1 348 ? -0.987 -14.185 13.628 1.00 96.25 348 ASP A N 1
ATOM 2736 C CA . ASP A 1 348 ? -0.335 -12.982 13.105 1.00 96.25 348 ASP A CA 1
ATOM 2737 C C . ASP A 1 348 ? -1.350 -11.973 12.549 1.00 96.25 348 ASP A C 1
ATOM 2739 O O . ASP A 1 348 ? -1.213 -10.771 12.777 1.00 96.25 348 ASP A O 1
ATOM 2743 N N . ALA A 1 349 ? -2.424 -12.446 11.906 1.00 97.44 349 ALA A N 1
ATOM 2744 C CA . ALA A 1 349 ? -3.533 -11.593 11.475 1.00 97.44 349 ALA A CA 1
ATOM 2745 C C . ALA A 1 349 ? -4.206 -10.876 12.658 1.00 97.44 349 ALA A C 1
ATOM 2747 O O . ALA A 1 349 ? -4.407 -9.659 12.627 1.00 97.44 349 ALA A O 1
ATOM 2748 N N . LYS A 1 350 ? -4.498 -11.614 13.740 1.00 97.44 350 LYS A N 1
ATOM 2749 C CA . LYS A 1 350 ? -5.053 -11.044 14.977 1.00 97.44 350 LYS A CA 1
ATOM 2750 C C . LYS A 1 350 ? -4.089 -10.037 15.605 1.00 97.44 350 LYS A C 1
ATOM 2752 O O . LYS A 1 350 ? -4.512 -8.954 15.999 1.00 97.44 350 LYS A O 1
ATOM 2757 N N . ALA A 1 351 ? -2.809 -10.393 15.699 1.00 96.94 351 ALA A N 1
ATOM 2758 C CA . ALA A 1 351 ? -1.758 -9.546 16.252 1.00 96.94 351 ALA A CA 1
ATOM 2759 C C . ALA A 1 351 ? -1.665 -8.199 15.522 1.00 96.94 351 ALA A C 1
ATOM 2761 O O . ALA A 1 351 ? -1.649 -7.150 16.167 1.00 96.94 351 ALA A O 1
ATOM 2762 N N . SER A 1 352 ? -1.670 -8.213 14.185 1.00 97.62 352 SER A N 1
ATOM 2763 C CA . SER A 1 352 ? -1.649 -6.984 13.390 1.00 97.62 352 SER A CA 1
ATOM 2764 C C . SER A 1 352 ? -2.907 -6.149 13.566 1.00 97.62 352 SER A C 1
ATOM 2766 O O . SER A 1 352 ? -2.780 -4.943 13.746 1.00 97.62 352 SER A O 1
ATOM 2768 N N . LEU A 1 353 ? -4.098 -6.761 13.591 1.00 98.00 353 LEU A N 1
ATOM 2769 C CA . LEU A 1 353 ? -5.341 -6.025 13.838 1.00 98.00 353 LEU A CA 1
ATOM 2770 C C . LEU A 1 353 ? -5.318 -5.321 15.199 1.00 98.00 353 LEU A C 1
ATOM 2772 O O . LEU A 1 353 ? -5.624 -4.136 15.290 1.00 98.00 353 LEU A O 1
ATOM 2776 N N . ILE A 1 354 ? -4.913 -6.028 16.256 1.00 97.38 354 ILE A N 1
ATOM 2777 C CA . ILE A 1 354 ? -4.812 -5.456 17.603 1.00 97.38 354 ILE A CA 1
ATOM 2778 C C . ILE A 1 354 ? -3.817 -4.296 17.616 1.00 97.38 354 ILE A C 1
ATOM 2780 O O . ILE A 1 354 ? -4.145 -3.223 18.125 1.00 97.38 354 ILE A O 1
ATOM 2784 N N . LEU A 1 355 ? -2.643 -4.473 17.005 1.00 96.81 355 LEU A N 1
ATOM 2785 C CA . LEU A 1 355 ? -1.649 -3.410 16.917 1.00 96.81 355 LEU A CA 1
ATOM 2786 C C . LEU A 1 355 ? -2.210 -2.183 16.182 1.00 96.81 355 LEU A C 1
ATOM 2788 O O . LEU A 1 355 ? -2.127 -1.078 16.717 1.00 96.81 355 LEU A O 1
ATOM 2792 N N . THR A 1 356 ? -2.878 -2.371 15.036 1.00 97.50 356 THR A N 1
ATOM 2793 C CA . THR A 1 356 ? -3.575 -1.294 14.318 1.00 97.50 356 THR A CA 1
ATOM 2794 C C . THR A 1 356 ? -4.539 -0.552 15.238 1.00 97.50 356 THR A C 1
ATOM 2796 O O . THR A 1 356 ? -4.434 0.665 15.368 1.00 97.50 356 THR A O 1
ATOM 2799 N N . LEU A 1 357 ? -5.440 -1.257 15.926 1.00 97.31 357 LEU A N 1
ATOM 2800 C CA . LEU A 1 357 ? -6.454 -0.636 16.786 1.00 97.31 357 LEU A CA 1
ATOM 2801 C C . LEU A 1 357 ? -5.835 0.130 17.965 1.00 97.31 357 LEU A C 1
ATOM 2803 O O . LEU A 1 357 ? -6.317 1.199 18.336 1.00 97.31 357 LEU A O 1
ATOM 2807 N N . THR A 1 358 ? -4.754 -0.388 18.552 1.00 96.62 358 THR A N 1
ATOM 2808 C CA . THR A 1 358 ? -4.087 0.268 19.691 1.00 96.62 358 THR A CA 1
ATOM 2809 C C . THR A 1 358 ? -3.259 1.492 19.304 1.00 96.62 358 THR A C 1
ATOM 2811 O O . THR A 1 358 ? -3.115 2.403 20.129 1.00 96.62 358 THR A O 1
ATOM 2814 N N . SER A 1 359 ? -2.726 1.518 18.078 1.00 96.38 359 SER A N 1
ATOM 2815 C CA . SER A 1 359 ? -1.757 2.521 17.626 1.00 96.38 359 SER A CA 1
ATOM 2816 C C . SER A 1 359 ? -2.339 3.589 16.699 1.00 96.38 359 SER A C 1
ATOM 2818 O O . SER A 1 359 ? -1.839 4.707 16.713 1.00 96.38 359 SER A O 1
ATOM 2820 N N . SER A 1 360 ? -3.364 3.275 15.899 1.00 96.69 360 SER A N 1
ATOM 2821 C CA . SER A 1 360 ? -3.883 4.196 14.869 1.00 96.69 360 SER A CA 1
ATOM 2822 C C . SER A 1 360 ? -5.069 5.048 15.314 1.00 96.69 360 SER A C 1
ATOM 2824 O O . SER A 1 360 ? -5.258 6.142 14.792 1.00 96.69 360 SER A O 1
ATOM 2826 N N . ILE A 1 361 ? -5.873 4.569 16.268 1.00 96.31 361 ILE A N 1
ATOM 2827 C CA . ILE A 1 361 ? -7.123 5.239 16.635 1.00 96.31 361 ILE A CA 1
ATOM 2828 C C . ILE A 1 361 ? -6.828 6.449 17.523 1.00 96.31 361 ILE A C 1
ATOM 2830 O O . ILE A 1 361 ? -6.322 6.311 18.644 1.00 96.31 361 ILE A O 1
ATOM 2834 N N . GLN A 1 362 ? -7.206 7.632 17.040 1.00 95.62 362 GLN A N 1
ATOM 2835 C CA . GLN A 1 362 ? -7.248 8.851 17.841 1.00 95.62 362 GLN A CA 1
ATOM 2836 C C . GLN A 1 362 ? -8.520 8.861 18.692 1.00 95.62 362 GLN A C 1
ATOM 2838 O O . GLN A 1 362 ? -9.572 8.397 18.263 1.00 95.62 362 GLN A O 1
ATOM 2843 N N . TYR A 1 363 ? -8.423 9.350 19.930 1.00 94.38 363 TYR A N 1
ATOM 2844 C CA . TYR A 1 363 ? -9.541 9.326 20.873 1.00 94.38 363 TYR A CA 1
ATOM 2845 C C . TYR A 1 363 ? -9.991 10.734 21.272 1.00 94.38 363 TYR A C 1
ATOM 2847 O O . TYR A 1 363 ? -9.149 11.513 21.722 1.00 94.38 363 TYR A O 1
ATOM 2855 N N . PRO A 1 364 ? -11.307 11.030 21.218 1.00 94.12 364 PRO A N 1
ATOM 2856 C CA . PRO A 1 364 ? -12.376 10.185 20.664 1.00 94.12 364 PRO A CA 1
ATOM 2857 C C . PRO A 1 364 ? -12.263 10.049 19.130 1.00 94.12 364 PRO A C 1
ATOM 2859 O O . PRO A 1 364 ? -11.863 11.017 18.483 1.00 94.12 364 PRO A O 1
ATOM 2862 N N . PRO A 1 365 ? -12.620 8.890 18.544 1.00 95.00 365 PRO A N 1
ATOM 2863 C CA . PRO A 1 365 ? -12.549 8.711 17.100 1.00 95.00 365 PRO A CA 1
ATOM 2864 C C . PRO A 1 365 ? -13.580 9.587 16.384 1.00 95.00 365 PRO A C 1
ATOM 2866 O O . PRO A 1 365 ? -14.706 9.777 16.857 1.00 95.00 365 PRO A O 1
ATOM 2869 N N . GLY A 1 366 ? -13.205 10.101 15.216 1.00 96.88 366 GLY A N 1
ATOM 2870 C CA . GLY A 1 366 ? -14.103 10.850 14.345 1.00 96.88 366 GLY A CA 1
ATOM 2871 C C . GLY A 1 366 ? -15.240 9.977 13.806 1.00 96.88 366 GLY A C 1
ATOM 2872 O O . GLY A 1 366 ? -15.119 8.759 13.686 1.00 96.88 366 GLY A O 1
ATOM 2873 N N . SER A 1 367 ? -16.361 10.587 13.410 1.00 96.81 367 SER A N 1
ATOM 2874 C CA . SER A 1 367 ? -17.510 9.848 12.852 1.00 96.81 367 SER A CA 1
ATOM 2875 C C . SER A 1 367 ? -17.157 9.039 11.596 1.00 96.81 367 SER A C 1
ATOM 2877 O O . SER A 1 367 ? -17.693 7.949 11.397 1.00 96.81 367 SER A O 1
ATOM 2879 N N . ALA A 1 368 ? -16.229 9.541 10.774 1.00 96.88 368 ALA A N 1
ATOM 2880 C CA . ALA A 1 368 ? -15.708 8.830 9.611 1.00 96.88 368 ALA A CA 1
ATOM 2881 C C . ALA A 1 368 ? -14.893 7.589 10.014 1.00 96.88 368 ALA A C 1
ATOM 2883 O O . ALA A 1 368 ? -15.166 6.505 9.507 1.00 96.88 368 ALA A O 1
ATOM 2884 N N . GLU A 1 369 ? -13.967 7.720 10.969 1.00 97.00 369 GLU A N 1
ATOM 2885 C CA . GLU A 1 369 ? -13.174 6.602 11.506 1.00 97.00 369 GLU A CA 1
ATOM 2886 C C . GLU A 1 369 ? -14.077 5.524 12.117 1.00 97.00 369 GLU A C 1
ATOM 2888 O O . GLU A 1 369 ? -13.906 4.334 11.860 1.00 97.00 369 GLU A O 1
ATOM 2893 N N . ILE A 1 370 ? -15.094 5.947 12.874 1.00 97.50 370 ILE A N 1
ATOM 2894 C CA . ILE A 1 370 ? -16.101 5.057 13.456 1.00 97.50 370 ILE A CA 1
ATOM 2895 C C . ILE A 1 370 ? -16.817 4.248 12.373 1.00 97.50 370 ILE A C 1
ATOM 2897 O O . ILE A 1 370 ? -17.036 3.049 12.564 1.00 97.50 370 ILE A O 1
ATOM 2901 N N . ARG A 1 371 ? -17.207 4.890 11.266 1.00 97.56 371 ARG A N 1
ATOM 2902 C CA . ARG A 1 371 ? -17.873 4.217 10.146 1.00 97.56 371 ARG A CA 1
ATOM 2903 C C . ARG A 1 371 ? -16.942 3.196 9.499 1.00 97.56 371 ARG A C 1
ATOM 2905 O O . ARG A 1 371 ? -17.328 2.041 9.409 1.00 97.56 371 ARG A O 1
ATOM 2912 N N . VAL A 1 372 ? -15.708 3.585 9.169 1.00 97.81 372 VAL A N 1
ATOM 2913 C CA . VAL A 1 372 ? -14.718 2.681 8.554 1.00 97.81 372 VAL A CA 1
ATOM 2914 C C . VAL A 1 372 ? -14.447 1.458 9.437 1.00 97.81 372 VAL A C 1
ATOM 2916 O O . VAL A 1 372 ? -14.426 0.340 8.933 1.00 97.81 372 VAL A O 1
ATOM 2919 N N . LEU A 1 373 ? -14.289 1.634 10.756 1.00 97.94 373 LEU A N 1
ATOM 2920 C CA . LEU A 1 373 ? -14.115 0.503 11.678 1.00 97.94 373 LEU A CA 1
ATOM 2921 C C . LEU A 1 373 ? -15.356 -0.381 11.760 1.00 97.94 373 LEU A C 1
ATOM 2923 O O . LEU A 1 373 ? -15.219 -1.598 11.788 1.00 97.94 373 LEU A O 1
ATOM 2927 N N . SER A 1 374 ? -16.549 0.218 11.806 1.00 97.31 374 SER A N 1
ATOM 2928 C CA . SER A 1 374 ? -17.798 -0.549 11.876 1.00 97.31 374 SER A CA 1
ATOM 2929 C C . SER A 1 374 ? -17.972 -1.397 10.611 1.00 97.31 374 SER A C 1
ATOM 2931 O O . SER A 1 374 ? -18.140 -2.607 10.717 1.00 97.31 374 SER A O 1
ATOM 2933 N N . ASP A 1 375 ? -17.800 -0.793 9.431 1.00 97.06 375 ASP A N 1
ATOM 2934 C CA . ASP A 1 375 ? -17.888 -1.489 8.143 1.00 97.06 375 ASP A CA 1
ATOM 2935 C C . ASP A 1 375 ? -16.835 -2.607 8.039 1.00 97.06 375 ASP A C 1
ATOM 2937 O O . ASP A 1 375 ? -17.125 -3.713 7.580 1.00 97.06 375 ASP A O 1
ATOM 2941 N N . PHE A 1 376 ? -15.610 -2.349 8.512 1.00 98.19 376 PHE A N 1
ATOM 2942 C CA . PHE A 1 376 ? -14.546 -3.348 8.514 1.00 98.19 376 PHE A CA 1
ATOM 2943 C C . PHE A 1 376 ? -14.835 -4.504 9.480 1.00 98.19 376 PHE A C 1
ATOM 2945 O O . PHE A 1 376 ? -14.653 -5.660 9.106 1.00 98.19 376 PHE A O 1
ATOM 2952 N N . PHE A 1 377 ? -15.324 -4.245 10.697 1.00 97.50 377 PHE A N 1
ATOM 2953 C CA . PHE A 1 377 ? -15.689 -5.310 11.640 1.00 97.50 377 PHE A CA 1
ATOM 2954 C C . PHE A 1 377 ? -16.882 -6.135 11.158 1.00 97.50 377 PHE A C 1
ATOM 2956 O O . PHE A 1 377 ? -16.906 -7.348 11.378 1.00 97.50 377 PHE A O 1
ATOM 2963 N N . ASP A 1 378 ? -17.845 -5.522 10.475 1.00 95.44 378 ASP A N 1
ATOM 2964 C CA . ASP A 1 378 ? -18.944 -6.241 9.831 1.00 95.44 378 ASP A CA 1
ATOM 2965 C C . ASP A 1 378 ? -18.425 -7.138 8.699 1.00 95.44 378 ASP A C 1
ATOM 2967 O O . ASP A 1 378 ? -18.798 -8.313 8.623 1.00 95.44 378 ASP A O 1
ATOM 2971 N N . LEU A 1 379 ? -17.478 -6.646 7.889 1.00 96.38 379 LEU A N 1
ATOM 2972 C CA . LEU A 1 379 ? -16.800 -7.458 6.876 1.00 96.38 379 LEU A CA 1
ATOM 2973 C C . LEU A 1 379 ? -16.028 -8.631 7.500 1.00 96.38 379 LEU A C 1
ATOM 2975 O O . LEU A 1 379 ? -16.131 -9.748 6.997 1.00 96.38 379 LEU A O 1
ATOM 2979 N N . LEU A 1 380 ? -15.286 -8.419 8.594 1.00 97.12 380 LEU A N 1
ATOM 2980 C CA . LEU A 1 380 ? -14.571 -9.496 9.294 1.00 97.12 380 LEU A CA 1
ATOM 2981 C C . LEU A 1 380 ? -15.539 -10.557 9.830 1.00 97.12 380 LEU A C 1
ATOM 2983 O O . LEU A 1 380 ? -15.298 -11.752 9.668 1.00 97.12 380 LEU A O 1
ATOM 2987 N N . GLN A 1 381 ? -16.647 -10.138 10.445 1.00 94.25 381 GLN A N 1
ATOM 2988 C CA . GLN A 1 381 ? -17.657 -11.067 10.950 1.00 94.25 381 GLN A CA 1
ATOM 2989 C C . GLN A 1 381 ? -18.273 -11.897 9.817 1.00 94.25 381 GLN A C 1
ATOM 2991 O O . GLN A 1 381 ? -18.473 -13.107 9.950 1.00 94.25 381 GLN A O 1
ATOM 2996 N N . TRP A 1 382 ? -18.534 -11.256 8.680 1.00 93.38 382 TRP A N 1
ATOM 2997 C CA . TRP A 1 382 ? -19.114 -11.905 7.516 1.00 93.38 382 TRP A CA 1
ATOM 2998 C C . TRP A 1 382 ? -18.134 -12.858 6.811 1.00 93.38 382 TRP A C 1
ATOM 3000 O O . TRP A 1 382 ? -18.493 -13.997 6.512 1.00 93.38 382 TRP A O 1
ATOM 3010 N N . ALA A 1 383 ? -16.887 -12.436 6.588 1.00 95.00 383 ALA A N 1
ATOM 3011 C CA . ALA A 1 383 ? -15.893 -13.186 5.820 1.00 95.00 383 ALA A CA 1
ATOM 3012 C C . ALA A 1 383 ? -15.230 -14.324 6.616 1.00 95.00 383 ALA A C 1
ATOM 3014 O O . ALA A 1 383 ? -14.867 -15.346 6.038 1.00 95.00 383 ALA A O 1
ATOM 3015 N N . LEU A 1 384 ? -15.085 -14.196 7.941 1.00 94.75 384 LEU A N 1
ATOM 3016 C CA . LEU A 1 384 ? -14.271 -15.119 8.745 1.00 94.75 384 LEU A CA 1
ATOM 3017 C C . LEU A 1 384 ? -15.103 -16.168 9.492 1.00 94.75 384 LEU A C 1
ATOM 3019 O O . LEU A 1 384 ? -16.085 -15.785 10.132 1.00 94.75 384 LEU A O 1
ATOM 3023 N N . PRO A 1 385 ? -14.710 -17.459 9.490 1.00 89.94 385 PRO A N 1
ATOM 3024 C CA . PRO A 1 385 ? -15.421 -18.495 10.234 1.00 89.94 385 PRO A CA 1
ATOM 3025 C C . PRO A 1 385 ? -15.545 -18.159 11.733 1.00 89.94 385 PRO A C 1
ATOM 3027 O O . PRO A 1 385 ? -14.567 -17.660 12.314 1.00 89.94 385 PRO A O 1
ATOM 3030 N N . PRO A 1 386 ? -16.697 -18.448 12.373 1.00 90.12 386 PRO A N 1
ATOM 3031 C CA . PRO A 1 386 ? -16.932 -18.139 13.784 1.00 90.12 386 PRO A CA 1
ATOM 3032 C C . PRO A 1 386 ? -15.936 -18.756 14.765 1.00 90.12 386 PRO A C 1
ATOM 3034 O O . PRO A 1 386 ? -15.717 -18.241 15.853 1.00 90.12 386 PRO A O 1
ATOM 3037 N N . GLU A 1 387 ? -15.290 -19.851 14.381 1.00 91.06 387 GLU A N 1
ATOM 3038 C CA . GLU A 1 387 ? -14.315 -20.558 15.206 1.00 91.06 387 GLU A CA 1
ATOM 3039 C C . GLU A 1 387 ? -12.976 -19.806 15.300 1.00 91.06 387 GLU A C 1
ATOM 3041 O O . GLU A 1 387 ? -12.127 -20.122 16.138 1.00 91.06 387 GLU A O 1
ATOM 3046 N N . THR A 1 388 ? -12.755 -18.808 14.439 1.00 94.50 388 THR A N 1
ATOM 3047 C CA . THR A 1 388 ? -11.485 -18.085 14.380 1.00 94.50 388 THR A CA 1
ATOM 3048 C C . THR A 1 388 ? -11.383 -17.023 15.473 1.00 94.50 388 THR A C 1
ATOM 3050 O O . THR A 1 388 ? -12.312 -16.268 15.759 1.00 94.50 388 THR A O 1
ATOM 3053 N N . LYS A 1 389 ? -10.185 -16.886 16.054 1.00 95.50 389 LYS A N 1
ATOM 3054 C CA . LYS A 1 389 ? -9.911 -15.872 17.090 1.00 95.50 389 LYS A CA 1
ATOM 3055 C C . LYS A 1 389 ? -10.082 -14.433 16.569 1.00 95.50 389 LYS A C 1
ATOM 3057 O O . LYS A 1 389 ? -10.344 -13.536 17.360 1.00 95.50 389 LYS A O 1
ATOM 3062 N N . VAL A 1 390 ? -9.921 -14.208 15.261 1.00 96.88 390 VAL A N 1
ATOM 3063 C CA . VAL A 1 390 ? -10.127 -12.893 14.626 1.00 96.88 390 VAL A CA 1
ATOM 3064 C C . VAL A 1 390 ? -11.620 -12.565 14.522 1.00 96.88 390 VAL A C 1
ATOM 3066 O O . VAL A 1 390 ? -12.001 -11.437 14.824 1.00 96.88 390 VAL A O 1
ATOM 3069 N N . HIS A 1 391 ? -12.468 -13.542 14.172 1.00 96.62 391 HIS A N 1
ATOM 3070 C CA . HIS A 1 391 ? -13.921 -13.358 14.154 1.00 96.62 391 HIS A CA 1
ATOM 3071 C C . HIS A 1 391 ? -14.460 -12.988 15.540 1.00 96.62 391 HIS A C 1
ATOM 3073 O O . HIS A 1 391 ? -15.156 -11.987 15.670 1.00 96.62 391 HIS A O 1
ATOM 3079 N N . ASN A 1 392 ? -14.065 -13.728 16.582 1.00 96.62 392 ASN A N 1
ATOM 3080 C CA . ASN A 1 392 ? -14.497 -13.455 17.958 1.00 96.62 392 ASN A CA 1
ATOM 3081 C C . ASN A 1 392 ? -14.110 -12.042 18.423 1.00 96.62 392 ASN A C 1
ATOM 3083 O O . ASN A 1 392 ? -14.883 -11.375 19.107 1.00 96.62 392 ASN A O 1
ATOM 3087 N N . LEU A 1 393 ? -12.918 -11.571 18.039 1.00 97.94 393 LEU A N 1
ATOM 3088 C CA . LEU A 1 393 ? -12.484 -10.204 18.321 1.00 97.94 393 LEU A CA 1
ATOM 3089 C C . LEU A 1 393 ? -13.372 -9.173 17.612 1.00 97.94 393 LEU A C 1
ATOM 3091 O O . LEU A 1 393 ? -13.805 -8.211 18.244 1.00 97.94 393 LEU A O 1
ATOM 3095 N N . ALA A 1 394 ? -13.653 -9.367 16.321 1.00 97.75 394 ALA A N 1
ATOM 3096 C CA . ALA A 1 394 ? -14.521 -8.472 15.557 1.00 97.75 394 ALA A CA 1
ATOM 3097 C C . ALA A 1 394 ? -15.952 -8.441 16.119 1.00 97.75 394 ALA A C 1
ATOM 3099 O O . ALA A 1 394 ? -16.531 -7.368 16.265 1.00 97.75 394 ALA A O 1
ATOM 3100 N N . GLU A 1 395 ? -16.500 -9.597 16.499 1.00 96.75 395 GLU A N 1
ATOM 3101 C CA . GLU A 1 395 ? -17.830 -9.707 17.099 1.00 96.75 395 GLU A CA 1
ATOM 3102 C C . GLU A 1 395 ? -17.920 -8.949 18.437 1.00 96.75 395 GLU A C 1
ATOM 3104 O O . GLU A 1 395 ? -18.858 -8.181 18.660 1.00 96.75 395 GLU A O 1
ATOM 3109 N N . ASP A 1 396 ? -16.924 -9.100 19.317 1.00 98.12 396 ASP A N 1
ATOM 3110 C CA . ASP A 1 396 ? -16.874 -8.380 20.595 1.00 98.12 396 ASP A CA 1
ATOM 3111 C C . ASP A 1 396 ? -16.720 -6.861 20.411 1.00 98.12 396 ASP A C 1
ATOM 3113 O O . ASP A 1 396 ? -17.339 -6.082 21.145 1.00 98.12 396 ASP A O 1
ATOM 3117 N N . LEU A 1 397 ? -15.926 -6.428 19.424 1.00 97.81 397 LEU A N 1
ATOM 3118 C CA . LEU A 1 397 ? -15.786 -5.014 19.062 1.00 97.81 397 LEU A CA 1
ATOM 3119 C C . LEU A 1 397 ? -17.108 -4.435 18.543 1.00 97.81 397 LEU A C 1
ATOM 3121 O O . LEU A 1 397 ? -17.461 -3.308 18.893 1.00 97.81 397 LEU A O 1
ATOM 3125 N N . SER A 1 398 ? -17.869 -5.196 17.761 1.00 97.19 398 SER A N 1
ATOM 3126 C CA . SER A 1 398 ? -19.185 -4.774 17.274 1.00 97.19 398 SER A CA 1
ATOM 3127 C C . SER A 1 398 ? -20.231 -4.727 18.393 1.00 97.19 398 SER A C 1
ATOM 3129 O O . SER A 1 398 ? -20.986 -3.758 18.493 1.00 97.19 398 SER A O 1
ATOM 3131 N N . LYS A 1 399 ? -20.245 -5.721 19.293 1.00 97.38 399 LYS A N 1
ATOM 3132 C CA . LYS A 1 399 ? -21.177 -5.785 20.435 1.00 97.38 399 LYS A CA 1
ATOM 3133 C C . LYS A 1 399 ? -20.963 -4.655 21.445 1.00 97.38 399 LYS A C 1
ATOM 3135 O O . LYS A 1 399 ? -21.939 -4.077 21.919 1.00 97.38 399 LYS A O 1
ATOM 3140 N N . ASP A 1 400 ? -19.713 -4.313 21.766 1.00 97.50 400 ASP A N 1
ATOM 3141 C CA . ASP A 1 400 ? -19.367 -3.220 22.694 1.00 97.50 400 ASP A CA 1
ATOM 3142 C C . ASP A 1 400 ? -18.930 -1.944 21.944 1.00 97.50 400 ASP A C 1
ATOM 3144 O O . ASP A 1 400 ? -18.039 -1.201 22.369 1.00 97.50 400 ASP A O 1
ATOM 3148 N N . ALA A 1 401 ? -19.593 -1.663 20.814 1.00 97.12 401 ALA A N 1
ATOM 3149 C CA . ALA A 1 401 ? -19.353 -0.480 19.992 1.00 97.12 401 ALA A CA 1
ATOM 3150 C C . ALA A 1 401 ? -19.450 0.831 20.780 1.00 97.12 401 ALA A C 1
ATOM 3152 O O . ALA A 1 401 ? -18.637 1.735 20.603 1.00 97.12 401 ALA A O 1
ATOM 3153 N N . ALA A 1 402 ? -20.428 0.939 21.679 1.00 97.12 402 ALA A N 1
ATOM 3154 C CA . ALA A 1 402 ? -20.602 2.127 22.509 1.00 97.12 402 ALA A CA 1
ATOM 3155 C C . ALA A 1 402 ? -19.416 2.352 23.463 1.00 97.12 402 ALA A C 1
ATOM 3157 O O . ALA A 1 402 ? -19.021 3.499 23.692 1.00 97.12 402 ALA A O 1
ATOM 3158 N N . GLY A 1 403 ? -18.836 1.275 24.006 1.00 96.81 403 GLY A N 1
ATOM 3159 C CA . GLY A 1 403 ? -17.714 1.340 24.934 1.00 96.81 403 GLY A CA 1
ATOM 3160 C C . GLY A 1 403 ? -16.447 1.861 24.271 1.00 96.81 403 GLY A C 1
ATOM 3161 O O . GLY A 1 403 ? -15.867 2.841 24.748 1.00 96.81 403 GLY A O 1
ATOM 3162 N N . TRP A 1 404 ? -16.034 1.250 23.157 1.00 97.38 404 TRP A N 1
ATOM 3163 C CA . TRP A 1 404 ? -14.801 1.662 22.486 1.00 97.38 404 TRP A CA 1
ATOM 3164 C C . TRP A 1 404 ? -14.944 2.978 21.723 1.00 97.38 404 TRP A C 1
ATOM 3166 O O . TRP A 1 404 ? -13.990 3.739 21.697 1.00 97.38 404 TRP A O 1
ATOM 3176 N N . LYS A 1 405 ? -16.119 3.338 21.190 1.00 97.31 405 LYS A N 1
ATOM 3177 C CA . LYS A 1 405 ? -16.316 4.665 20.564 1.00 97.31 405 LYS A CA 1
ATOM 3178 C C . LYS A 1 405 ? -16.159 5.810 21.566 1.00 97.31 405 LYS A C 1
ATOM 3180 O O . LYS A 1 405 ? -15.777 6.913 21.190 1.00 97.31 405 LYS A O 1
ATOM 3185 N N . LYS A 1 406 ? -16.460 5.560 22.845 1.00 97.38 406 LYS A N 1
ATOM 3186 C CA . LYS A 1 406 ? -16.412 6.578 23.899 1.00 97.38 406 LYS A CA 1
ATOM 3187 C C . LYS A 1 406 ? -14.998 6.833 24.416 1.00 97.38 406 LYS A C 1
ATOM 3189 O O . LYS A 1 406 ? -14.681 7.974 24.744 1.00 97.38 406 LYS A O 1
ATOM 3194 N N . SER A 1 407 ? -14.168 5.799 24.578 1.00 97.62 407 SER A N 1
ATOM 3195 C CA . SER A 1 407 ? -12.859 5.971 25.216 1.00 97.62 407 SER A CA 1
ATOM 3196 C C . SER A 1 407 ? -11.854 4.861 24.906 1.00 97.62 407 SER A C 1
ATOM 3198 O O . SER A 1 407 ? -12.211 3.694 24.733 1.00 97.62 407 SER A O 1
ATOM 3200 N N . LYS A 1 408 ? -10.561 5.220 24.937 1.00 97.00 408 LYS A N 1
ATOM 3201 C CA . LYS A 1 408 ? -9.446 4.274 24.773 1.00 97.00 408 LYS A CA 1
ATOM 3202 C C . LYS A 1 408 ? -9.475 3.144 25.813 1.00 97.00 408 LYS A C 1
ATOM 3204 O O . LYS A 1 408 ? -9.329 1.994 25.409 1.00 97.00 408 LYS A O 1
ATOM 3209 N N . PRO A 1 409 ? -9.732 3.394 27.116 1.00 97.69 409 PRO A N 1
ATOM 3210 C CA . PRO A 1 409 ? -9.911 2.312 28.087 1.00 97.69 409 PRO A CA 1
ATOM 3211 C C . PRO A 1 409 ? -11.052 1.347 27.734 1.00 97.69 409 PRO A C 1
ATOM 3213 O O . PRO A 1 409 ? -10.943 0.157 28.019 1.00 97.69 409 PRO A O 1
ATOM 3216 N N . GLY A 1 410 ? -12.123 1.836 27.095 1.00 97.88 410 GLY A N 1
ATOM 3217 C CA . GLY A 1 410 ? -13.209 0.998 26.584 1.00 97.88 410 GLY A CA 1
ATOM 3218 C C . GLY A 1 410 ? -12.724 0.007 25.527 1.00 97.88 410 GLY A C 1
ATOM 3219 O O . GLY A 1 410 ? -12.988 -1.186 25.661 1.00 97.88 410 GLY A O 1
ATOM 3220 N N . LEU A 1 411 ? -11.943 0.473 24.543 1.00 97.50 411 LEU A N 1
ATOM 3221 C CA . LEU A 1 411 ? -11.296 -0.402 23.557 1.00 97.50 411 LEU A CA 1
ATOM 3222 C C . LEU A 1 411 ? -10.361 -1.408 24.229 1.00 97.50 411 LEU A C 1
ATOM 3224 O O . LEU A 1 411 ? -10.477 -2.608 24.002 1.00 97.50 411 LEU A O 1
ATOM 3228 N N . LEU A 1 412 ? -9.445 -0.928 25.071 1.00 96.69 412 LEU A N 1
ATOM 3229 C CA . LEU A 1 412 ? -8.429 -1.772 25.700 1.00 96.69 412 LEU A CA 1
ATOM 3230 C C . LEU A 1 412 ? -9.043 -2.889 26.553 1.00 96.69 412 LEU A C 1
ATOM 3232 O O . LEU A 1 412 ? -8.540 -4.007 26.540 1.00 96.69 412 LEU A O 1
ATOM 3236 N N . ARG A 1 413 ? -10.173 -2.627 27.222 1.00 97.56 413 ARG A N 1
ATOM 3237 C CA . ARG A 1 413 ? -10.939 -3.645 27.957 1.00 97.56 413 ARG A CA 1
ATOM 3238 C C . ARG A 1 413 ? -11.452 -4.769 27.053 1.00 97.56 413 ARG A C 1
ATOM 3240 O O . ARG A 1 413 ? -11.523 -5.910 27.497 1.00 97.56 413 ARG A O 1
ATOM 3247 N N . ILE A 1 414 ? -11.846 -4.459 25.817 1.00 97.75 414 ILE A N 1
ATOM 3248 C CA . ILE A 1 414 ? -12.257 -5.477 24.841 1.00 97.75 414 ILE A CA 1
ATOM 3249 C C . ILE A 1 414 ? -11.027 -6.274 24.397 1.00 97.75 414 ILE A C 1
ATOM 3251 O O . ILE A 1 414 ? -11.062 -7.500 24.413 1.00 97.75 414 ILE A O 1
ATOM 3255 N N . LEU A 1 415 ? -9.922 -5.593 24.075 1.00 96.81 415 LEU A N 1
ATOM 3256 C CA . LEU A 1 415 ? -8.691 -6.236 23.604 1.00 96.81 415 LEU A CA 1
ATOM 3257 C C . LEU A 1 415 ? -8.062 -7.174 24.649 1.00 96.81 415 LEU A C 1
ATOM 3259 O O . LEU A 1 415 ? -7.597 -8.248 24.272 1.00 96.81 415 LEU A O 1
ATOM 3263 N N . ASP A 1 416 ? -8.116 -6.826 25.942 1.00 96.19 416 ASP A N 1
ATOM 3264 C CA . ASP A 1 416 ? -7.590 -7.636 27.062 1.00 96.19 416 ASP A CA 1
ATOM 3265 C C . ASP A 1 416 ? -8.251 -9.028 27.149 1.00 96.19 416 ASP A C 1
ATOM 3267 O O . ASP A 1 416 ? -7.642 -9.981 27.628 1.00 96.19 416 ASP A O 1
ATOM 3271 N N . LYS A 1 417 ? -9.479 -9.186 26.623 1.00 96.69 417 LYS A N 1
ATOM 3272 C CA . LYS A 1 417 ? -10.157 -10.494 26.527 1.00 96.69 417 LYS A CA 1
ATOM 3273 C C . LYS A 1 417 ? -9.540 -11.414 25.470 1.00 96.69 417 LYS A C 1
ATOM 3275 O O . LYS A 1 417 ? -9.676 -12.631 25.560 1.00 96.69 417 LYS A O 1
ATOM 3280 N N . HIS A 1 418 ? -8.897 -10.839 24.452 1.00 95.69 418 HIS A N 1
ATOM 3281 C CA . HIS A 1 418 ? -8.399 -11.553 23.268 1.00 95.69 418 HIS A CA 1
ATOM 3282 C C . HIS A 1 418 ? -6.881 -11.711 23.254 1.00 95.69 418 HIS A C 1
ATOM 3284 O O . HIS A 1 418 ? -6.360 -12.620 22.594 1.00 95.69 418 HIS A O 1
ATOM 3290 N N . THR A 1 419 ? -6.163 -10.818 23.931 1.00 93.19 419 THR A N 1
ATOM 3291 C CA . THR A 1 419 ? -4.714 -10.882 24.109 1.00 93.19 419 THR A CA 1
ATOM 3292 C C . THR A 1 419 ? -4.276 -9.998 25.271 1.00 93.19 419 THR A C 1
ATOM 3294 O O . THR A 1 419 ? -4.891 -8.972 25.550 1.00 93.19 419 THR A O 1
ATOM 3297 N N . ASP A 1 420 ? -3.145 -10.333 25.884 1.00 89.06 420 ASP A N 1
ATOM 3298 C CA . ASP A 1 420 ? -2.470 -9.428 26.811 1.00 89.06 420 ASP A CA 1
ATOM 3299 C C . ASP A 1 420 ? -1.730 -8.346 26.010 1.00 89.06 420 ASP A C 1
ATOM 3301 O O . ASP A 1 420 ? -0.543 -8.470 25.711 1.00 89.06 420 ASP A O 1
ATOM 3305 N N . TYR A 1 421 ? -2.452 -7.299 25.602 1.00 85.75 421 TYR A N 1
ATOM 3306 C CA . TYR A 1 421 ? -1.917 -6.222 24.755 1.00 85.75 421 TYR A CA 1
ATOM 3307 C C . TYR A 1 421 ? -0.849 -5.375 25.470 1.00 85.75 421 TYR A C 1
ATOM 3309 O O . TYR A 1 421 ? -0.160 -4.580 24.832 1.00 85.75 421 TYR A O 1
ATOM 3317 N N . ARG A 1 422 ? -0.723 -5.512 26.800 1.00 87.06 422 ARG A N 1
ATOM 3318 C CA . ARG A 1 422 ? 0.326 -4.859 27.596 1.00 87.06 422 ARG A CA 1
ATOM 3319 C C . ARG A 1 422 ? 1.674 -5.546 27.413 1.00 87.06 422 ARG A C 1
ATOM 3321 O O . ARG A 1 422 ? 2.710 -4.914 27.615 1.00 87.06 422 ARG A O 1
ATOM 3328 N N . LYS A 1 423 ? 1.677 -6.824 27.029 1.00 90.62 423 LYS A N 1
ATOM 3329 C CA . LYS A 1 423 ? 2.896 -7.525 26.637 1.00 90.62 423 LYS A CA 1
ATOM 3330 C C . LYS A 1 423 ? 3.284 -7.135 25.219 1.00 90.62 423 LYS A C 1
ATOM 3332 O O . LYS A 1 423 ? 2.444 -6.875 24.361 1.00 90.62 423 LYS A O 1
ATOM 3337 N N . LYS A 1 424 ? 4.594 -7.131 24.967 1.00 89.38 424 LYS A N 1
ATOM 3338 C CA . LYS A 1 424 ? 5.144 -6.978 23.621 1.00 89.38 424 LYS A CA 1
ATOM 3339 C C . LYS A 1 424 ? 4.477 -7.996 22.695 1.00 89.38 424 LYS A C 1
ATOM 3341 O O . LYS A 1 424 ? 4.468 -9.185 23.007 1.00 89.38 424 LYS A O 1
ATOM 3346 N N . GLN A 1 425 ? 3.948 -7.522 21.567 1.00 91.56 425 GLN A N 1
ATOM 3347 C CA . GLN A 1 425 ? 3.310 -8.388 20.585 1.00 91.56 425 GLN A CA 1
ATOM 3348 C C . GLN A 1 425 ? 4.305 -9.456 20.118 1.00 91.56 425 GLN A C 1
ATOM 3350 O O . GLN A 1 425 ? 5.381 -9.139 19.603 1.00 91.56 425 GLN A O 1
ATOM 3355 N N . ILE A 1 426 ? 3.936 -10.716 20.327 1.00 92.31 426 ILE A N 1
ATOM 3356 C CA . ILE A 1 426 ? 4.688 -11.871 19.844 1.00 92.31 426 ILE A CA 1
ATOM 3357 C C . ILE A 1 426 ? 4.163 -12.179 18.443 1.00 92.31 426 ILE A C 1
ATOM 3359 O O . ILE A 1 426 ? 2.954 -12.134 18.211 1.00 92.31 426 ILE A O 1
ATOM 3363 N N . TRP A 1 427 ? 5.075 -12.445 17.516 1.00 94.94 427 TRP A N 1
ATOM 3364 C CA . TRP A 1 427 ? 4.778 -12.871 16.150 1.00 94.94 427 TRP A CA 1
ATOM 3365 C C . TRP A 1 427 ? 5.120 -14.351 16.022 1.00 94.94 427 TRP A C 1
ATOM 3367 O O . TRP A 1 427 ? 6.043 -14.823 16.688 1.00 94.94 427 TRP A O 1
ATOM 3377 N N . SER A 1 428 ? 4.408 -15.083 15.167 1.00 94.69 428 SER A N 1
ATOM 3378 C CA . SER A 1 428 ? 4.815 -16.444 14.817 1.00 94.69 428 SER A CA 1
ATOM 3379 C C . SER A 1 428 ? 6.177 -16.431 14.119 1.00 94.69 428 SER A C 1
ATOM 3381 O O . SER A 1 428 ? 6.604 -15.395 13.609 1.00 94.69 428 SER A O 1
ATOM 3383 N N . SER A 1 429 ? 6.848 -17.581 14.016 1.00 92.44 429 SER A N 1
ATOM 3384 C CA . SER A 1 429 ? 8.121 -17.691 13.287 1.00 92.44 429 SER A CA 1
ATOM 3385 C C . SER A 1 429 ? 8.043 -17.160 11.847 1.00 92.44 429 SER A C 1
ATOM 3387 O O . SER A 1 429 ? 9.026 -16.609 11.353 1.00 92.44 429 SER A O 1
ATOM 3389 N N . ARG A 1 430 ? 6.865 -17.227 11.203 1.00 91.44 430 ARG A N 1
ATOM 3390 C CA . ARG A 1 430 ? 6.630 -16.708 9.844 1.00 91.44 430 ARG A CA 1
ATOM 3391 C C . ARG A 1 430 ? 6.789 -15.195 9.767 1.00 91.44 430 ARG A C 1
ATOM 3393 O O . ARG A 1 430 ? 7.490 -14.703 8.889 1.00 91.44 430 ARG A O 1
ATOM 3400 N N . CYS A 1 431 ? 6.157 -14.463 10.682 1.00 94.38 431 CYS A N 1
ATOM 3401 C CA . CYS A 1 431 ? 6.223 -13.002 10.699 1.00 94.38 431 CYS A CA 1
ATOM 3402 C C . CYS A 1 431 ? 7.351 -12.455 11.589 1.00 94.38 431 CYS A C 1
ATOM 3404 O O . CYS A 1 431 ? 7.731 -11.293 11.445 1.00 94.38 431 CYS A O 1
ATOM 3406 N N . ALA A 1 432 ? 7.923 -13.276 12.473 1.00 92.25 432 ALA A N 1
ATOM 3407 C CA . ALA A 1 432 ? 9.097 -12.939 13.274 1.00 92.25 432 ALA A CA 1
ATOM 3408 C C . ALA A 1 432 ? 10.395 -12.988 12.455 1.00 92.25 432 ALA A C 1
ATOM 3410 O O . ALA A 1 432 ? 11.347 -12.278 12.783 1.00 92.25 432 ALA A O 1
ATOM 3411 N N . ALA A 1 433 ? 10.449 -13.800 11.392 1.00 83.88 433 ALA A N 1
ATOM 3412 C CA . ALA A 1 433 ? 11.597 -13.847 10.499 1.00 83.88 433 ALA A CA 1
ATOM 3413 C C . ALA A 1 433 ? 11.794 -12.491 9.787 1.00 83.88 433 ALA A C 1
ATOM 3415 O O . ALA A 1 433 ? 10.957 -12.022 9.015 1.00 83.88 433 ALA A O 1
ATOM 3416 N N . GLY A 1 434 ? 12.933 -11.844 10.050 1.00 73.50 434 GLY A N 1
ATOM 3417 C CA . GLY A 1 434 ? 13.282 -10.549 9.464 1.00 73.50 434 GLY A CA 1
ATOM 3418 C C . GLY A 1 434 ? 12.531 -9.362 10.084 1.00 73.50 434 GLY A C 1
ATOM 3419 O O . GLY A 1 434 ? 12.353 -9.282 11.295 1.00 73.50 434 GLY A O 1
ATOM 3420 N N . ALA A 1 435 ? 12.143 -8.394 9.249 1.00 68.56 435 ALA A N 1
ATOM 3421 C CA . ALA A 1 435 ? 11.423 -7.177 9.651 1.00 68.56 435 ALA A CA 1
ATOM 3422 C C . ALA A 1 435 ? 9.915 -7.240 9.317 1.00 68.56 435 ALA A C 1
ATOM 3424 O O . ALA A 1 435 ? 9.273 -6.202 9.175 1.00 68.56 435 ALA A O 1
ATOM 3425 N N . GLY A 1 436 ? 9.366 -8.449 9.131 1.00 80.44 436 GLY A N 1
ATOM 3426 C CA . GLY A 1 436 ? 8.003 -8.663 8.635 1.00 80.44 436 GLY A CA 1
ATOM 3427 C C . GLY A 1 436 ? 6.922 -8.179 9.603 1.00 80.44 436 GLY A C 1
ATOM 3428 O O . GLY A 1 436 ? 6.083 -7.367 9.212 1.00 80.44 436 GLY A O 1
ATOM 3429 N N . GLY A 1 437 ? 6.966 -8.659 10.852 1.00 94.56 437 GLY A N 1
ATOM 3430 C CA . GLY A 1 437 ? 6.125 -8.255 11.985 1.00 94.56 437 GLY A CA 1
ATOM 3431 C C . GLY A 1 437 ? 4.707 -7.838 11.592 1.00 94.56 437 GLY A C 1
ATOM 3432 O O . GLY A 1 437 ? 3.968 -8.598 10.966 1.00 94.56 437 GLY A O 1
ATOM 3433 N N . TYR A 1 438 ? 4.377 -6.580 11.898 1.00 96.12 438 TYR A N 1
ATOM 3434 C CA . TYR A 1 438 ? 3.088 -5.956 11.596 1.00 96.12 438 TYR A CA 1
ATOM 3435 C C . TYR A 1 438 ? 2.645 -6.103 10.138 1.00 96.12 438 TYR A C 1
ATOM 3437 O O . TYR A 1 438 ? 1.502 -6.480 9.878 1.00 96.12 438 TYR A O 1
ATOM 3445 N N . SER A 1 439 ? 3.534 -5.822 9.183 1.00 95.56 439 SER A N 1
ATOM 3446 C CA . SER A 1 439 ? 3.174 -5.836 7.761 1.00 95.56 439 SER A CA 1
ATOM 3447 C C . SER A 1 439 ? 2.841 -7.254 7.293 1.00 95.56 439 SER A C 1
ATOM 3449 O O . SER A 1 439 ? 1.875 -7.445 6.564 1.00 95.56 439 SER A O 1
ATOM 3451 N N . CYS A 1 440 ? 3.593 -8.254 7.762 1.00 96.19 440 CYS A N 1
ATOM 3452 C CA . CYS A 1 440 ? 3.344 -9.666 7.466 1.00 96.19 440 CYS A CA 1
ATOM 3453 C C . CYS A 1 440 ? 1.993 -10.150 8.023 1.00 96.19 440 CYS A C 1
ATOM 3455 O O . CYS A 1 440 ? 1.208 -10.777 7.306 1.00 96.19 440 CYS A O 1
ATOM 3457 N N . GLY A 1 441 ? 1.679 -9.811 9.278 1.00 97.06 441 GLY A N 1
ATOM 3458 C CA . GLY A 1 441 ? 0.386 -10.158 9.867 1.00 97.06 441 GLY A CA 1
ATOM 3459 C C . GLY A 1 441 ? -0.780 -9.415 9.210 1.00 97.06 441 GLY A C 1
ATOM 3460 O O . GLY A 1 441 ? -1.842 -9.998 9.007 1.00 97.06 441 GLY A O 1
ATOM 3461 N N . LEU A 1 442 ? -0.580 -8.164 8.778 1.00 97.62 442 LEU A N 1
ATOM 3462 C CA . LEU A 1 442 ? -1.625 -7.411 8.090 1.00 97.62 442 LEU A CA 1
ATOM 3463 C C . LEU A 1 442 ? -1.923 -8.013 6.716 1.00 97.62 442 LEU A C 1
ATOM 3465 O O . LEU A 1 442 ? -3.086 -8.225 6.401 1.00 97.62 442 LEU A O 1
ATOM 3469 N N . TRP A 1 443 ? -0.900 -8.360 5.930 1.00 97.25 443 TRP A N 1
ATOM 3470 C CA . TRP A 1 443 ? -1.108 -9.084 4.673 1.00 97.25 443 TRP A CA 1
ATOM 3471 C C . TRP A 1 443 ? -1.834 -10.408 4.888 1.00 97.25 443 TRP A C 1
ATOM 3473 O O . TRP A 1 443 ? -2.738 -10.730 4.122 1.00 97.25 443 TRP A O 1
ATOM 3483 N N . SER A 1 444 ? -1.500 -11.135 5.959 1.00 97.12 444 SER A N 1
ATOM 3484 C CA . SER A 1 444 ? -2.236 -12.346 6.337 1.00 97.12 444 SER A CA 1
ATOM 3485 C C . SER A 1 444 ? -3.719 -12.036 6.566 1.00 97.12 444 SER A C 1
ATOM 3487 O O . SER A 1 444 ? -4.568 -12.710 5.997 1.00 97.12 444 SER A O 1
ATOM 3489 N N . LEU A 1 445 ? -4.048 -10.975 7.314 1.00 98.06 445 LEU A N 1
ATOM 3490 C CA . LEU A 1 445 ? -5.436 -10.548 7.519 1.00 98.06 445 LEU A CA 1
ATOM 3491 C C . LEU A 1 445 ? -6.153 -10.237 6.195 1.00 98.06 445 LEU A C 1
ATOM 3493 O O . LEU A 1 445 ? -7.269 -10.710 5.997 1.00 98.06 445 LEU A O 1
ATOM 3497 N N . LEU A 1 446 ? -5.524 -9.484 5.288 1.00 98.00 446 LEU A N 1
ATOM 3498 C CA . LEU A 1 446 ? -6.135 -9.109 4.006 1.00 98.00 446 LEU A CA 1
ATOM 3499 C C . LEU A 1 446 ? -6.427 -10.331 3.124 1.00 98.00 446 LEU A C 1
ATOM 3501 O O . LEU A 1 446 ? -7.526 -10.446 2.576 1.00 98.00 446 LEU A O 1
ATOM 3505 N N . HIS A 1 447 ? -5.482 -11.272 3.040 1.00 97.88 447 HIS A N 1
ATOM 3506 C CA . HIS A 1 447 ? -5.659 -12.518 2.289 1.00 97.88 447 HIS A CA 1
ATOM 3507 C C . HIS A 1 447 ? -6.785 -13.371 2.867 1.00 97.88 447 HIS A C 1
ATOM 3509 O O . HIS A 1 447 ? -7.698 -13.738 2.129 1.00 97.88 447 HIS A O 1
ATOM 3515 N N . ILE A 1 448 ? -6.802 -13.592 4.187 1.00 97.56 448 ILE A N 1
ATOM 3516 C CA . ILE A 1 448 ? -7.867 -14.365 4.847 1.00 97.56 448 ILE A CA 1
ATOM 3517 C C . ILE A 1 448 ? -9.240 -13.729 4.578 1.00 97.56 448 ILE A C 1
ATOM 3519 O O . ILE A 1 448 ? -10.191 -14.439 4.260 1.00 97.56 448 ILE A O 1
ATOM 3523 N N . VAL A 1 449 ? -9.358 -12.399 4.680 1.00 98.06 449 VAL A N 1
ATOM 3524 C CA . VAL A 1 449 ? -10.626 -11.695 4.426 1.00 98.06 449 VAL A CA 1
ATOM 3525 C C . VAL A 1 449 ? -11.067 -11.860 2.974 1.00 98.06 449 VAL A C 1
ATOM 3527 O O . VAL A 1 449 ? -12.224 -12.192 2.734 1.00 98.06 449 VAL A O 1
ATOM 3530 N N . SER A 1 450 ? -10.166 -11.679 2.007 1.00 97.56 450 SER A N 1
ATOM 3531 C CA . SER A 1 450 ? -10.511 -11.807 0.583 1.00 97.56 450 SER A CA 1
ATOM 3532 C C . SER A 1 450 ? -10.921 -13.227 0.175 1.00 97.56 450 SER A C 1
ATOM 3534 O O . SER A 1 450 ? -11.912 -13.390 -0.535 1.00 97.56 450 SER A O 1
ATOM 3536 N N . VAL A 1 451 ? -10.240 -14.259 0.684 1.00 97.00 451 VAL A N 1
ATOM 3537 C CA . VAL A 1 451 ? -10.645 -15.664 0.504 1.00 97.00 451 VAL A CA 1
ATOM 3538 C C . VAL A 1 451 ? -11.969 -15.934 1.220 1.00 97.00 451 VAL A C 1
ATOM 3540 O O . VAL A 1 451 ? -12.859 -16.565 0.658 1.00 97.00 451 VAL A O 1
ATOM 3543 N N . GLY A 1 452 ? -12.149 -15.413 2.436 1.00 95.88 452 GLY A N 1
ATOM 3544 C CA . GLY A 1 452 ? -13.396 -15.531 3.190 1.00 95.88 452 GLY A CA 1
ATOM 3545 C C . GLY A 1 452 ? -14.597 -14.944 2.446 1.00 95.88 452 GLY A C 1
ATOM 3546 O O . GLY A 1 452 ? -15.667 -15.554 2.428 1.00 95.88 452 GLY A O 1
ATOM 3547 N N . VAL A 1 453 ? -14.407 -13.811 1.760 1.00 95.19 453 VAL A N 1
ATOM 3548 C CA . VAL A 1 453 ? -15.422 -13.217 0.879 1.00 95.19 453 VAL A CA 1
ATOM 3549 C C . VAL A 1 453 ? -15.788 -14.171 -0.252 1.00 95.19 453 VAL A C 1
ATOM 3551 O O . VAL A 1 453 ? -16.970 -14.434 -0.485 1.00 95.19 453 VAL A O 1
ATOM 3554 N N . ALA A 1 454 ? -14.777 -14.741 -0.904 1.00 94.31 454 ALA A N 1
ATOM 3555 C CA . ALA A 1 454 ? -14.961 -15.673 -2.003 1.00 94.31 454 ALA A CA 1
ATOM 3556 C C . ALA A 1 454 ? -15.629 -16.989 -1.576 1.00 94.31 454 ALA A C 1
ATOM 3558 O O . ALA A 1 454 ? -16.422 -17.549 -2.325 1.00 94.31 454 ALA A O 1
ATOM 3559 N N . GLU A 1 455 ? -15.384 -17.472 -0.361 1.00 93.44 455 GLU A N 1
ATOM 3560 C CA . GLU A 1 455 ? -15.919 -18.753 0.112 1.00 93.44 455 GLU A CA 1
ATOM 3561 C C . GLU A 1 455 ? -17.303 -18.632 0.760 1.00 93.44 455 GLU A C 1
ATOM 3563 O O . GLU A 1 455 ? -18.127 -19.542 0.652 1.00 93.44 455 GLU A O 1
ATOM 3568 N N . ARG A 1 456 ? -17.603 -17.506 1.417 1.00 90.69 456 ARG A N 1
ATOM 3569 C CA . ARG A 1 456 ? -18.84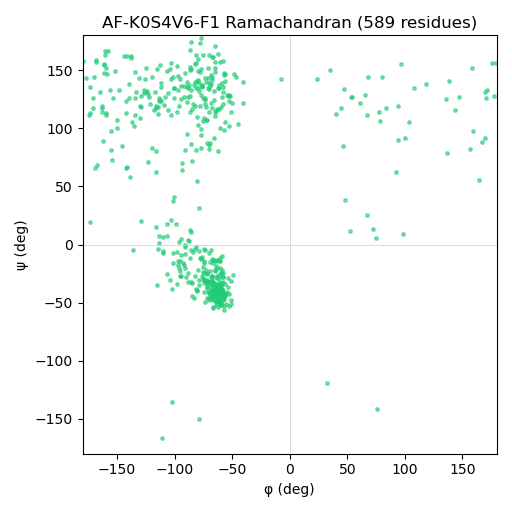3 -17.350 2.196 1.00 90.69 456 ARG A CA 1
ATOM 3570 C C . ARG A 1 456 ? -19.966 -16.620 1.473 1.00 90.69 456 ARG A C 1
ATOM 3572 O O . ARG A 1 456 ? -21.087 -16.630 1.986 1.00 90.69 456 ARG A O 1
ATOM 3579 N N . HIS A 1 457 ? -19.724 -16.077 0.277 1.00 88.25 457 HIS A N 1
ATOM 3580 C CA . HIS A 1 457 ? -20.740 -15.369 -0.516 1.00 88.25 457 HIS A CA 1
ATOM 3581 C C . HIS A 1 457 ? -22.048 -16.163 -0.711 1.00 88.25 457 HIS A C 1
ATOM 3583 O O . HIS A 1 457 ? -23.128 -15.576 -0.771 1.00 88.25 457 HIS A O 1
ATOM 3589 N N . SER A 1 458 ? -21.966 -17.496 -0.772 1.00 83.00 458 SER A N 1
ATOM 3590 C CA . SER A 1 458 ? -23.109 -18.399 -0.962 1.00 83.00 458 SER A CA 1
ATOM 3591 C C . SER A 1 458 ? -23.761 -18.878 0.342 1.00 83.00 458 SER A C 1
ATOM 3593 O O . SER A 1 458 ? -24.910 -19.315 0.330 1.00 83.00 458 SER A O 1
ATOM 3595 N N . SER A 1 459 ? -23.044 -18.803 1.467 1.00 78.00 459 SER A N 1
ATOM 3596 C CA . SER A 1 459 ? -23.440 -19.435 2.735 1.00 78.00 459 SER A CA 1
ATOM 3597 C C . SER A 1 459 ? -24.264 -18.524 3.647 1.00 78.00 459 SER A C 1
ATOM 3599 O O . SER A 1 459 ? -24.930 -19.002 4.565 1.00 78.00 459 SER A O 1
ATOM 3601 N N . VAL A 1 460 ? -24.238 -17.210 3.422 1.00 66.19 460 VAL A N 1
ATOM 3602 C CA . VAL A 1 460 ? -24.976 -16.253 4.253 1.00 66.19 460 VAL A CA 1
ATOM 3603 C C . VAL A 1 460 ? -26.384 -16.062 3.688 1.00 66.19 460 VAL A C 1
ATOM 3605 O O . VAL A 1 460 ? -26.621 -15.268 2.778 1.00 66.19 460 VAL A O 1
ATOM 3608 N N . LEU A 1 461 ? -27.337 -16.816 4.242 1.00 52.78 461 LEU A N 1
ATOM 3609 C CA . LEU A 1 461 ? -28.771 -16.644 4.001 1.00 52.78 461 LEU A CA 1
ATOM 3610 C C . LEU A 1 461 ? -29.246 -15.357 4.704 1.00 52.78 461 LEU A C 1
ATOM 3612 O O . LEU A 1 461 ? -29.657 -15.384 5.859 1.00 52.78 461 LEU A O 1
ATOM 3616 N N . GLY A 1 462 ? -29.145 -14.211 4.026 1.00 59.22 462 GLY A N 1
ATOM 3617 C CA . GLY A 1 462 ? -29.533 -12.906 4.570 1.00 59.22 462 GLY A CA 1
ATOM 3618 C C . GLY A 1 462 ? -29.583 -11.800 3.510 1.00 59.22 462 GLY A C 1
ATOM 3619 O O . GLY A 1 462 ? -28.969 -11.905 2.452 1.00 59.22 462 GLY A O 1
ATOM 3620 N N . SER A 1 463 ? -30.352 -10.743 3.783 1.00 49.66 463 SER A N 1
ATOM 3621 C CA . SER A 1 463 ? -30.756 -9.692 2.832 1.00 49.66 463 SER A CA 1
ATOM 3622 C C . SER A 1 463 ? -29.675 -8.674 2.441 1.00 49.66 463 SER A C 1
ATOM 3624 O O . SER A 1 463 ? -29.928 -7.841 1.576 1.00 49.66 463 SER A O 1
ATOM 3626 N N . SER A 1 464 ? -28.474 -8.732 3.016 1.00 66.56 464 SER A N 1
ATOM 3627 C CA . SER A 1 464 ? -27.355 -7.858 2.644 1.00 66.56 464 SER A CA 1
ATOM 3628 C C . SER A 1 464 ? -26.212 -8.684 2.062 1.00 66.56 464 SER A C 1
ATOM 3630 O O . SER A 1 464 ? -25.247 -9.016 2.752 1.00 66.56 464 SER A O 1
ATOM 3632 N N . ARG A 1 465 ? -26.330 -9.044 0.781 1.00 74.44 465 ARG A N 1
ATOM 3633 C CA . ARG A 1 465 ? -25.181 -9.545 0.020 1.00 74.44 465 ARG A CA 1
ATOM 3634 C C . ARG A 1 465 ? -24.198 -8.389 -0.146 1.00 74.44 465 ARG A C 1
ATOM 3636 O O . ARG A 1 465 ? -24.555 -7.374 -0.736 1.00 74.44 465 ARG A O 1
ATOM 3643 N N . ILE A 1 466 ? -22.996 -8.532 0.397 1.00 88.44 466 ILE A N 1
ATOM 3644 C CA . ILE A 1 466 ? -21.882 -7.625 0.113 1.00 88.44 466 ILE A CA 1
ATOM 3645 C C . ILE A 1 466 ? -21.285 -8.015 -1.237 1.00 88.44 466 ILE A C 1
ATOM 3647 O O . ILE A 1 466 ? -21.082 -9.199 -1.461 1.00 88.44 466 ILE A O 1
ATOM 3651 N N . SER A 1 467 ? -21.054 -7.063 -2.142 1.00 91.56 467 SER A N 1
ATOM 3652 C CA . SER A 1 467 ? -20.397 -7.342 -3.435 1.00 91.56 467 SER A CA 1
ATOM 3653 C C . SER A 1 467 ? -18.875 -7.404 -3.293 1.00 91.56 467 SER A C 1
ATOM 3655 O O . SER A 1 467 ? -18.325 -6.851 -2.339 1.00 91.56 467 SER A O 1
ATOM 3657 N N . VAL A 1 468 ? -18.179 -7.985 -4.275 1.00 92.31 468 VAL A N 1
ATOM 3658 C CA . VAL A 1 468 ? -16.704 -8.028 -4.301 1.00 92.31 468 VAL A CA 1
ATOM 3659 C C . VAL A 1 468 ? -16.106 -6.624 -4.226 1.00 92.31 468 VAL A C 1
ATOM 3661 O O . VAL A 1 468 ? -15.180 -6.376 -3.454 1.00 92.31 468 VAL A O 1
ATOM 3664 N N . LEU A 1 469 ? -16.671 -5.690 -4.998 1.00 92.12 469 LEU A N 1
ATOM 3665 C CA . LEU A 1 469 ? -16.202 -4.306 -5.027 1.00 92.12 469 LEU A CA 1
ATOM 3666 C C . LEU A 1 469 ? -16.424 -3.627 -3.673 1.00 92.12 469 LEU A C 1
ATOM 3668 O O . LEU A 1 469 ? -15.522 -2.980 -3.161 1.00 92.12 469 LEU A O 1
ATOM 3672 N N . GLN A 1 470 ? -17.592 -3.826 -3.056 1.00 93.94 470 GLN A N 1
ATOM 3673 C CA . GLN A 1 470 ? 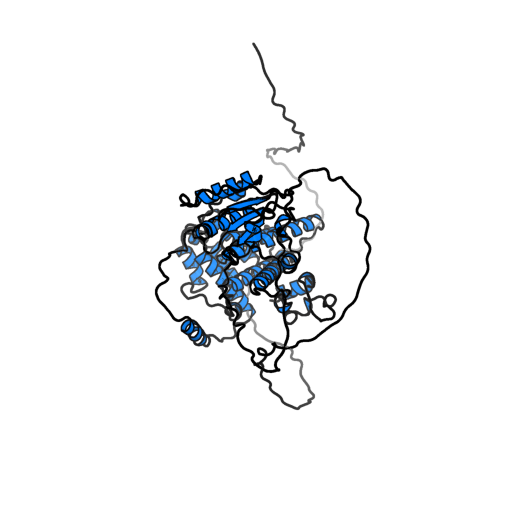-17.873 -3.266 -1.735 1.00 93.94 470 GLN A CA 1
ATOM 3674 C C . GLN A 1 470 ? -16.926 -3.828 -0.665 1.00 93.94 470 GLN A C 1
ATOM 3676 O O . GLN A 1 470 ? -16.427 -3.062 0.154 1.00 93.94 470 GLN A O 1
ATOM 3681 N N . SER A 1 471 ? -16.640 -5.135 -0.674 1.00 95.75 471 SER A N 1
ATOM 3682 C CA . SER A 1 471 ? -15.646 -5.730 0.228 1.00 95.75 471 SER A CA 1
ATOM 3683 C C . SER A 1 471 ? -14.255 -5.124 0.023 1.00 95.75 471 SER A C 1
ATOM 3685 O O . SER A 1 471 ? -13.578 -4.810 1.002 1.00 95.75 471 SER A O 1
ATOM 3687 N N . GLY A 1 472 ? -13.851 -4.915 -1.232 1.00 96.25 472 GLY A N 1
ATOM 3688 C CA . GLY A 1 472 ? -12.612 -4.220 -1.572 1.00 96.25 472 GLY A CA 1
ATOM 3689 C C . GLY A 1 472 ? -12.569 -2.792 -1.022 1.00 96.25 472 GLY A C 1
ATOM 3690 O O . GLY A 1 472 ? -11.605 -2.441 -0.346 1.00 96.25 472 GLY A O 1
ATOM 3691 N N . GLU A 1 473 ? -13.627 -1.998 -1.221 1.00 96.38 473 GLU A N 1
ATOM 3692 C CA . GLU A 1 473 ? -13.699 -0.602 -0.757 1.00 96.38 473 GLU A CA 1
ATOM 3693 C C . GLU A 1 473 ? -13.615 -0.487 0.767 1.00 96.38 473 GLU A C 1
ATOM 3695 O O . GLU A 1 473 ? -12.986 0.432 1.298 1.00 96.38 473 GLU A O 1
ATOM 3700 N N . VAL A 1 474 ? -14.214 -1.437 1.488 1.00 97.94 474 VAL A N 1
ATOM 3701 C CA . VAL A 1 474 ? -14.134 -1.501 2.952 1.00 97.94 474 VAL A CA 1
ATOM 3702 C C . VAL A 1 474 ? -12.694 -1.762 3.404 1.00 97.94 474 VAL A C 1
ATOM 3704 O O . VAL A 1 474 ? -12.192 -1.073 4.294 1.00 97.94 474 VAL A O 1
ATOM 3707 N N . VAL A 1 475 ? -11.991 -2.703 2.762 1.00 98.25 475 VAL A N 1
ATOM 3708 C CA . VAL A 1 475 ? -10.568 -2.962 3.045 1.00 98.25 475 VAL A CA 1
ATOM 3709 C C . VAL A 1 475 ? -9.702 -1.758 2.669 1.00 98.25 475 VAL A C 1
ATOM 3711 O O . VAL A 1 475 ? -8.851 -1.352 3.461 1.00 98.25 475 VAL A O 1
ATOM 3714 N N . LYS A 1 476 ? -9.930 -1.157 1.495 1.00 97.69 476 LYS A N 1
ATOM 3715 C CA . LYS A 1 476 ? -9.226 0.043 1.032 1.00 97.69 476 LYS A CA 1
ATOM 3716 C C . LYS A 1 476 ? -9.364 1.173 2.050 1.00 97.69 476 LYS A C 1
ATOM 3718 O O . LYS A 1 476 ? -8.355 1.698 2.512 1.00 97.69 476 LYS A O 1
ATOM 3723 N N . SER A 1 477 ? -10.593 1.473 2.470 1.00 98.25 477 SER A N 1
ATOM 3724 C CA . SER A 1 477 ? -10.896 2.513 3.461 1.00 98.25 477 SER A CA 1
ATOM 3725 C C . SER A 1 477 ? -10.210 2.243 4.803 1.00 98.25 477 SER A C 1
ATOM 3727 O O . SER A 1 477 ? -9.687 3.165 5.436 1.00 98.25 477 SER A O 1
ATOM 3729 N N . PHE A 1 478 ? -10.164 0.977 5.235 1.00 98.56 478 PHE A N 1
ATOM 3730 C CA . PHE A 1 478 ? -9.453 0.578 6.449 1.00 98.56 478 PHE A CA 1
ATOM 3731 C C . PHE A 1 478 ? -7.945 0.843 6.344 1.00 98.56 478 PHE A C 1
ATOM 3733 O O . PHE A 1 478 ? -7.368 1.445 7.249 1.00 98.56 478 PHE A O 1
ATOM 3740 N N . ILE A 1 479 ? -7.305 0.452 5.237 1.00 98.25 479 ILE A N 1
ATOM 3741 C CA . ILE A 1 479 ? -5.872 0.700 5.011 1.00 98.25 479 ILE A CA 1
ATOM 3742 C C . ILE A 1 479 ? -5.591 2.199 4.870 1.00 98.25 479 ILE A C 1
ATOM 3744 O O . ILE A 1 479 ? -4.617 2.698 5.433 1.00 98.25 479 ILE A O 1
ATOM 3748 N N . GLU A 1 480 ? -6.444 2.940 4.166 1.00 97.44 480 GLU A N 1
ATOM 3749 C CA . GLU A 1 480 ? -6.306 4.387 4.013 1.00 97.44 480 GLU A CA 1
ATOM 3750 C C . GLU A 1 480 ? -6.338 5.087 5.372 1.00 97.44 480 GLU A C 1
ATOM 3752 O O . GLU A 1 480 ? -5.494 5.940 5.645 1.00 97.44 480 GLU A O 1
ATOM 3757 N N . THR A 1 481 ? -7.254 4.681 6.248 1.00 97.88 481 THR A N 1
ATOM 3758 C CA . THR A 1 481 ? -7.482 5.360 7.527 1.00 97.88 481 THR A CA 1
ATOM 3759 C C . THR A 1 481 ? -6.498 4.911 8.608 1.00 97.88 481 THR A C 1
ATOM 3761 O O . THR A 1 481 ? -5.914 5.749 9.291 1.00 97.88 481 THR A O 1
ATOM 3764 N N . PHE A 1 482 ? -6.275 3.602 8.758 1.00 98.06 482 PHE A N 1
ATOM 3765 C CA . PHE A 1 482 ? -5.663 3.032 9.965 1.00 98.06 482 PHE A CA 1
ATOM 3766 C C . PHE A 1 482 ? -4.289 2.386 9.760 1.00 98.06 482 PHE A C 1
ATOM 3768 O O . PHE A 1 482 ? -3.668 1.945 10.728 1.00 98.06 482 PHE A O 1
ATOM 3775 N N . PHE A 1 483 ? -3.769 2.305 8.534 1.00 97.38 483 PHE A N 1
ATOM 3776 C CA . PHE A 1 483 ? -2.466 1.680 8.312 1.00 97.38 483 PHE A CA 1
ATOM 3777 C C . PHE A 1 483 ? -1.321 2.457 8.990 1.00 97.38 483 PHE A C 1
ATOM 3779 O O . PHE A 1 483 ? -0.970 3.556 8.570 1.00 97.38 483 PHE A O 1
ATOM 3786 N N . ILE A 1 484 ? -0.688 1.838 9.994 1.00 96.06 484 ILE A N 1
ATOM 3787 C CA . ILE A 1 484 ? 0.435 2.410 10.769 1.00 96.06 484 ILE A CA 1
ATOM 3788 C C . ILE A 1 484 ? 1.824 2.149 10.165 1.00 96.06 484 ILE A C 1
ATOM 3790 O O . ILE A 1 484 ? 2.839 2.439 10.793 1.00 96.06 484 ILE A O 1
ATOM 3794 N N . GLY A 1 485 ? 1.896 1.518 8.990 1.00 91.75 485 GLY A N 1
ATOM 3795 C CA . GLY A 1 485 ? 3.173 1.240 8.337 1.00 91.75 485 GLY A CA 1
ATOM 3796 C C . GLY A 1 485 ? 3.738 2.472 7.628 1.00 91.75 485 GLY A C 1
ATOM 3797 O O . GLY A 1 485 ? 3.508 3.616 8.008 1.00 91.75 485 GLY A O 1
ATOM 3798 N N . CYS A 1 486 ? 4.497 2.253 6.555 1.00 89.94 486 CYS A N 1
ATOM 3799 C CA . CYS A 1 486 ? 5.132 3.358 5.848 1.00 89.94 486 CYS A CA 1
ATOM 3800 C C . CYS A 1 486 ? 4.135 4.144 4.972 1.00 89.94 486 CYS A C 1
ATOM 3802 O O . CYS A 1 486 ? 3.346 3.551 4.237 1.00 89.94 486 CYS A O 1
ATOM 3804 N N . GLN A 1 487 ? 4.195 5.483 4.980 1.00 89.56 487 GLN A N 1
ATOM 3805 C CA . GLN A 1 487 ? 3.257 6.302 4.197 1.00 89.56 487 GLN A CA 1
ATOM 3806 C C . GLN A 1 487 ? 3.314 6.008 2.696 1.00 89.56 487 GLN A C 1
ATOM 3808 O O . GLN A 1 487 ? 2.288 5.959 2.021 1.00 89.56 487 GLN A O 1
ATOM 3813 N N . SER A 1 488 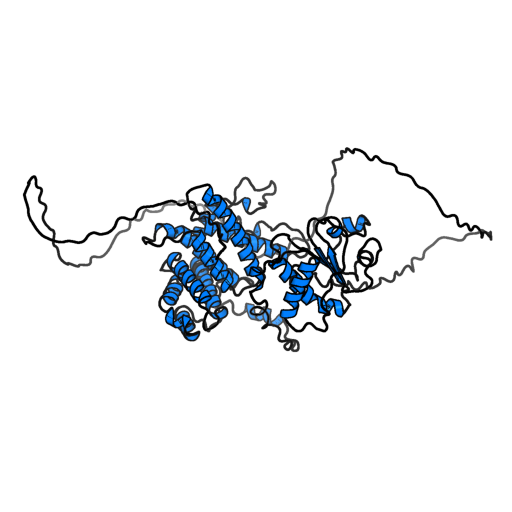? 4.515 5.788 2.163 1.00 89.56 488 SER A N 1
ATOM 3814 C CA . SER A 1 488 ? 4.691 5.428 0.757 1.00 89.56 488 SER A CA 1
ATOM 3815 C C . SER A 1 488 ? 4.139 4.038 0.431 1.00 89.56 488 SER A C 1
ATOM 3817 O O . SER A 1 488 ? 3.724 3.816 -0.699 1.00 89.56 488 SER A O 1
ATOM 3819 N N . CYS A 1 489 ? 4.082 3.125 1.406 1.00 91.75 489 CYS A N 1
ATOM 3820 C CA . CYS A 1 489 ? 3.450 1.813 1.277 1.00 91.75 489 CYS A CA 1
ATOM 3821 C C . CYS A 1 489 ? 1.929 1.973 1.170 1.00 91.75 489 CYS A C 1
ATOM 3823 O O . CYS A 1 489 ? 1.317 1.352 0.309 1.00 91.75 489 CYS A O 1
ATOM 3825 N N . ARG A 1 490 ? 1.339 2.841 2.008 1.00 95.00 490 ARG A N 1
ATOM 3826 C CA . ARG A 1 490 ? -0.095 3.168 1.973 1.00 95.00 490 ARG A CA 1
ATOM 3827 C C . ARG A 1 490 ? -0.502 3.748 0.624 1.00 95.00 490 ARG A C 1
ATOM 3829 O O . ARG A 1 490 ? -1.425 3.237 0.011 1.00 95.00 490 ARG A O 1
ATOM 3836 N N . VAL A 1 491 ? 0.211 4.773 0.153 1.00 93.56 491 VAL A N 1
ATOM 3837 C CA . VAL A 1 491 ? -0.065 5.400 -1.153 1.00 93.56 491 VAL A CA 1
ATOM 3838 C C . VAL A 1 491 ? 0.078 4.382 -2.284 1.00 93.56 491 VAL A C 1
ATOM 3840 O O . VAL A 1 491 ? -0.831 4.252 -3.089 1.00 93.56 491 VAL A O 1
ATOM 3843 N N . LEU A 1 492 ? 1.160 3.595 -2.289 1.00 93.50 492 LEU A N 1
ATOM 3844 C CA . LEU A 1 492 ? 1.361 2.556 -3.300 1.00 93.50 492 LEU A CA 1
ATOM 3845 C C . LEU A 1 492 ? 0.236 1.509 -3.299 1.00 93.50 492 LEU A C 1
ATOM 3847 O O . LEU A 1 492 ? -0.177 1.075 -4.366 1.00 93.50 492 LEU A O 1
ATOM 3851 N N . PHE A 1 493 ? -0.256 1.103 -2.125 1.00 96.50 493 PHE A N 1
ATOM 3852 C CA . PHE A 1 493 ? -1.406 0.204 -2.034 1.00 96.50 493 PHE A CA 1
ATOM 3853 C C . PHE A 1 493 ? -2.656 0.833 -2.657 1.00 96.50 493 PHE A C 1
ATOM 3855 O O . PHE A 1 493 ? -3.340 0.153 -3.412 1.00 96.50 493 PHE A O 1
ATOM 3862 N N . MET A 1 494 ? -2.943 2.109 -2.365 1.00 97.19 494 MET A N 1
ATOM 3863 C CA . MET A 1 494 ? -4.110 2.802 -2.928 1.00 97.19 494 MET A CA 1
ATOM 3864 C C . MET A 1 494 ? -4.032 2.889 -4.450 1.00 97.19 494 MET A C 1
ATOM 3866 O O . MET A 1 494 ? -4.999 2.534 -5.113 1.00 97.19 494 MET A O 1
ATOM 3870 N N . ASP A 1 495 ? -2.874 3.283 -4.985 1.00 94.62 495 ASP A N 1
ATOM 3871 C CA . ASP A 1 495 ? -2.660 3.407 -6.429 1.00 94.62 495 ASP A CA 1
ATOM 3872 C C . ASP A 1 495 ? -2.889 2.061 -7.142 1.00 94.62 495 ASP A C 1
ATOM 3874 O O . ASP A 1 495 ? -3.597 1.994 -8.143 1.00 94.62 495 ASP A O 1
ATOM 3878 N N . LEU A 1 496 ? -2.318 0.975 -6.604 1.00 95.00 496 LEU A N 1
ATOM 3879 C CA . LEU A 1 496 ? -2.479 -0.365 -7.176 1.00 95.00 496 LEU A CA 1
ATOM 3880 C C . LEU A 1 496 ? -3.916 -0.881 -7.032 1.00 95.00 496 LEU A C 1
ATOM 3882 O O . LEU A 1 496 ? -4.448 -1.492 -7.956 1.00 95.00 496 LEU A O 1
ATOM 3886 N N . TYR A 1 497 ? -4.560 -0.636 -5.890 1.00 95.81 497 TYR A N 1
ATOM 3887 C CA . TYR A 1 497 ? -5.953 -1.019 -5.685 1.00 95.81 497 TYR A CA 1
ATOM 3888 C C . TYR A 1 497 ? -6.877 -0.325 -6.695 1.00 95.81 497 TYR A C 1
ATOM 3890 O O . TYR A 1 497 ? -7.709 -0.996 -7.305 1.00 95.81 497 TYR A O 1
ATOM 3898 N N . ASP A 1 498 ? -6.711 0.983 -6.906 1.00 93.69 498 ASP A N 1
ATOM 3899 C CA . ASP A 1 498 ? -7.540 1.752 -7.840 1.00 93.69 498 ASP A CA 1
ATOM 3900 C C . ASP A 1 498 ? -7.363 1.271 -9.283 1.00 93.69 498 ASP A C 1
ATOM 3902 O O . ASP A 1 498 ? -8.354 1.064 -9.986 1.00 93.69 498 ASP A O 1
ATOM 3906 N N . GLU A 1 499 ? -6.132 0.950 -9.689 1.00 90.81 499 GLU A N 1
ATOM 3907 C CA . GLU A 1 499 ? -5.858 0.330 -10.989 1.00 90.81 499 GLU A CA 1
ATOM 3908 C C . GLU A 1 499 ? -6.622 -1.000 -11.173 1.00 90.81 499 GLU A C 1
ATOM 3910 O O . GLU A 1 499 ? -7.198 -1.260 -12.235 1.00 90.81 499 GLU A O 1
ATOM 3915 N N . HIS A 1 500 ? -6.667 -1.853 -10.143 1.00 89.06 500 HIS A N 1
ATOM 3916 C CA . HIS A 1 500 ? -7.415 -3.115 -10.189 1.00 89.06 500 HIS A CA 1
ATOM 3917 C C . HIS A 1 500 ? -8.934 -2.916 -10.170 1.00 89.06 500 HIS A C 1
ATOM 3919 O O . HIS A 1 500 ? -9.652 -3.605 -10.904 1.00 89.06 500 HIS A O 1
ATOM 3925 N N . ALA A 1 501 ? -9.432 -1.983 -9.359 1.00 88.44 501 ALA A N 1
ATOM 3926 C CA . ALA A 1 501 ? -10.853 -1.676 -9.262 1.00 88.44 501 ALA A CA 1
ATOM 3927 C C . ALA A 1 501 ? -11.402 -1.150 -10.599 1.00 88.44 501 ALA A C 1
ATOM 3929 O O . ALA A 1 501 ? -12.456 -1.602 -11.053 1.00 88.44 501 ALA A O 1
ATOM 3930 N N . GLU A 1 502 ? -10.662 -0.271 -11.280 1.00 88.19 502 GLU A N 1
ATOM 3931 C CA . GLU A 1 502 ? -11.017 0.241 -12.608 1.00 88.19 502 GLU A CA 1
ATOM 3932 C C . GLU A 1 502 ? -11.052 -0.870 -13.667 1.00 88.19 502 GLU A C 1
ATOM 3934 O O . GLU A 1 502 ? -12.035 -0.990 -14.407 1.00 88.19 502 GLU A O 1
ATOM 3939 N N . LYS A 1 503 ? -10.029 -1.740 -13.702 1.00 85.12 503 LYS A N 1
ATOM 3940 C CA . LYS A 1 503 ? -10.000 -2.910 -14.602 1.00 85.12 503 LYS A CA 1
ATOM 3941 C C . LYS A 1 503 ? -11.199 -3.832 -14.364 1.00 85.12 503 LYS A C 1
ATOM 3943 O O . LYS A 1 503 ? -11.817 -4.304 -15.316 1.00 85.12 503 LYS A O 1
ATOM 3948 N N . SER A 1 504 ? -11.561 -4.061 -13.104 1.00 82.00 504 SER A N 1
ATOM 3949 C CA . SER A 1 504 ? -12.717 -4.882 -12.735 1.00 82.00 504 SER A CA 1
ATOM 3950 C C . SER A 1 504 ? -14.046 -4.268 -13.169 1.00 82.00 504 SER A C 1
ATOM 3952 O O . SER A 1 504 ? -14.897 -4.957 -13.731 1.00 82.00 504 SER A O 1
ATOM 3954 N N . LEU A 1 505 ? -14.224 -2.961 -12.964 1.00 82.75 505 LEU A N 1
ATOM 3955 C CA . LEU A 1 505 ? -15.415 -2.239 -13.413 1.00 82.75 505 LEU A CA 1
ATOM 3956 C C . LEU A 1 505 ? -15.574 -2.299 -14.936 1.00 82.75 505 LEU A C 1
ATOM 3958 O O . LEU A 1 505 ? -16.690 -2.480 -15.426 1.00 82.75 505 LEU A O 1
ATOM 3962 N N . ALA A 1 506 ? -14.471 -2.210 -15.682 1.00 73.19 506 ALA A N 1
ATOM 3963 C CA . ALA A 1 506 ? -14.487 -2.374 -17.131 1.00 73.19 506 ALA A CA 1
ATOM 3964 C C . ALA A 1 506 ? -14.949 -3.784 -17.549 1.00 73.19 506 ALA A C 1
ATOM 3966 O O . ALA A 1 506 ? -15.759 -3.908 -18.468 1.00 73.19 506 ALA A O 1
ATOM 3967 N N . LEU A 1 507 ? -14.503 -4.831 -16.842 1.00 67.50 507 LEU A N 1
ATOM 3968 C CA . LEU A 1 507 ? -14.885 -6.224 -17.111 1.00 67.50 507 LEU A CA 1
ATOM 3969 C C . LEU A 1 507 ? -16.334 -6.543 -16.714 1.00 67.50 507 LEU A C 1
ATOM 3971 O O . LEU A 1 507 ? -17.024 -7.250 -17.445 1.00 67.50 507 LEU A O 1
ATOM 3975 N N . LYS A 1 508 ? -16.837 -5.982 -15.607 1.00 71.38 508 LYS A N 1
ATOM 3976 C CA . LYS A 1 508 ? -18.237 -6.164 -15.170 1.00 71.38 508 LYS A CA 1
ATOM 3977 C C . LYS A 1 508 ? -19.256 -5.658 -16.191 1.00 71.38 508 LYS A C 1
ATOM 3979 O O . LYS A 1 508 ? -20.369 -6.170 -16.251 1.00 71.38 508 LYS A O 1
ATOM 3984 N N . ASN A 1 509 ? -18.886 -4.669 -17.001 1.00 70.12 509 ASN A N 1
ATOM 3985 C CA . ASN A 1 509 ? -19.741 -4.183 -18.083 1.00 70.12 509 ASN A CA 1
ATOM 3986 C C . ASN A 1 509 ? -19.788 -5.146 -19.284 1.00 70.12 509 ASN A C 1
ATOM 3988 O O . ASN A 1 509 ? -20.673 -5.007 -20.126 1.00 70.12 509 ASN A O 1
ATOM 3992 N N . ALA A 1 510 ? -18.856 -6.101 -19.370 1.00 59.50 510 ALA A N 1
ATOM 3993 C CA . ALA A 1 510 ? -18.731 -7.037 -20.483 1.00 59.50 510 ALA A CA 1
ATOM 3994 C C . ALA A 1 510 ? -19.376 -8.409 -20.205 1.00 59.50 510 ALA A C 1
ATOM 3996 O O . ALA A 1 510 ? -19.933 -8.999 -21.129 1.00 59.50 510 ALA A O 1
ATOM 3997 N N . GLU A 1 511 ? -19.357 -8.910 -18.963 1.00 53.78 511 GLU A N 1
ATOM 3998 C CA . GLU A 1 511 ? -19.871 -10.247 -18.617 1.00 53.78 511 GLU A CA 1
ATOM 3999 C C . GLU A 1 511 ? -20.634 -10.266 -17.277 1.00 53.78 511 GLU A C 1
ATOM 4001 O O . GLU A 1 511 ? -20.236 -9.642 -16.295 1.00 53.78 511 GLU A O 1
ATOM 4006 N N . SER A 1 512 ? -21.763 -10.987 -17.223 1.00 57.50 512 SER A N 1
ATOM 4007 C CA . SER A 1 512 ? -22.777 -10.862 -16.159 1.00 57.50 512 SER A CA 1
ATOM 4008 C C . SER A 1 512 ? -22.539 -11.692 -14.889 1.00 57.50 512 SER A C 1
ATOM 4010 O O . SER A 1 512 ? -23.455 -11.805 -14.074 1.00 57.50 512 SER A O 1
ATOM 4012 N N . ASN A 1 513 ? -21.367 -12.303 -14.707 1.00 68.44 513 ASN A N 1
ATOM 4013 C CA . ASN A 1 513 ? -21.080 -13.128 -13.532 1.00 68.44 513 ASN A CA 1
ATOM 4014 C C . ASN A 1 513 ? -19.976 -12.480 -12.696 1.00 68.44 513 ASN A C 1
ATOM 4016 O O . ASN A 1 513 ? -18.830 -12.394 -13.122 1.00 68.44 513 ASN A O 1
ATOM 4020 N N . GLU A 1 514 ? -20.330 -12.019 -11.494 1.00 74.75 514 GLU A N 1
ATOM 4021 C CA . GLU A 1 514 ? -19.351 -11.539 -10.521 1.00 74.75 514 GLU A CA 1
ATOM 4022 C C . GLU A 1 514 ? -18.461 -12.708 -10.083 1.00 74.75 514 GLU A C 1
ATOM 4024 O O . GLU A 1 514 ? -18.921 -13.634 -9.410 1.00 74.75 514 GLU A O 1
ATOM 4029 N N . ASP A 1 515 ? -17.191 -12.675 -10.485 1.00 87.62 515 ASP A N 1
ATOM 4030 C CA . ASP A 1 515 ? -16.205 -13.643 -10.024 1.00 87.62 515 ASP A CA 1
ATOM 4031 C C . ASP A 1 515 ? -15.762 -13.295 -8.600 1.00 87.62 515 ASP A C 1
ATOM 4033 O O . ASP A 1 515 ?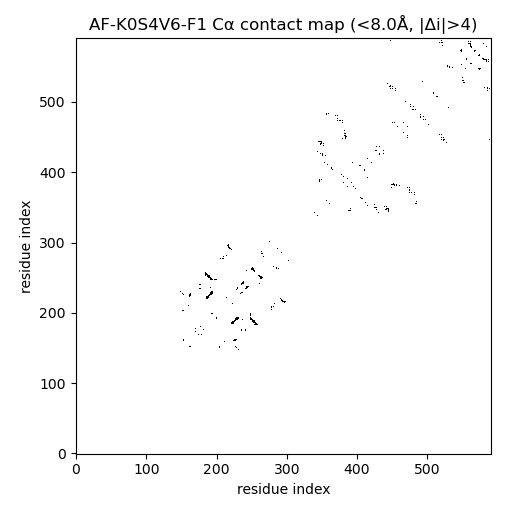 -14.918 -12.431 -8.372 1.00 87.62 515 ASP A O 1
ATOM 4037 N N . TRP A 1 516 ? -16.332 -13.991 -7.619 1.00 91.12 516 TRP A N 1
ATOM 4038 C CA . TRP A 1 516 ? -16.019 -13.807 -6.202 1.00 91.12 516 TRP A CA 1
ATOM 4039 C C . TRP A 1 516 ? -14.552 -14.071 -5.851 1.00 91.12 516 TRP A C 1
ATOM 4041 O O . TRP A 1 516 ? -14.073 -13.574 -4.832 1.00 91.12 516 TRP A O 1
ATOM 4051 N N . ARG A 1 517 ? -13.821 -14.807 -6.698 1.00 94.88 517 ARG A N 1
ATOM 4052 C CA . ARG A 1 517 ? -12.389 -15.087 -6.525 1.00 94.88 517 ARG A CA 1
ATOM 4053 C C . ARG A 1 517 ? -11.528 -13.864 -6.816 1.00 94.88 517 ARG A C 1
ATOM 4055 O O . ARG A 1 517 ? -10.397 -13.787 -6.333 1.00 94.88 517 ARG A O 1
ATOM 4062 N N . SER A 1 518 ? -12.059 -12.903 -7.577 1.00 93.56 518 SER A N 1
ATOM 4063 C CA . SER A 1 518 ? -11.280 -11.787 -8.097 1.00 93.56 518 SER A CA 1
ATOM 4064 C C . SER A 1 518 ? -10.661 -10.950 -6.981 1.00 93.56 518 SER A C 1
ATOM 4066 O O . SER A 1 518 ? -9.525 -10.523 -7.129 1.00 93.56 518 SER A O 1
ATOM 4068 N N . LEU A 1 519 ? -11.334 -10.776 -5.835 1.00 94.88 519 LEU A N 1
ATOM 4069 C CA . LEU A 1 519 ? -10.778 -10.008 -4.712 1.00 94.88 519 LEU A CA 1
ATOM 4070 C C . LEU A 1 519 ? -9.490 -10.625 -4.156 1.00 94.88 519 LEU A C 1
ATOM 4072 O O . LEU A 1 519 ? -8.529 -9.907 -3.883 1.00 94.88 519 LEU A O 1
ATOM 4076 N N . ALA A 1 520 ? -9.472 -11.950 -3.991 1.00 96.56 520 ALA A N 1
ATOM 4077 C CA . ALA A 1 520 ? -8.301 -12.670 -3.500 1.00 96.56 520 ALA A CA 1
ATOM 4078 C C . ALA A 1 520 ? -7.146 -12.581 -4.503 1.00 96.56 520 ALA A C 1
ATOM 4080 O O . ALA A 1 520 ? -6.002 -12.340 -4.117 1.00 96.56 520 ALA A O 1
ATOM 4081 N N . ILE A 1 521 ? -7.459 -12.686 -5.798 1.00 95.94 521 ILE A N 1
ATOM 4082 C CA . ILE A 1 521 ? -6.479 -12.516 -6.873 1.00 95.94 521 ILE A CA 1
ATOM 4083 C C . ILE A 1 521 ? -5.941 -11.076 -6.897 1.00 95.94 521 ILE A C 1
ATOM 4085 O O . ILE A 1 521 ? -4.735 -10.898 -7.014 1.00 95.94 521 ILE A O 1
ATOM 4089 N N . TRP A 1 522 ? -6.775 -10.046 -6.714 1.00 94.94 522 TRP A N 1
ATOM 4090 C CA . TRP A 1 522 ? -6.310 -8.651 -6.681 1.00 94.94 522 TRP A CA 1
ATOM 4091 C C . TRP A 1 522 ? -5.351 -8.400 -5.525 1.00 94.94 522 TRP A C 1
ATOM 4093 O O . TRP A 1 522 ? -4.296 -7.811 -5.723 1.00 94.94 522 TRP A O 1
ATOM 4103 N N . PHE A 1 523 ? -5.670 -8.860 -4.313 1.00 96.44 523 PHE A N 1
ATOM 4104 C CA . PHE A 1 523 ? -4.748 -8.689 -3.188 1.00 96.44 523 PHE A CA 1
ATOM 4105 C C . PHE A 1 523 ? -3.471 -9.501 -3.342 1.00 96.44 523 PHE A C 1
ATOM 4107 O O . PHE A 1 523 ? -2.418 -9.051 -2.889 1.00 96.44 523 PHE A O 1
ATOM 4114 N N . TRP A 1 524 ? -3.528 -10.664 -3.989 1.00 96.94 524 TRP A N 1
ATOM 4115 C CA . TRP A 1 524 ? -2.327 -11.400 -4.370 1.00 96.94 524 TRP A CA 1
ATOM 4116 C C . TRP A 1 524 ? -1.465 -10.601 -5.352 1.00 96.94 524 TRP A C 1
ATOM 4118 O O . TRP A 1 524 ? -0.259 -10.469 -5.129 1.00 96.94 524 TRP A O 1
ATOM 4128 N N . ASP A 1 525 ? -2.085 -10.015 -6.374 1.00 95.75 525 ASP A N 1
ATOM 4129 C CA . ASP A 1 525 ? -1.412 -9.224 -7.401 1.00 95.75 525 ASP A CA 1
ATOM 4130 C C . ASP A 1 525 ? -0.732 -7.994 -6.774 1.00 95.75 525 ASP A C 1
ATOM 4132 O O . ASP A 1 525 ? 0.493 -7.854 -6.799 1.00 95.75 525 ASP A O 1
ATOM 4136 N N . ILE A 1 526 ? -1.502 -7.195 -6.027 1.00 96.12 526 ILE A N 1
ATOM 4137 C CA . ILE A 1 526 ? -1.018 -6.016 -5.296 1.00 96.12 526 ILE A CA 1
ATOM 4138 C C . ILE A 1 526 ? 0.136 -6.383 -4.349 1.00 96.12 526 ILE A C 1
ATOM 4140 O O . ILE A 1 526 ? 1.133 -5.660 -4.266 1.00 96.12 526 ILE A O 1
ATOM 4144 N N . HIS A 1 527 ? 0.038 -7.504 -3.627 1.00 96.12 527 HIS A N 1
ATOM 4145 C CA . HIS A 1 527 ? 1.084 -7.939 -2.701 1.00 96.12 527 HIS A CA 1
ATOM 4146 C C . HIS A 1 527 ? 2.390 -8.300 -3.429 1.00 96.12 527 HIS A C 1
ATOM 4148 O O . HIS A 1 527 ? 3.477 -7.894 -2.995 1.00 96.12 527 HIS A O 1
ATOM 4154 N N . ASN A 1 528 ? 2.304 -9.021 -4.548 1.00 94.69 528 ASN A N 1
ATOM 4155 C CA . ASN A 1 528 ? 3.470 -9.355 -5.361 1.00 94.69 528 ASN A CA 1
ATOM 4156 C C . ASN A 1 528 ? 4.080 -8.120 -6.022 1.00 94.69 528 ASN A C 1
ATOM 4158 O O . ASN A 1 528 ? 5.297 -7.950 -5.963 1.00 94.69 528 ASN A O 1
ATOM 4162 N N . GLU A 1 529 ? 3.268 -7.210 -6.550 1.00 93.19 529 GLU A N 1
ATOM 4163 C CA . GLU A 1 529 ? 3.751 -5.972 -7.163 1.00 93.19 529 GLU A CA 1
ATOM 4164 C C . GLU A 1 529 ? 4.480 -5.086 -6.136 1.00 93.19 529 GLU A C 1
ATOM 4166 O O . GLU A 1 529 ? 5.571 -4.560 -6.388 1.00 93.19 529 GLU A O 1
ATOM 4171 N N . ILE A 1 530 ? 3.954 -4.992 -4.909 1.00 92.38 530 ILE A N 1
ATOM 4172 C CA . ILE A 1 530 ? 4.644 -4.324 -3.795 1.00 92.38 530 ILE A CA 1
ATOM 4173 C C . ILE A 1 530 ? 5.968 -5.025 -3.468 1.00 92.38 530 ILE A C 1
ATOM 4175 O O . ILE A 1 530 ? 6.973 -4.347 -3.212 1.00 92.38 530 ILE A O 1
ATOM 4179 N N . THR A 1 531 ? 6.004 -6.357 -3.494 1.00 89.81 531 THR A N 1
ATOM 4180 C CA . THR A 1 531 ? 7.214 -7.150 -3.232 1.00 89.81 531 THR A CA 1
ATOM 4181 C C . THR A 1 531 ? 8.279 -6.915 -4.302 1.00 89.81 531 THR A C 1
ATOM 4183 O O . THR A 1 531 ? 9.428 -6.602 -3.969 1.00 89.81 531 THR A O 1
ATOM 4186 N N . ILE A 1 532 ? 7.896 -6.942 -5.581 1.00 88.06 532 ILE A N 1
ATOM 4187 C CA . ILE A 1 532 ? 8.757 -6.636 -6.729 1.00 88.06 532 ILE A CA 1
ATOM 4188 C C . ILE A 1 532 ? 9.342 -5.234 -6.578 1.00 88.06 532 ILE A C 1
ATOM 4190 O O . ILE A 1 532 ? 10.566 -5.081 -6.502 1.00 88.06 532 ILE A O 1
ATOM 4194 N N . ARG A 1 533 ? 8.492 -4.210 -6.424 1.00 87.88 533 ARG A N 1
ATOM 4195 C CA . ARG A 1 533 ? 8.935 -2.813 -6.277 1.00 87.88 533 ARG A CA 1
ATOM 4196 C C . ARG A 1 533 ? 9.838 -2.626 -5.060 1.00 87.88 533 ARG A C 1
ATOM 4198 O O . ARG A 1 533 ? 10.782 -1.834 -5.100 1.00 87.88 533 ARG A O 1
ATOM 4205 N N . SER A 1 534 ? 9.585 -3.351 -3.973 1.00 84.00 534 SER A N 1
ATOM 4206 C CA . SER A 1 534 ? 10.411 -3.301 -2.763 1.00 84.00 534 SER A CA 1
ATOM 4207 C C . SER A 1 534 ? 11.769 -3.980 -2.950 1.00 84.00 534 SER A C 1
ATOM 4209 O O . SER A 1 534 ? 12.774 -3.470 -2.446 1.00 84.00 534 SER A O 1
ATOM 4211 N N . SER A 1 535 ? 11.831 -5.084 -3.700 1.00 81.19 535 SER A N 1
ATOM 4212 C CA . SER A 1 535 ? 13.078 -5.798 -4.004 1.00 81.19 535 SER A CA 1
ATOM 4213 C C . SER A 1 535 ? 14.002 -4.971 -4.906 1.00 81.19 535 SER A C 1
ATOM 4215 O O . SER A 1 535 ? 15.176 -4.782 -4.573 1.00 81.19 535 SER A O 1
ATOM 4217 N N . VAL A 1 536 ? 13.453 -4.353 -5.960 1.00 78.44 536 VAL A N 1
ATOM 4218 C CA . VAL A 1 536 ? 14.185 -3.461 -6.875 1.00 78.44 536 VAL A CA 1
ATOM 4219 C C . VAL A 1 536 ? 14.787 -2.284 -6.104 1.00 78.44 536 VAL A C 1
ATOM 4221 O O . VAL A 1 536 ? 15.960 -1.956 -6.264 1.00 78.44 536 VAL A O 1
ATOM 4224 N N . LYS A 1 537 ? 14.035 -1.709 -5.155 1.00 72.88 537 LYS A N 1
ATOM 4225 C CA . LYS A 1 537 ? 14.516 -0.628 -4.276 1.00 72.88 537 LYS A CA 1
ATOM 4226 C C . LYS A 1 537 ? 15.684 -1.028 -3.363 1.00 72.88 537 LYS A C 1
ATOM 4228 O O . LYS A 1 537 ? 16.329 -0.133 -2.806 1.00 72.88 537 LYS A O 1
ATOM 4233 N N . ARG A 1 538 ? 15.918 -2.317 -3.093 1.00 72.75 538 ARG A N 1
ATOM 4234 C CA . ARG A 1 538 ? 17.030 -2.789 -2.238 1.00 72.75 538 ARG A CA 1
ATOM 4235 C C . ARG A 1 538 ? 18.294 -3.065 -3.049 1.00 72.75 538 ARG A C 1
ATOM 4237 O O . ARG A 1 538 ? 19.389 -2.893 -2.520 1.00 72.75 538 ARG A O 1
ATOM 4244 N N . MET A 1 539 ? 18.154 -3.411 -4.325 1.00 70.75 539 MET A N 1
ATOM 4245 C CA . MET A 1 539 ? 19.267 -3.689 -5.233 1.00 70.75 539 MET A CA 1
ATOM 4246 C C . MET A 1 539 ? 19.807 -2.389 -5.855 1.00 70.75 539 MET A C 1
ATOM 4248 O O . MET A 1 539 ? 19.603 -2.106 -7.031 1.00 70.75 539 MET A O 1
ATOM 4252 N N . LYS A 1 540 ? 20.495 -1.561 -5.052 1.00 59.12 540 LYS A N 1
ATOM 4253 C CA . LYS A 1 540 ? 21.175 -0.341 -5.528 1.00 59.12 540 LYS A CA 1
ATOM 4254 C C . LYS A 1 540 ? 22.246 -0.698 -6.578 1.00 59.12 540 LYS A C 1
ATOM 4256 O O . LYS A 1 540 ? 23.344 -1.103 -6.212 1.00 59.12 540 LYS A O 1
ATOM 4261 N N . GLY A 1 541 ? 21.943 -0.532 -7.867 1.00 60.03 541 GLY A N 1
ATOM 4262 C CA . GLY A 1 541 ? 22.957 -0.478 -8.933 1.00 60.03 541 GLY A CA 1
ATOM 4263 C C . GLY A 1 541 ? 23.219 -1.758 -9.734 1.00 60.03 541 GLY A C 1
ATOM 4264 O O . GLY A 1 541 ? 24.148 -1.775 -10.532 1.00 60.03 541 GLY A O 1
ATOM 4265 N N . LYS A 1 542 ? 22.418 -2.819 -9.588 1.00 53.75 542 LYS A N 1
ATOM 4266 C CA . LYS A 1 542 ? 22.415 -3.935 -10.551 1.00 53.75 542 LYS A CA 1
ATOM 4267 C C . LYS A 1 542 ? 20.976 -4.212 -10.963 1.00 53.75 542 LYS A C 1
ATOM 4269 O O . LYS A 1 542 ? 20.204 -4.714 -10.151 1.00 53.75 542 LYS A O 1
ATOM 4274 N N . ARG A 1 543 ? 20.622 -3.871 -12.212 1.00 50.56 543 ARG A N 1
ATOM 4275 C CA . ARG A 1 543 ? 19.375 -4.290 -12.876 1.00 50.56 543 ARG A CA 1
ATOM 4276 C C . ARG A 1 543 ? 19.388 -5.817 -12.992 1.00 50.56 543 ARG A C 1
ATOM 4278 O O . ARG A 1 543 ? 19.744 -6.373 -14.022 1.00 50.56 543 ARG A O 1
ATOM 4285 N N . ARG A 1 544 ? 19.048 -6.515 -11.915 1.00 56.03 544 ARG A N 1
ATOM 4286 C CA . ARG A 1 544 ? 18.528 -7.872 -12.027 1.00 56.03 544 ARG A CA 1
ATOM 4287 C C . ARG A 1 544 ? 17.016 -7.739 -12.022 1.00 56.03 544 ARG A C 1
ATOM 4289 O O . ARG A 1 544 ? 16.468 -7.095 -11.127 1.00 56.03 544 ARG A O 1
ATOM 4296 N N . MET A 1 545 ? 16.375 -8.296 -13.050 1.00 57.78 545 MET A N 1
ATOM 4297 C CA . MET A 1 545 ? 14.932 -8.534 -13.043 1.00 57.78 545 MET A CA 1
ATOM 4298 C C . MET A 1 545 ? 14.559 -9.173 -11.704 1.00 57.78 545 MET A C 1
ATOM 4300 O O . MET A 1 545 ? 15.367 -9.920 -11.140 1.00 57.78 545 MET A O 1
ATOM 4304 N N . ALA A 1 546 ? 13.384 -8.835 -11.166 1.00 57.19 546 ALA A N 1
ATOM 4305 C CA . ALA A 1 546 ? 12.903 -9.467 -9.946 1.00 57.19 546 ALA A CA 1
ATOM 4306 C C . ALA A 1 546 ? 12.990 -10.981 -10.145 1.00 57.19 546 ALA A C 1
ATOM 4308 O O . ALA A 1 546 ? 12.356 -11.530 -11.043 1.00 57.19 546 ALA A O 1
ATOM 4309 N N . LEU A 1 547 ? 13.862 -11.630 -9.371 1.00 67.38 547 LEU A N 1
ATOM 4310 C CA . LEU A 1 547 ? 14.057 -13.067 -9.484 1.00 67.38 547 LEU A CA 1
ATOM 4311 C C . LEU A 1 547 ? 12.702 -13.720 -9.228 1.00 67.38 547 LEU A C 1
ATOM 4313 O O . LEU A 1 547 ? 12.003 -13.295 -8.306 1.00 67.38 547 LEU A O 1
ATOM 4317 N N . SER A 1 548 ? 12.353 -14.749 -9.997 1.00 65.81 548 SER A N 1
ATOM 4318 C CA . SER A 1 548 ? 11.142 -15.560 -9.798 1.00 65.81 548 SER A CA 1
ATOM 4319 C C . SER A 1 548 ? 10.979 -16.027 -8.345 1.00 65.81 548 SER A C 1
ATOM 4321 O O . SER A 1 548 ? 9.864 -16.164 -7.858 1.00 65.81 548 SER A O 1
ATOM 4323 N N . SER A 1 549 ? 12.089 -16.156 -7.609 1.00 71.12 549 SER A N 1
ATOM 4324 C CA . SER A 1 549 ? 12.134 -16.416 -6.166 1.00 71.12 549 SER A CA 1
ATOM 4325 C C . SER A 1 549 ? 11.519 -15.322 -5.279 1.00 71.12 549 SER A C 1
ATOM 4327 O O . SER A 1 549 ? 11.368 -15.534 -4.081 1.00 71.12 549 SER A O 1
ATOM 4329 N N . SER A 1 550 ? 11.243 -14.137 -5.822 1.00 83.00 550 SER A N 1
ATOM 4330 C CA . SER A 1 550 ? 10.641 -13.000 -5.110 1.00 83.00 550 SER A CA 1
ATOM 4331 C C . SER A 1 550 ? 9.123 -12.947 -5.284 1.00 83.00 550 SER A C 1
ATOM 4333 O O . SER A 1 550 ? 8.474 -12.191 -4.569 1.00 83.00 550 SER A O 1
ATOM 4335 N N . LEU A 1 551 ? 8.573 -13.706 -6.238 1.00 90.62 551 LEU A N 1
ATOM 4336 C CA . LEU A 1 551 ? 7.135 -13.838 -6.446 1.00 90.62 551 LEU A CA 1
ATOM 4337 C C . LEU A 1 551 ? 6.599 -14.958 -5.560 1.00 90.62 551 LEU A C 1
ATOM 4339 O O . LEU A 1 551 ? 7.206 -16.025 -5.457 1.00 90.62 551 LEU A O 1
ATOM 4343 N N . TRP A 1 552 ? 5.449 -14.713 -4.943 1.00 93.56 552 TRP A N 1
ATOM 4344 C CA . TRP A 1 552 ? 4.759 -15.692 -4.119 1.00 93.56 552 TRP A CA 1
ATOM 4345 C C . TRP A 1 552 ? 3.447 -16.140 -4.786 1.00 93.56 552 TRP A C 1
ATOM 4347 O O . TRP A 1 552 ? 2.715 -15.286 -5.282 1.00 93.56 552 TRP A O 1
ATOM 4357 N N . PRO A 1 553 ? 3.086 -17.433 -4.755 1.00 94.06 553 PRO A N 1
ATOM 4358 C CA . PRO A 1 553 ? 3.911 -18.539 -4.283 1.00 94.06 553 PRO A CA 1
ATOM 4359 C C . PRO A 1 553 ? 5.070 -18.862 -5.215 1.00 94.06 553 PRO A C 1
ATOM 4361 O O . PRO A 1 553 ? 4.934 -18.882 -6.435 1.00 94.06 553 PRO A O 1
ATOM 4364 N N . SER A 1 554 ? 6.200 -19.226 -4.623 1.00 90.81 554 SER A N 1
ATOM 4365 C CA . SER A 1 554 ? 7.314 -19.791 -5.379 1.00 90.81 554 SER A CA 1
ATOM 4366 C C . SER A 1 554 ? 6.902 -21.094 -6.081 1.00 90.81 554 SER A C 1
ATOM 4368 O O . SER A 1 554 ? 5.993 -21.805 -5.641 1.00 90.81 554 SER A O 1
ATOM 4370 N N . GLY A 1 555 ? 7.607 -21.472 -7.152 1.00 87.75 555 GLY A N 1
ATOM 4371 C CA . GLY A 1 555 ? 7.362 -22.748 -7.843 1.00 87.75 555 GLY A CA 1
ATOM 4372 C C . GLY A 1 555 ? 7.508 -23.978 -6.934 1.00 87.75 555 GLY A C 1
ATOM 4373 O O . GLY A 1 555 ? 6.829 -24.982 -7.135 1.00 87.75 555 GLY A O 1
ATOM 4374 N N . SER A 1 556 ? 8.339 -23.885 -5.890 1.00 89.25 556 SER A N 1
ATOM 4375 C CA . SER A 1 556 ? 8.472 -24.917 -4.854 1.00 89.25 556 SER A CA 1
ATOM 4376 C C . SER A 1 556 ? 7.276 -25.002 -3.906 1.00 89.25 556 SER A C 1
ATOM 4378 O O . SER A 1 556 ? 6.988 -26.083 -3.399 1.00 89.25 556 SER A O 1
ATOM 4380 N N . GLU A 1 557 ? 6.586 -23.889 -3.652 1.00 90.94 557 GLU A N 1
ATOM 4381 C CA . GLU A 1 557 ? 5.388 -23.868 -2.803 1.00 90.94 557 GLU A CA 1
ATOM 4382 C C . GLU A 1 557 ? 4.149 -24.328 -3.575 1.00 90.94 557 GLU A C 1
ATOM 4384 O O . GLU A 1 557 ? 3.321 -25.061 -3.031 1.00 90.94 557 GLU A O 1
ATOM 4389 N N . CYS A 1 558 ? 4.033 -23.932 -4.845 1.00 94.06 558 CYS A N 1
ATOM 4390 C CA . CYS A 1 558 ? 2.909 -24.306 -5.692 1.00 94.06 558 CYS A CA 1
ATOM 4391 C C . CYS A 1 558 ? 3.319 -24.487 -7.153 1.00 94.06 558 CYS A C 1
ATOM 4393 O O . CYS A 1 558 ? 3.130 -23.594 -7.968 1.00 94.06 558 CYS A O 1
ATOM 4395 N N . HIS A 1 559 ? 3.805 -25.669 -7.527 1.00 91.69 559 HIS A N 1
ATOM 4396 C CA . HIS A 1 559 ? 4.149 -25.941 -8.927 1.00 91.69 559 HIS A CA 1
ATOM 4397 C C . HIS A 1 559 ? 2.930 -25.836 -9.869 1.00 91.69 559 HIS A C 1
ATOM 4399 O O . HIS A 1 559 ? 3.077 -25.438 -11.021 1.00 91.69 559 HIS A O 1
ATOM 4405 N N . ALA A 1 560 ? 1.727 -26.199 -9.408 1.00 94.00 560 ALA A N 1
ATOM 4406 C CA . ALA A 1 560 ? 0.509 -26.132 -10.224 1.00 94.00 560 ALA A CA 1
ATOM 4407 C C . ALA A 1 560 ? 0.097 -24.690 -10.565 1.00 94.00 560 ALA A C 1
ATOM 4409 O O . ALA A 1 560 ? -0.469 -24.458 -11.626 1.00 94.00 560 ALA A O 1
ATOM 4410 N N . CYS A 1 561 ? 0.460 -23.722 -9.718 1.00 94.31 561 CYS A N 1
ATOM 4411 C CA . CYS A 1 561 ? 0.140 -22.312 -9.913 1.00 94.31 561 CYS A CA 1
ATOM 4412 C C . CYS A 1 561 ? 0.868 -21.683 -11.111 1.00 94.31 561 CYS A C 1
ATOM 4414 O O . CYS A 1 561 ? 0.522 -20.575 -1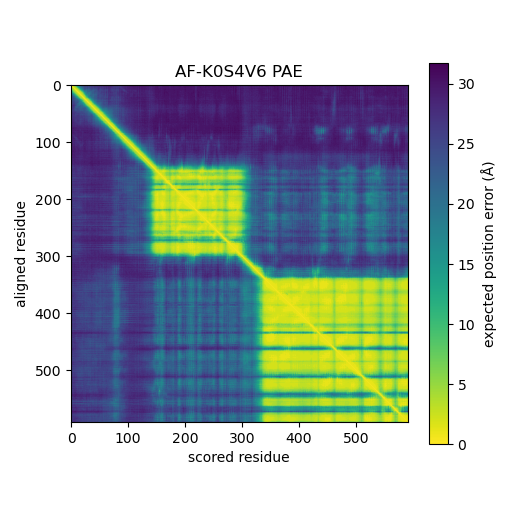1.502 1.00 94.31 561 CYS A O 1
ATOM 4416 N N . TRP A 1 562 ? 1.877 -22.343 -11.687 1.00 90.81 562 TRP A N 1
ATOM 4417 C CA . TRP A 1 562 ? 2.680 -21.80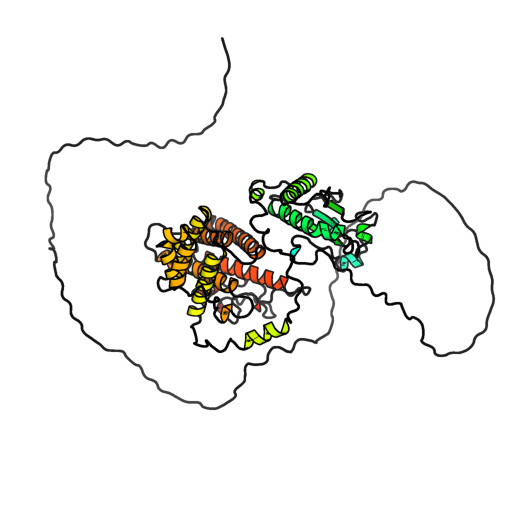6 -12.786 1.00 90.81 562 TRP A CA 1
ATOM 4418 C C . TRP A 1 562 ? 2.355 -22.526 -14.099 1.00 90.81 562 TRP A C 1
ATOM 4420 O O . TRP A 1 562 ? 2.438 -23.756 -14.190 1.00 90.81 562 TRP A O 1
ATOM 4430 N N . ARG A 1 563 ? 2.028 -21.766 -15.154 1.00 85.94 563 ARG A N 1
ATOM 4431 C CA . ARG A 1 563 ? 1.766 -22.327 -16.486 1.00 85.94 563 ARG A CA 1
ATOM 4432 C C . ARG A 1 563 ? 3.055 -22.884 -17.084 1.00 85.94 563 ARG A C 1
ATOM 4434 O O . ARG A 1 563 ? 4.016 -22.156 -17.322 1.00 85.94 563 ARG A O 1
ATOM 4441 N N . LYS A 1 564 ? 3.044 -24.178 -17.411 1.00 76.06 564 LYS A N 1
ATOM 4442 C CA . LYS A 1 564 ? 4.207 -24.907 -17.954 1.00 76.06 564 LYS A CA 1
ATOM 4443 C C . LYS A 1 564 ? 4.749 -24.335 -19.272 1.00 76.06 564 LYS A C 1
ATOM 4445 O O . LYS A 1 564 ? 5.912 -24.553 -19.576 1.00 76.06 564 LYS A O 1
ATOM 4450 N N . SER A 1 565 ? 3.924 -23.635 -20.054 1.00 62.94 565 SER A N 1
ATOM 4451 C CA . SER A 1 565 ? 4.278 -23.155 -21.398 1.00 62.94 565 SER A CA 1
ATOM 4452 C C . SER A 1 565 ? 5.009 -21.809 -21.431 1.00 62.94 565 SER A C 1
ATOM 4454 O O . SER A 1 565 ? 5.354 -21.354 -22.514 1.00 62.94 565 SER A O 1
ATOM 4456 N N . LEU A 1 566 ? 5.181 -21.140 -20.285 1.00 67.25 566 LEU A N 1
ATOM 4457 C CA . LEU A 1 566 ? 5.771 -19.795 -20.194 1.00 67.25 566 LEU A CA 1
ATOM 4458 C C . LEU A 1 566 ? 7.096 -19.774 -19.418 1.00 67.25 566 LEU A C 1
ATOM 4460 O O . LEU A 1 566 ? 7.557 -18.709 -19.010 1.00 67.25 566 LEU A O 1
ATOM 4464 N N . MET A 1 567 ? 7.697 -20.944 -19.198 1.00 63.03 567 MET A N 1
ATOM 4465 C CA . MET A 1 567 ? 9.100 -21.019 -18.802 1.00 63.03 567 MET A CA 1
ATOM 4466 C C . MET A 1 567 ? 9.935 -20.777 -20.061 1.00 63.03 567 MET A C 1
ATOM 4468 O O . MET A 1 567 ? 9.670 -21.412 -21.081 1.00 63.03 567 MET A O 1
ATOM 4472 N N . ASP A 1 568 ? 10.891 -19.851 -20.018 1.00 61.84 568 ASP A N 1
ATOM 4473 C CA . ASP A 1 568 ? 11.847 -19.726 -21.120 1.00 61.84 568 ASP A CA 1
ATOM 4474 C C . ASP A 1 568 ? 12.730 -20.988 -21.219 1.00 61.84 568 ASP A C 1
ATOM 4476 O O . ASP A 1 568 ? 12.724 -21.847 -20.331 1.00 61.84 568 ASP A O 1
ATOM 4480 N N . ASP A 1 569 ? 13.515 -21.110 -22.291 1.00 60.22 569 ASP A N 1
ATOM 4481 C CA . ASP A 1 569 ? 14.427 -22.248 -22.498 1.00 60.22 569 ASP A CA 1
ATOM 4482 C C . ASP A 1 569 ? 15.497 -22.375 -21.389 1.00 60.22 569 ASP A C 1
ATOM 4484 O O . ASP A 1 569 ? 16.173 -23.399 -21.281 1.00 60.22 569 ASP A O 1
ATOM 4488 N N . THR A 1 570 ? 15.642 -21.356 -20.529 1.00 64.31 570 THR A N 1
ATOM 4489 C CA . THR A 1 570 ? 16.511 -21.379 -19.341 1.00 64.31 570 THR A CA 1
ATOM 4490 C C . THR A 1 570 ? 15.791 -21.860 -18.075 1.00 64.31 570 THR A C 1
ATOM 4492 O O . THR A 1 570 ? 16.403 -21.957 -17.009 1.00 64.31 570 THR A O 1
ATOM 4495 N N . GLY A 1 571 ? 14.500 -22.188 -18.177 1.00 61.00 571 GLY A N 1
ATOM 4496 C CA . GLY A 1 571 ? 13.644 -22.579 -17.061 1.00 61.00 571 GLY A CA 1
ATOM 4497 C C . GLY A 1 571 ? 13.275 -21.417 -16.137 1.00 61.00 571 GLY A C 1
ATOM 4498 O O . GLY A 1 571 ? 12.790 -21.653 -15.028 1.00 61.00 571 GLY A O 1
ATOM 4499 N N . GLN A 1 572 ? 13.512 -20.167 -16.548 1.00 60.09 572 GLN A N 1
ATOM 4500 C CA . GLN A 1 572 ? 13.142 -18.991 -15.772 1.00 60.09 572 GLN A CA 1
ATOM 4501 C C . GLN A 1 572 ? 11.753 -18.512 -16.178 1.00 60.09 572 GLN A C 1
ATOM 4503 O O . GLN A 1 572 ? 11.435 -18.294 -17.345 1.00 60.09 572 GLN A O 1
ATOM 4508 N N . VAL A 1 573 ? 10.895 -18.358 -15.172 1.00 54.84 573 VAL A N 1
ATOM 4509 C CA . VAL A 1 573 ? 9.558 -17.797 -15.349 1.00 54.84 573 VAL A CA 1
ATOM 4510 C C . VAL A 1 573 ? 9.611 -16.316 -15.019 1.00 54.84 573 VAL A C 1
ATOM 4512 O O . VAL A 1 573 ? 9.976 -15.947 -13.904 1.00 54.84 573 VAL A O 1
ATOM 4515 N N . LEU A 1 574 ? 9.289 -15.465 -15.993 1.00 60.88 574 LEU A N 1
ATOM 4516 C CA . LEU A 1 574 ? 9.689 -14.053 -15.961 1.00 60.88 574 LEU A CA 1
ATOM 4517 C C . LEU A 1 574 ? 8.564 -13.057 -15.652 1.00 60.88 574 LEU A C 1
ATOM 4519 O O . LEU A 1 574 ? 8.787 -11.852 -15.745 1.00 60.88 574 LEU A O 1
ATOM 4523 N N . SER A 1 575 ? 7.352 -13.494 -15.293 1.00 81.81 575 SER A N 1
ATOM 4524 C CA . SER A 1 575 ? 6.278 -12.528 -15.030 1.00 81.81 575 SER A CA 1
ATOM 4525 C C . SER A 1 575 ? 5.106 -13.072 -14.218 1.00 81.81 575 SER A C 1
ATOM 4527 O O . SER A 1 575 ? 4.790 -14.258 -14.283 1.00 81.81 575 SER A O 1
ATOM 4529 N N . MET A 1 576 ? 4.393 -12.179 -13.527 1.00 84.94 576 MET A N 1
ATOM 4530 C CA . MET A 1 576 ? 3.106 -12.460 -12.880 1.00 84.94 576 MET A CA 1
ATOM 4531 C C . MET A 1 576 ? 2.028 -12.954 -13.859 1.00 84.94 576 MET A C 1
ATOM 4533 O O . MET A 1 576 ? 1.126 -13.682 -13.459 1.00 84.94 576 MET A O 1
ATOM 4537 N N . TYR A 1 577 ? 2.158 -12.668 -15.158 1.00 85.50 577 TYR A N 1
ATOM 4538 C CA . TYR A 1 577 ? 1.247 -13.186 -16.190 1.00 85.50 577 TYR A CA 1
ATOM 4539 C C . TYR A 1 577 ? 1.387 -14.694 -16.461 1.00 85.50 577 TYR A C 1
ATOM 4541 O O . TYR A 1 577 ? 0.599 -15.267 -17.211 1.00 85.50 577 TYR A O 1
ATOM 4549 N N . SER A 1 578 ? 2.390 -15.349 -15.871 1.00 88.31 578 SER A N 1
ATOM 4550 C CA . SER A 1 578 ? 2.616 -16.791 -16.023 1.00 88.31 578 SER A CA 1
ATOM 4551 C C . SER A 1 578 ? 1.794 -17.660 -15.068 1.00 88.31 578 SER A C 1
ATOM 4553 O O . SER A 1 578 ? 1.818 -18.886 -15.201 1.00 88.31 578 SER A O 1
ATOM 4555 N N . TYR A 1 579 ? 1.069 -17.057 -14.122 1.00 91.81 579 TYR A N 1
ATOM 4556 C CA . TYR A 1 579 ? 0.267 -17.808 -13.166 1.00 91.81 579 TYR A CA 1
ATOM 4557 C C . TYR A 1 579 ? -0.989 -18.403 -13.813 1.00 91.81 579 TYR A C 1
ATOM 4559 O O . TYR A 1 579 ? -1.672 -17.783 -14.635 1.00 91.81 579 TYR A O 1
ATOM 4567 N N . ASP A 1 580 ? -1.303 -19.632 -13.423 1.00 93.88 580 ASP A N 1
ATOM 4568 C CA . ASP A 1 580 ? -2.623 -20.214 -13.597 1.00 93.88 580 ASP A CA 1
ATOM 4569 C C . ASP A 1 580 ? -3.522 -19.696 -12.467 1.00 93.88 580 ASP A C 1
ATOM 4571 O O . ASP A 1 580 ? -3.310 -20.020 -11.300 1.00 93.88 580 ASP A O 1
ATOM 4575 N N . MET A 1 581 ? -4.480 -18.830 -12.809 1.00 94.19 581 MET A N 1
ATOM 4576 C CA . MET A 1 581 ? -5.295 -18.116 -11.821 1.00 94.19 581 MET A CA 1
ATOM 4577 C C . MET A 1 581 ? -6.245 -19.041 -11.050 1.00 94.19 581 MET A C 1
ATOM 4579 O O . MET A 1 581 ? -6.558 -18.751 -9.894 1.00 94.19 581 MET A O 1
ATOM 4583 N N . ASP A 1 582 ? -6.668 -20.160 -11.645 1.00 95.06 582 ASP A N 1
ATOM 4584 C CA . ASP A 1 582 ? -7.522 -21.136 -10.968 1.00 95.06 582 ASP A CA 1
ATOM 4585 C C . ASP A 1 582 ? -6.716 -21.931 -9.938 1.00 95.06 582 ASP A C 1
ATOM 4587 O O . ASP A 1 582 ? -7.104 -22.011 -8.769 1.00 95.06 582 ASP A O 1
ATOM 4591 N N . GLU A 1 583 ? -5.556 -22.458 -10.338 1.00 96.69 583 GLU A N 1
ATOM 4592 C CA . GLU A 1 583 ? -4.653 -23.172 -9.426 1.00 96.69 583 GLU A CA 1
ATOM 4593 C C . GLU A 1 583 ? -4.112 -22.247 -8.328 1.00 96.69 583 GLU A C 1
ATOM 4595 O O . GLU A 1 583 ? -4.023 -22.639 -7.161 1.00 96.69 583 GLU A O 1
ATOM 4600 N N . LEU A 1 584 ? -3.824 -20.987 -8.671 1.00 96.25 584 LEU A N 1
ATOM 4601 C CA . LEU A 1 584 ? -3.450 -19.958 -7.710 1.00 96.25 584 LEU A CA 1
ATOM 4602 C C . LEU A 1 584 ? -4.554 -19.727 -6.680 1.00 96.25 584 LEU A C 1
ATOM 4604 O O . LEU A 1 584 ? -4.275 -19.765 -5.483 1.00 96.25 584 LEU A O 1
ATOM 4608 N N . TYR A 1 585 ? -5.802 -19.516 -7.104 1.00 96.88 585 TYR A N 1
ATOM 4609 C CA . TYR A 1 585 ? -6.905 -19.333 -6.162 1.00 96.88 585 TYR A CA 1
ATOM 4610 C C . TYR A 1 585 ? -7.083 -20.560 -5.257 1.00 96.88 585 TYR A C 1
ATOM 4612 O O . TYR A 1 585 ? -7.250 -20.420 -4.045 1.00 96.88 585 TYR A O 1
ATOM 4620 N N . MET A 1 586 ? -6.989 -21.771 -5.813 1.00 97.25 586 MET A N 1
ATOM 4621 C CA . MET A 1 586 ? -7.070 -23.007 -5.027 1.00 97.25 586 MET A CA 1
ATOM 4622 C C . MET A 1 586 ? -5.935 -23.118 -4.004 1.00 97.25 586 MET A C 1
ATOM 4624 O O . MET A 1 586 ? -6.152 -23.602 -2.890 1.00 97.25 586 MET A O 1
ATOM 4628 N N . PHE A 1 587 ? -4.743 -22.632 -4.345 1.00 96.25 587 PHE A N 1
ATOM 4629 C CA . PHE A 1 587 ? -3.632 -22.518 -3.412 1.00 96.25 587 PHE A CA 1
ATOM 4630 C C . PHE A 1 587 ? -3.892 -21.474 -2.317 1.00 96.25 587 PHE A C 1
ATOM 4632 O O . PHE A 1 587 ? -3.720 -21.798 -1.143 1.00 96.25 587 PHE A O 1
ATOM 4639 N N . LEU A 1 588 ? -4.370 -20.272 -2.666 1.00 96.12 588 LEU A N 1
ATOM 4640 C CA . LEU A 1 588 ? -4.740 -19.228 -1.698 1.00 96.12 588 LEU A CA 1
ATOM 4641 C C . LEU A 1 588 ? -5.807 -19.717 -0.716 1.00 96.12 588 LEU A C 1
ATOM 4643 O O . LEU A 1 588 ? -5.701 -19.469 0.474 1.00 96.12 588 LEU A O 1
ATOM 4647 N N . LYS A 1 589 ? -6.807 -20.449 -1.211 1.00 95.25 589 LYS A N 1
ATOM 4648 C CA . LYS A 1 589 ? -7.877 -21.047 -0.406 1.00 95.25 589 LYS A CA 1
ATOM 4649 C C . LYS A 1 589 ? -7.375 -22.109 0.574 1.00 95.25 589 LYS A C 1
ATOM 4651 O O . LYS A 1 589 ? -7.973 -22.314 1.628 1.00 95.25 589 LYS A O 1
ATOM 4656 N N . LYS A 1 590 ? -6.348 -22.865 0.181 1.00 93.56 590 LYS A N 1
ATOM 4657 C CA . LYS A 1 590 ? -5.798 -23.967 0.978 1.00 93.56 590 LYS A CA 1
ATOM 4658 C C . LYS A 1 590 ? -4.973 -23.466 2.168 1.00 93.56 590 LYS A C 1
ATOM 4660 O O . LYS A 1 590 ? -4.895 -24.172 3.175 1.00 93.56 590 LYS A O 1
ATOM 4665 N N . ILE A 1 591 ? -4.304 -22.328 1.999 1.00 88.50 591 ILE A N 1
ATOM 4666 C CA . ILE A 1 591 ? -3.451 -21.670 2.999 1.00 88.50 591 ILE A CA 1
ATOM 4667 C C . ILE A 1 591 ? -4.310 -20.932 4.014 1.00 88.50 591 ILE A C 1
ATOM 4669 O O . ILE A 1 591 ? -3.966 -21.034 5.218 1.00 88.50 591 ILE A O 1
#

Sequence (591 aa):
NGQNPDRRIFSVGVKVVKHMVGANGQRLGHPFLVKGGRHIGPFRFQRGGHAFRDRSSPKWSKRWSNGKKAARRANCDQVFDHFCNGQTHDREIFDQVPAFPLTRVMTLEKFGLVSQDQIKGRLKGGRDGLKLNEGKRRAKAKKEVVTSLTNLFDSKEQHPIIEFKPEEEDAESASLTPSFVLEVTWPRVVLLYHPQSPRCKKIQFLYVQVARGVKRRSSRLPVEFYAVNCGKYRDVCESDQGFSIQTVPTLVGLRSGQIDSFELDFASPSSVQGIETIDKTVESVAQQMGLSLDKAKGSGSVSSAFAHDMDAESVLEGVDASQMFESRRADNNVYDSPVSFTEAVFHDAKASLILTLTSSIQYPPGSAEIRVLSDFFDLLQWALPPETKVHNLAEDLSKDAAGWKKSKPGLLRILDKHTDYRKKQIWSSRCAAGAGGYSCGLWSLLHIVSVGVAERHSSVLGSSRISVLQSGEVVKSFIETFFIGCQSCRVLFMDLYDEHAEKSLALKNAESNEDWRSLAIWFWDIHNEITIRSSVKRMKGKRRMALSSSLWPSGSECHACWRKSLMDDTGQVLSMYSYDMDELYMFLKKI

Mean predicted aligned error: 19.28 Å

Nearest PDB structures (foldseek):
  3h79-assembly1_A  TM=8.410E-01  e=2.610E-03  Trypanosoma cruzi
  8pko-assembly1_B  TM=7.160E-01  e=1.792E-02  Thermochaetoides thermophila
  2kp1-assembly1_A  TM=6.538E-01  e=1.624E-02  Mycothermus thermophilus

Radius of gyration: 37.11 Å; Cα contacts (8 Å, |Δi|>4): 510; chains: 1; bounding box: 149×108×77 Å

Secondary structure (DSSP, 8-state):
------------------PPP----------------------------------------------------------SS-------------------------------------------------------------------PPPSS-SGGGTT-EE----HHHHHS---S-HHHH-TTS-EEEEEE-TT-HHHHHHHHHHHHHHHHHHHHB-SS--EEEEEETTT-HHHHHSTTTT---SSSEEEEE-TT---EEE--PPPGGG--SHHHHHHHHHHHHHHTT--B-STTT-S-TTTTTTTS-----------TTHHHHHHHHGGGS------HHHHHHHHHHHHHHHHHHHH--SSPPHHHHHHHHHHHHHHHHHS-TTSHHHHHHHHHHHTHHHHHH-HHHHHHHHTTT--TTSPPP--HHHHSTT-HHHHHHHHHHHHHHHHHHHHTTT--SS-PPPHHHHHHHHHHHHHHH--S-HHHHHHHHHHHHHHHHHHHHHHTT-S---TTHHHHHHHHHHHHHHHHHHHTTSTT------GGGSSS-TTT-GGGB-GGGB-TTS-B--GGGB-HHHHHHHHHH-

Organism: Thalassiosira oceanica (NCBI:txid159749)